Protein AF-0000000078950785 (afdb_homodimer)

Radius of gyration: 35.52 Å; Cα contacts (8 Å, |Δi|>4): 784; chains: 2; bounding box: 164×101×79 Å

Nearest PDB structures (foldseek):
  6pco-assembly2_C  TM=5.856E-01  e=1.256E-05  Bordetella bronchiseptica
  7kfq-assembly1_A  TM=7.106E-01  e=1.473E-04  Variovorax paradoxus
  6pcp-assembly2_C  TM=5.484E-01  e=3.026E-05  Bordetella pertussis
  4zzl-assembly1_B  TM=5.832E-01  e=1.862E-04  Pseudomonas aeruginosa
  4zzl-assembly1_A  TM=6.032E-01  e=2.354E-04  Pseudomonas aeruginosa

pLDDT: mean 71.71, std 27.37, range [21.05, 96.56]

Solvent-accessible surface area (backbone atoms only — not comparable to full-atom values): 38646 Å² total; per-residue (Å²): 137,81,72,78,73,75,80,76,75,74,74,81,74,75,77,74,79,71,78,76,73,75,75,76,78,74,68,72,72,73,70,54,53,33,32,37,37,33,26,74,47,71,67,57,42,51,54,50,48,52,56,44,40,72,72,57,32,39,76,47,80,41,51,52,92,50,40,48,58,49,39,62,68,59,64,87,52,41,24,38,40,40,46,39,53,85,62,78,56,63,67,58,50,50,49,40,54,51,25,49,54,55,35,56,72,76,42,94,55,21,34,30,39,26,28,31,73,89,45,38,35,55,48,50,58,72,40,63,91,50,84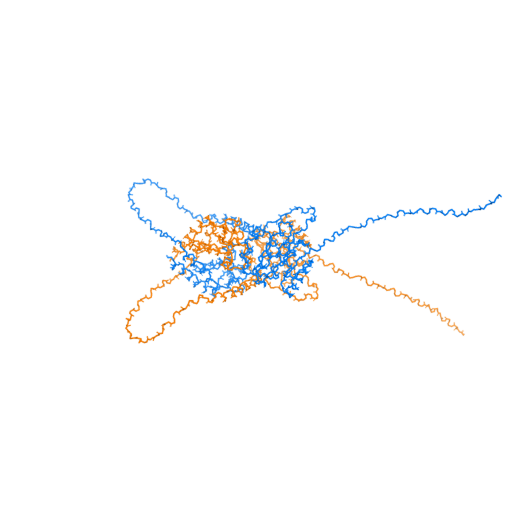,56,37,68,34,45,64,53,51,70,84,48,47,51,60,42,45,58,65,27,41,66,78,75,78,66,74,78,79,73,69,64,83,79,72,69,58,48,69,65,43,50,50,32,46,51,36,48,49,35,48,52,49,47,52,57,54,51,61,61,62,56,60,74,71,59,74,68,68,76,73,69,79,64,76,69,83,66,82,80,68,81,66,75,74,68,73,68,74,75,74,75,78,66,76,83,48,34,58,31,41,48,22,49,54,48,33,60,56,48,46,52,79,69,38,67,65,67,59,62,52,60,41,49,51,39,37,51,47,51,37,50,23,30,54,68,65,73,48,85,37,41,50,47,57,44,22,62,58,25,77,47,49,50,39,60,34,50,52,48,52,51,51,37,34,74,70,54,38,33,38,81,39,69,32,90,88,44,80,57,35,39,27,50,39,60,22,70,68,44,47,66,39,47,54,58,48,53,32,51,31,52,48,44,32,59,71,46,99,134,83,76,77,74,77,74,78,76,72,77,78,76,79,76,78,79,74,79,74,74,76,77,73,81,72,68,72,72,74,71,54,53,33,31,37,37,32,28,75,47,70,69,57,42,51,52,50,48,53,55,44,42,72,72,56,33,40,76,46,81,40,51,53,91,49,39,49,58,50,40,61,69,59,64,89,53,40,23,36,39,40,46,39,51,85,62,76,57,61,67,57,50,51,50,40,52,50,23,50,54,55,36,55,73,79,41,95,55,21,35,30,40,27,27,32,73,87,45,39,33,57,47,48,59,71,41,65,91,50,84,55,38,69,34,45,63,54,51,69,85,48,47,50,60,42,43,57,65,27,40,66,76,74,83,67,75,80,78,74,67,65,84,79,73,70,59,48,69,68,44,48,51,33,47,51,37,49,49,36,48,51,49,49,52,58,54,50,61,62,64,56,60,76,74,60,75,69,69,77,73,68,80,63,75,72,80,65,82,80,68,81,64,75,72,68,73,66,76,74,75,76,78,66,76,83,48,35,59,30,41,48,24,50,53,50,34,60,56,50,44,51,78,69,38,66,64,63,57,60,51,59,41,51,50,39,38,51,46,52,37,51,24,30,53,68,67,72,48,84,36,40,50,50,58,44,23,61,58,26,77,46,50,50,40,60,32,50,54,49,52,51,52,37,35,74,70,53,37,34,38,82,38,70,32,88,88,42,80,56,35,38,28,50,39,60,22,71,68,44,48,65,39,47,55,58,47,51,34,50,30,50,49,43,32,59,72,47,98

Secondary structure (DSSP, 8-state):
---------------------------------EEEEEESSHHHHHHHHHHHHHTT-EEEEEEGGGHHHHHHTT---SEEEEE-TT---HHHHHHHHHHHHHHHHH---EEEEEE-GGGHHHHHHHHTTS--EEEES--HHHHHHHHHHHS------SS---------HHHHHHHHHHHHHHHHHHHHHHHTTT---------------------------------HHHHHHHHHHHHHHHHHS-GGG-SHHHHHHHHHHHHHHHHT--EEHHHHHHHTTS-HHHHHHHHHHHHHTTSEEEEE-SS-TT-EEEEE-HHHHHHHHHHHHHHHHHHHHH-/---------------------------------EEEEEESSHHHHHHHHHHHHHTT-EEEEEEGGGHHHHHHTT---SEEEEE-TT---HHHHHHHHHHHHHHHHH---EEEEEE-GGGHHHHHHHHTTS--EEEES--HHHHHHHHHHHS------SSTTS------HHHHHHHHHHHHHHHHHHHHHHHTTT---------------------------------HHHHHHHHHHHHHHHHHS-GGG-SHHHHHHHHHHHHHHHHT--EEHHHHHHHTTS-HHHHHHHHHHHHHTTSEEEEE-SS-TT-EEEEE-HHHHHHHHHHHHHHHHHHHHH-

Foldseek 3Di:
DDCPPDDDPDDPPPPPPPDPPPDDDVPVPVAAFEEEEEDADPVVQVVVQVLQVVVVHHYDYDYLVCQLVCLQVQPDTQAYEHACAPPDDVVSVLSNLVSNLNSVVVDLHFYEYEYAPVCCVVNCVRPVPHLHHYHHNDDSVPVVVVVVVRRPPDPPDPPVVPDCVPPPVVVVVVVQLVVLVVVLVVVVVVVVPPVCPPPPPPPPPDVPDPPPPPPPPPPPPPPDDDDPQLVVLLVVLVVVVCVLDPPVLDDQLSVQLLVVQLVCVVVVHWAFLVNSLSSSSHHSVVSVVSQVVCVVVVQKDWDADPVDNVTITIHGDPSNNVSVVVSVVSSVVSNVVSD/DPPPVPDDPPDPPPPDPPPPPPDDDPPVPVAAFEEEEEDADPVVQVVVQVLQVVVVHHYDYDYLVCQLVCLQVQPDTQAYEHACAVPDDVVSVLSNLVSNLNSVVVDLHFYEYEYAPVCCVVNCVRPVPHLHHYHHNDDSVPVVVVVVVRRPPDPPDPPVVPDCVPCPVVVVVVVQLVVLVVVLVVVVVVVVPPVPPPPPPPPPPPPPDDDPPPPPPPPPPPPDDDDPQLVVLLVVLVVVVCVLDPPVLDDQLSVQLLVVQLVCVVVVHWAFLVNSLSSSSHHSVVSVVSQVVCVVVVQKDWDADPVDNVTITIHGDPSNSVSVVVSVVSSVVSNVVSD

Structure (mmCIF, N/CA/C/O backbone):
data_AF-0000000078950785-model_v1
#
loop_
_entity.id
_entity.type
_entity.pdbx_description
1 polymer 'DNA-binding MarR family transcriptional regulator'
#
loop_
_atom_site.group_PDB
_atom_site.id
_atom_site.type_symbol
_atom_site.label_atom_id
_atom_site.label_alt_id
_atom_site.label_comp_id
_atom_site.label_asym_id
_atom_site.label_entity_id
_atom_site.label_seq_id
_atom_site.pdbx_PDB_ins_code
_atom_site.Cartn_x
_atom_site.Cartn_y
_atom_site.Cartn_z
_atom_site.occupancy
_atom_site.B_iso_or_equiv
_atom_site.auth_seq_id
_atom_site.auth_comp_id
_atom_site.auth_asym_id
_atom_site.auth_atom_id
_atom_site.pdbx_PDB_model_num
ATOM 1 N N . MET A 1 1 ? 110.625 -20.094 -16.203 1 23.98 1 MET A N 1
ATOM 2 C CA . MET A 1 1 ? 110.188 -19.625 -14.906 1 23.98 1 MET A CA 1
ATOM 3 C C . MET A 1 1 ? 109.25 -18.438 -15.055 1 23.98 1 MET A C 1
ATOM 5 O O . MET A 1 1 ? 109.688 -17.281 -15.148 1 23.98 1 MET A O 1
ATOM 9 N N . VAL A 1 2 ? 108.375 -18.719 -15.93 1 22.17 2 VAL A N 1
ATOM 10 C CA . VAL A 1 2 ? 107.5 -18.047 -16.859 1 22.17 2 VAL A CA 1
ATOM 11 C C . VAL A 1 2 ? 106.438 -17.281 -16.078 1 22.17 2 VAL A C 1
ATOM 13 O O . VAL A 1 2 ? 105.75 -17.844 -15.211 1 22.17 2 VAL A O 1
ATOM 16 N N . GLY A 1 3 ? 106.562 -16.047 -16.016 1 21.84 3 GLY A N 1
ATOM 17 C CA . GLY A 1 3 ? 106.25 -14.852 -15.258 1 21.84 3 GLY A CA 1
ATOM 18 C C . GLY A 1 3 ? 104.75 -14.539 -15.211 1 21.84 3 GLY A C 1
ATOM 19 O O . GLY A 1 3 ? 104.375 -13.531 -14.625 1 21.84 3 GLY A O 1
ATOM 20 N N . LEU A 1 4 ? 104 -15.352 -16.094 1 23.16 4 LEU A N 1
ATOM 21 C CA . LEU A 1 4 ? 102.938 -14.578 -16.734 1 23.16 4 LEU A CA 1
ATOM 22 C C . LEU A 1 4 ? 101.938 -14.086 -15.688 1 23.16 4 LEU A C 1
ATOM 24 O O . LEU A 1 4 ? 101.562 -14.82 -14.773 1 23.16 4 LEU A O 1
ATOM 28 N N . GLU A 1 5 ? 101.75 -12.836 -15.602 1 22.22 5 GLU A N 1
ATOM 29 C CA . GLU A 1 5 ? 101.25 -11.766 -14.758 1 22.22 5 GLU A CA 1
ATOM 30 C C . GLU A 1 5 ? 99.75 -11.859 -14.617 1 22.22 5 GLU A C 1
ATOM 32 O O . GLU A 1 5 ? 99.062 -10.953 -14.078 1 22.22 5 GLU A O 1
ATOM 37 N N . LYS A 1 6 ? 99.188 -13.055 -14.914 1 22.95 6 LYS A N 1
ATOM 38 C CA . LYS A 1 6 ? 97.875 -12.93 -15.461 1 22.95 6 LYS A CA 1
ATOM 39 C C . LYS A 1 6 ? 97 -12.094 -14.547 1 22.95 6 LYS A C 1
ATOM 41 O O . LYS A 1 6 ? 97.125 -12.125 -13.32 1 22.95 6 LYS A O 1
ATOM 46 N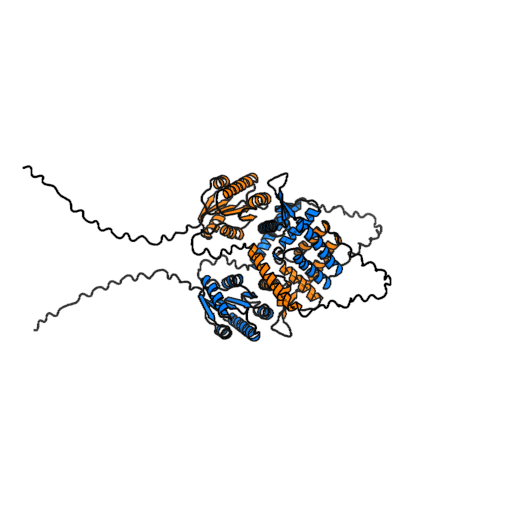 N . SER A 1 7 ? 96.125 -11.297 -15.172 1 21.05 7 SER A N 1
ATOM 47 C CA . SER A 1 7 ? 95.312 -10.086 -15.023 1 21.05 7 SER A CA 1
ATOM 48 C C . SER A 1 7 ? 94.375 -10.211 -13.867 1 21.05 7 SER A C 1
ATOM 50 O O . SER A 1 7 ? 94.312 -11.25 -13.211 1 21.05 7 SER A O 1
ATOM 52 N N . ALA A 1 8 ? 93.062 -10.031 -14.195 1 22.55 8 ALA A N 1
ATOM 53 C CA . ALA A 1 8 ? 92.062 -8.992 -13.961 1 22.55 8 ALA A CA 1
ATOM 54 C C . ALA A 1 8 ? 91.125 -9.398 -12.852 1 22.55 8 ALA A C 1
ATOM 56 O O . ALA A 1 8 ? 90.312 -10.344 -13.016 1 22.55 8 ALA A O 1
ATOM 57 N N . SER A 1 9 ? 91.5 -9.539 -11.773 1 23.86 9 SER A N 1
ATOM 58 C CA . SER A 1 9 ? 90.75 -10.086 -10.664 1 23.86 9 SER A CA 1
ATOM 59 C C . SER A 1 9 ? 89.438 -9.352 -10.508 1 23.86 9 SER A C 1
ATOM 61 O O . SER A 1 9 ? 89.375 -8.188 -10.102 1 23.86 9 SER A O 1
ATOM 63 N N . PRO A 1 10 ? 88.562 -9.438 -11.57 1 24.64 10 PRO A N 1
ATOM 64 C CA . PRO A 1 10 ? 87.438 -8.484 -11.555 1 24.64 10 PRO A CA 1
ATOM 65 C C . PRO A 1 10 ? 86.75 -8.453 -10.211 1 24.64 10 PRO A C 1
ATOM 67 O O . PRO A 1 10 ? 86.75 -9.43 -9.461 1 24.64 10 PRO A O 1
ATOM 70 N N . ASN A 1 11 ? 86.75 -7.32 -9.664 1 22.42 11 ASN A N 1
ATOM 71 C CA . ASN A 1 11 ? 86.125 -6.84 -8.414 1 22.42 11 ASN A CA 1
ATOM 72 C C . ASN A 1 11 ? 84.75 -7.352 -8.227 1 22.42 11 ASN A C 1
ATOM 74 O O . ASN A 1 11 ? 83.938 -7.285 -9.148 1 22.42 11 ASN A O 1
ATOM 78 N N . PRO A 1 12 ? 84.5 -8.312 -7.383 1 23.12 12 PRO A N 1
ATOM 79 C CA . PRO A 1 12 ? 83.188 -8.922 -7.082 1 23.12 12 PRO A CA 1
ATOM 80 C C . PRO A 1 12 ? 82.125 -7.895 -6.738 1 23.12 12 PRO A C 1
ATOM 82 O O . PRO A 1 12 ? 82.25 -7.152 -5.766 1 23.12 12 PRO A O 1
ATOM 85 N N . SER A 1 13 ? 81.75 -7.047 -7.699 1 22.7 13 SER A N 1
ATOM 86 C CA . SER A 1 13 ? 80.688 -6.027 -7.434 1 22.7 13 SER A CA 1
ATOM 87 C C . SER A 1 13 ? 79.562 -6.574 -6.57 1 22.7 13 SER A C 1
ATOM 89 O O . SER A 1 13 ? 79.125 -7.68 -6.812 1 22.7 13 SER A O 1
ATOM 91 N N . PHE A 1 14 ? 79.5 -6.137 -5.363 1 22.91 14 PHE A N 1
ATOM 92 C CA . PHE A 1 14 ? 78.5 -6.277 -4.281 1 22.91 14 PHE A CA 1
ATOM 93 C C . PHE A 1 14 ? 77.062 -6.016 -4.785 1 22.91 14 PHE A C 1
ATOM 95 O O . PHE A 1 14 ? 76.812 -4.922 -5.258 1 22.91 14 PHE A O 1
ATOM 102 N N . TYR A 1 15 ? 76.5 -6.875 -5.555 1 21.88 15 TYR A N 1
ATOM 103 C CA . TYR A 1 15 ? 75.125 -6.695 -5.996 1 21.88 15 TYR A CA 1
ATOM 104 C C . TYR A 1 15 ? 74.25 -6.262 -4.836 1 21.88 15 TYR A C 1
ATOM 106 O O . TYR A 1 15 ? 74.188 -6.922 -3.793 1 21.88 15 TYR A O 1
ATOM 114 N N . ASN A 1 16 ? 74.125 -4.961 -4.578 1 21.94 16 ASN A N 1
ATOM 115 C CA . ASN A 1 16 ? 73.188 -4.281 -3.707 1 21.94 16 ASN A CA 1
ATOM 116 C C . ASN A 1 16 ? 71.75 -4.914 -3.799 1 21.94 16 ASN A C 1
ATOM 118 O O . ASN A 1 16 ? 71.25 -5.09 -4.895 1 21.94 16 ASN A O 1
ATOM 122 N N . LEU A 1 17 ? 71.375 -5.727 -2.838 1 24.09 17 LEU A N 1
ATOM 123 C CA . LEU A 1 17 ? 70.062 -6.305 -2.516 1 24.09 17 LEU A CA 1
ATOM 124 C C . LEU A 1 17 ? 68.938 -5.246 -2.592 1 24.09 17 LEU A C 1
ATOM 126 O O . LEU A 1 17 ? 68.875 -4.352 -1.743 1 24.09 17 LEU A O 1
ATOM 130 N N . GLY A 1 18 ? 68.75 -4.535 -3.717 1 23.08 18 GLY A N 1
ATOM 131 C CA . GLY A 1 18 ? 67.688 -3.588 -3.818 1 23.08 18 GLY A CA 1
ATOM 132 C C . GLY A 1 18 ? 66.438 -4.055 -3.115 1 23.08 18 GLY A C 1
ATOM 133 O O . GLY A 1 18 ? 66.125 -5.258 -3.066 1 23.08 18 GLY A O 1
ATOM 134 N N . ASN A 1 19 ? 65.938 -3.291 -2.055 1 25.75 19 ASN A N 1
ATOM 135 C CA . ASN A 1 19 ? 64.688 -3.316 -1.263 1 25.75 19 ASN A CA 1
ATOM 136 C C . ASN A 1 19 ? 63.469 -3.541 -2.137 1 25.75 19 ASN A C 1
ATOM 138 O O . ASN A 1 19 ? 63.156 -2.711 -2.99 1 25.75 19 ASN A O 1
ATOM 142 N N . VAL A 1 20 ? 63.188 -4.719 -2.598 1 25.95 20 VAL A N 1
ATOM 143 C CA . VAL A 1 20 ? 61.906 -5.027 -3.227 1 25.95 20 VAL A CA 1
ATOM 144 C C . VAL A 1 20 ? 60.781 -4.402 -2.416 1 25.95 20 VAL A C 1
ATOM 146 O O . VAL A 1 20 ? 60.531 -4.812 -1.28 1 25.95 20 VAL A O 1
ATOM 149 N N . GLN A 1 21 ? 60.688 -3.062 -2.27 1 26.33 21 GLN A N 1
ATOM 150 C CA . GLN A 1 21 ? 59.406 -2.529 -1.757 1 26.33 21 GLN A CA 1
ATOM 151 C C . GLN A 1 21 ? 58.219 -3.332 -2.273 1 26.33 21 GLN A C 1
ATOM 153 O O . GLN A 1 21 ? 58.031 -3.459 -3.484 1 26.33 21 GLN A O 1
ATOM 158 N N . LYS A 1 22 ? 57.75 -4.336 -1.526 1 27.22 22 LYS A N 1
ATOM 159 C CA . LYS A 1 22 ? 56.5 -5.043 -1.636 1 27.22 22 LYS A CA 1
ATOM 160 C C . LYS A 1 22 ? 55.406 -4.117 -2.156 1 27.22 22 LYS A C 1
ATOM 162 O O . LYS A 1 22 ? 55.188 -3.029 -1.616 1 27.22 22 LYS A O 1
ATOM 167 N N . SER A 1 23 ? 55.188 -4.133 -3.453 1 27.12 23 SER A N 1
ATOM 168 C CA . SER A 1 23 ? 54.094 -3.496 -4.176 1 27.12 23 SER A CA 1
ATOM 169 C C . SER A 1 23 ? 52.875 -3.311 -3.277 1 27.12 23 SER A C 1
ATOM 171 O O . SER A 1 23 ? 52.656 -4.09 -2.348 1 27.12 23 SER A O 1
ATOM 173 N N . GLN A 1 24 ? 52.312 -2.1 -3.145 1 28.55 24 GLN A N 1
ATOM 174 C CA . GLN A 1 24 ? 51.094 -1.491 -2.619 1 28.55 24 GLN A CA 1
ATOM 175 C C . GLN A 1 24 ? 49.938 -2.494 -2.596 1 28.55 24 GLN A C 1
ATOM 177 O O . GLN A 1 24 ? 50 -3.523 -3.273 1 28.55 24 GLN A O 1
ATOM 182 N N . GLY A 1 25 ? 48.844 -2.141 -1.803 1 29.98 25 GLY A N 1
ATOM 183 C CA . GLY A 1 25 ? 47.531 -2.672 -1.461 1 29.98 25 GLY A CA 1
ATOM 184 C C . GLY A 1 25 ? 46.812 -3.297 -2.643 1 29.98 25 GLY A C 1
ATOM 185 O O . GLY A 1 25 ? 46.719 -2.682 -3.705 1 29.98 25 GLY A O 1
ATOM 186 N N . ALA A 1 26 ? 47.094 -4.555 -2.967 1 29.38 26 ALA A N 1
ATOM 187 C CA . ALA A 1 26 ? 46.156 -5.277 -3.818 1 29.38 26 ALA A CA 1
ATOM 188 C C . ALA A 1 26 ? 44.75 -4.664 -3.742 1 29.38 26 ALA A C 1
ATOM 190 O O . ALA A 1 26 ? 44.062 -4.781 -2.721 1 29.38 26 ALA A O 1
ATOM 191 N N . LEU A 1 27 ? 44.562 -3.412 -4.098 1 32.72 27 LEU A N 1
ATOM 192 C CA . LEU A 1 27 ? 43.188 -3.049 -4.379 1 32.72 27 LEU A CA 1
ATOM 193 C C . LEU A 1 27 ? 42.375 -4.262 -4.852 1 32.72 27 LEU A C 1
ATOM 195 O O . LEU A 1 27 ? 42.688 -4.836 -5.898 1 32.72 27 LEU A O 1
ATOM 199 N N . LEU A 1 28 ? 42.188 -5.305 -4.062 1 34.62 28 LEU A N 1
ATOM 200 C CA . LEU A 1 28 ? 41.219 -6.324 -4.41 1 34.62 28 LEU A CA 1
ATOM 201 C C . LEU A 1 28 ? 40.25 -5.809 -5.469 1 34.62 28 LEU A C 1
ATOM 203 O O . LEU A 1 28 ? 39.469 -4.879 -5.211 1 34.62 28 LEU A O 1
ATOM 207 N N . TYR A 1 29 ? 40.625 -5.484 -6.637 1 39.03 29 TYR A N 1
ATOM 208 C CA . TYR A 1 29 ? 39.719 -5.242 -7.766 1 39.03 29 TYR A CA 1
ATOM 209 C C . TYR A 1 29 ? 38.438 -6.039 -7.625 1 39.03 29 TYR A C 1
ATOM 211 O O . TYR A 1 29 ? 38.438 -7.266 -7.746 1 39.03 29 TYR A O 1
ATOM 219 N N . LYS A 1 30 ? 37.719 -5.875 -6.625 1 50.47 30 LYS A N 1
ATOM 220 C CA . LYS A 1 30 ? 36.406 -6.508 -6.512 1 50.47 30 LYS A CA 1
ATOM 221 C C . LYS A 1 30 ? 35.75 -6.66 -7.883 1 50.47 30 LYS A C 1
ATOM 223 O O . LYS A 1 30 ? 35.469 -5.664 -8.555 1 50.47 30 LYS A O 1
ATOM 228 N N . THR A 1 31 ? 36.094 -7.68 -8.695 1 65.75 31 THR A N 1
ATOM 229 C CA . THR A 1 31 ? 35.531 -7.965 -10.008 1 65.75 31 THR A CA 1
ATOM 230 C C . THR A 1 31 ? 34 -7.781 -9.984 1 65.75 31 THR A C 1
ATOM 232 O O . THR A 1 31 ? 33.344 -8.141 -9.008 1 65.75 31 THR A O 1
ATOM 235 N N . ALA A 1 32 ? 33.562 -6.902 -10.836 1 83.5 32 ALA A N 1
ATOM 236 C CA . ALA A 1 32 ? 32.125 -6.684 -11.023 1 83.5 32 ALA A CA 1
ATOM 237 C C . ALA A 1 32 ? 31.359 -8.008 -11.109 1 83.5 32 ALA A C 1
ATOM 239 O O . ALA A 1 32 ? 31.844 -8.961 -11.734 1 83.5 32 ALA A O 1
ATOM 240 N N . PRO A 1 33 ? 30.438 -8.211 -10.305 1 89.12 33 PRO A N 1
ATOM 241 C CA . PRO A 1 33 ? 29.656 -9.438 -10.391 1 89.12 33 PRO A CA 1
ATOM 242 C C . PRO A 1 33 ? 29.266 -9.789 -11.828 1 89.12 33 PRO A C 1
ATOM 244 O O . PRO A 1 33 ? 28.969 -8.891 -12.625 1 89.12 33 PRO A O 1
ATOM 247 N N . GLN A 1 34 ? 29.375 -10.961 -12.148 1 91.25 34 GLN A N 1
ATOM 248 C CA . GLN A 1 34 ? 29.016 -11.445 -13.477 1 91.25 34 GLN A CA 1
ATOM 249 C C . GLN A 1 34 ? 27.609 -12.039 -13.484 1 91.25 34 GLN A C 1
ATOM 251 O O . GLN A 1 34 ? 27.297 -12.93 -12.688 1 91.25 34 GLN A O 1
ATOM 256 N N . ILE A 1 35 ? 26.828 -11.547 -14.359 1 94 35 ILE A N 1
ATOM 257 C CA . ILE A 1 35 ? 25.438 -11.992 -14.484 1 94 35 ILE A CA 1
ATOM 258 C C . ILE A 1 35 ? 25.297 -12.859 -15.734 1 94 35 ILE A C 1
ATOM 260 O O . ILE A 1 35 ? 25.688 -12.461 -16.828 1 94 35 ILE A O 1
ATOM 264 N N . LEU A 1 36 ? 24.812 -14.055 -15.578 1 93.31 36 LEU A N 1
ATOM 265 C CA . LEU A 1 36 ? 24.422 -14.898 -16.703 1 93.31 36 LEU A CA 1
ATOM 266 C C . LEU A 1 36 ? 23.031 -14.523 -17.219 1 93.31 36 LEU A C 1
ATOM 268 O O . LEU A 1 36 ? 22.047 -14.719 -16.5 1 93.31 36 LEU A O 1
ATOM 272 N N . VAL A 1 37 ? 22.938 -14.016 -18.391 1 93.94 37 VAL A N 1
ATOM 273 C CA . VAL A 1 37 ? 21.672 -13.547 -18.922 1 93.94 37 VAL A CA 1
ATOM 274 C C . VAL A 1 37 ? 21.156 -14.516 -19.984 1 93.94 37 VAL A C 1
ATOM 276 O O . VAL A 1 37 ? 21.859 -14.805 -20.969 1 93.94 37 VAL A O 1
ATOM 279 N N . ILE A 1 38 ? 19.984 -15.008 -19.734 1 94.19 38 ILE A N 1
ATOM 280 C CA . ILE A 1 38 ? 19.344 -15.922 -20.672 1 94.19 38 ILE A CA 1
ATOM 281 C C . ILE A 1 38 ? 18.047 -15.312 -21.172 1 94.19 38 ILE A C 1
ATOM 283 O O . ILE A 1 38 ? 17.141 -15.023 -20.391 1 94.19 38 ILE A O 1
ATOM 287 N N . ALA A 1 39 ? 17.891 -15.141 -22.469 1 92.25 39 ALA A N 1
ATOM 288 C CA . ALA A 1 39 ? 16.703 -14.562 -23.062 1 92.25 39 ALA A CA 1
ATOM 289 C C . ALA A 1 39 ? 16.484 -15.102 -24.484 1 92.25 39 ALA A C 1
ATOM 291 O O . ALA A 1 39 ? 17.391 -15.672 -25.078 1 92.25 39 ALA A O 1
ATOM 292 N N . SER A 1 40 ? 15.219 -15.023 -24.984 1 82.31 40 SER A N 1
ATOM 293 C CA . SER A 1 40 ? 14.844 -15.664 -26.25 1 82.31 40 SER A CA 1
ATOM 294 C C . SER A 1 40 ? 15.289 -14.828 -27.453 1 82.31 40 SER A C 1
ATOM 296 O O . SER A 1 40 ? 15.789 -15.375 -28.438 1 82.31 40 SER A O 1
ATOM 298 N N . ASP A 1 41 ? 14.953 -13.555 -27.438 1 80.56 41 ASP A N 1
ATOM 299 C CA . ASP A 1 41 ? 15.18 -12.789 -28.656 1 80.56 41 ASP A CA 1
ATOM 300 C C . ASP A 1 41 ? 16.375 -11.859 -28.5 1 80.56 41 ASP A C 1
ATOM 302 O O . ASP A 1 41 ? 16.719 -11.445 -27.391 1 80.56 41 ASP A O 1
ATOM 306 N N . ALA A 1 42 ? 17.047 -11.656 -29.688 1 81 42 ALA A N 1
ATOM 307 C CA . ALA A 1 42 ? 18.266 -10.859 -29.734 1 81 42 ALA A CA 1
ATOM 308 C C . ALA A 1 42 ? 18.016 -9.438 -29.25 1 81 42 ALA A C 1
ATOM 310 O O . ALA A 1 42 ? 18.875 -8.844 -28.578 1 81 42 ALA A O 1
ATOM 311 N N . GLU A 1 43 ? 16.891 -9 -29.609 1 83.75 43 GLU A N 1
ATOM 312 C CA . GLU A 1 43 ? 16.562 -7.641 -29.188 1 83.75 43 GLU A CA 1
ATOM 313 C C . GLU A 1 43 ? 16.469 -7.543 -27.672 1 83.75 43 GLU A C 1
ATOM 315 O O . GLU A 1 43 ? 17 -6.621 -27.062 1 83.75 43 GLU A O 1
ATOM 320 N N . ARG A 1 44 ? 15.82 -8.508 -27.141 1 86.62 44 ARG A N 1
ATOM 321 C CA . ARG A 1 44 ? 15.648 -8.547 -25.688 1 86.62 44 ARG A CA 1
ATOM 322 C C . ARG A 1 44 ? 16.984 -8.758 -25 1 86.62 44 ARG A C 1
ATOM 324 O O . ARG A 1 44 ? 17.266 -8.148 -23.953 1 86.62 44 ARG A O 1
ATOM 331 N N . GLN A 1 45 ? 17.859 -9.516 -25.562 1 85.69 45 GLN A N 1
ATOM 332 C CA . GLN A 1 45 ? 19.188 -9.766 -25 1 85.69 45 GLN A CA 1
ATOM 333 C C . GLN A 1 45 ? 20 -8.484 -24.938 1 85.69 45 GLN A C 1
ATOM 335 O O . GLN A 1 45 ? 20.625 -8.195 -23.906 1 85.69 45 GLN A O 1
ATOM 340 N N . THR A 1 46 ? 19.875 -7.789 -25.984 1 86.88 46 THR A N 1
ATOM 341 C CA . THR A 1 46 ? 20.625 -6.531 -26.047 1 86.88 46 THR A CA 1
ATOM 342 C C . THR A 1 46 ? 20.109 -5.555 -24.984 1 86.88 46 THR A C 1
ATOM 344 O O . THR A 1 46 ? 20.906 -4.895 -24.312 1 86.88 46 THR A O 1
ATOM 347 N N . GLU A 1 47 ? 18.875 -5.484 -24.844 1 86.38 47 GLU A N 1
ATOM 348 C CA . GLU A 1 47 ? 18.266 -4.602 -23.859 1 86.38 47 GLU A CA 1
ATOM 349 C C . GLU A 1 47 ? 18.703 -4.965 -22.438 1 86.38 47 GLU A C 1
ATOM 351 O O . GLU A 1 47 ? 19.094 -4.094 -21.656 1 86.38 47 GLU A O 1
ATOM 356 N N . LEU A 1 48 ? 18.688 -6.238 -22.188 1 88.88 48 LEU A N 1
ATOM 357 C CA . LEU A 1 48 ? 19.062 -6.723 -20.859 1 88.88 48 LEU A CA 1
ATOM 358 C C . LEU A 1 48 ? 20.547 -6.508 -20.609 1 88.88 48 LEU A C 1
ATOM 360 O O . LEU A 1 48 ? 20.938 -6.098 -19.516 1 88.88 48 LEU A O 1
ATOM 364 N N . GLU A 1 49 ? 21.312 -6.793 -21.609 1 88.06 49 GLU A N 1
ATOM 365 C CA . GLU A 1 49 ? 22.75 -6.602 -21.484 1 88.06 49 GLU A CA 1
ATOM 366 C C . GLU A 1 49 ? 23.094 -5.148 -21.172 1 88.06 49 GLU A C 1
ATOM 368 O O . GLU A 1 49 ? 23.891 -4.875 -20.266 1 88.06 49 GLU A O 1
ATOM 373 N N . ASN A 1 50 ? 22.469 -4.293 -21.891 1 89.62 50 ASN A N 1
ATOM 374 C CA . ASN A 1 50 ? 22.703 -2.867 -21.688 1 89.62 50 ASN A CA 1
ATOM 375 C C . ASN A 1 50 ? 22.328 -2.441 -20.266 1 89.62 50 ASN A C 1
ATOM 377 O O . ASN A 1 50 ? 23.078 -1.731 -19.609 1 89.62 50 ASN A O 1
ATOM 381 N N . SER A 1 51 ? 21.25 -2.883 -19.844 1 88.31 51 SER A N 1
ATOM 382 C CA . SER A 1 51 ? 20.734 -2.5 -18.531 1 88.31 51 SER A CA 1
ATOM 383 C C . SER A 1 51 ? 21.609 -3.061 -17.406 1 88.31 51 SER A C 1
ATOM 385 O O . SER A 1 51 ? 21.938 -2.357 -16.453 1 88.31 51 SER A O 1
ATOM 387 N N . VAL A 1 52 ? 22.047 -4.266 -17.578 1 89.19 52 VAL A N 1
ATOM 388 C CA . VAL A 1 52 ? 22.875 -4.934 -16.578 1 89.19 52 VAL A CA 1
ATOM 389 C C . VAL A 1 52 ? 24.25 -4.273 -16.5 1 89.19 52 VAL A C 1
ATOM 391 O O . VAL A 1 52 ? 24.766 -4.035 -15.406 1 89.19 52 VAL A O 1
ATOM 394 N N . THR A 1 53 ? 24.734 -3.947 -17.625 1 88.5 53 THR A N 1
ATOM 395 C CA . THR A 1 53 ? 26.047 -3.318 -17.688 1 88.5 53 THR A CA 1
ATOM 396 C C . THR A 1 53 ? 26.016 -1.92 -17.078 1 88.5 53 THR A C 1
ATOM 398 O O . THR A 1 53 ? 26.969 -1.489 -16.438 1 88.5 53 THR A O 1
ATOM 401 N N . HIS A 1 54 ? 24.953 -1.33 -17.266 1 85.56 54 HIS A N 1
ATOM 402 C CA . HIS A 1 54 ? 24.797 0.009 -16.703 1 85.56 54 HIS A CA 1
ATOM 403 C C . HIS A 1 54 ? 24.797 -0.021 -15.18 1 85.56 54 HIS A C 1
ATOM 405 O O . HIS A 1 54 ? 25.109 0.987 -14.539 1 85.56 54 HIS A O 1
ATOM 411 N N . MET A 1 55 ? 24.547 -1.13 -14.633 1 84.25 55 MET A N 1
ATOM 412 C CA . MET A 1 55 ? 24.531 -1.286 -13.18 1 84.25 55 MET A CA 1
ATOM 413 C C . MET A 1 55 ? 25.938 -1.602 -12.664 1 84.25 55 MET A C 1
ATOM 415 O O . MET A 1 55 ? 26.141 -1.737 -11.453 1 84.25 55 MET A O 1
ATOM 419 N N . GLY A 1 56 ? 26.844 -1.744 -13.547 1 85.44 56 GLY A N 1
ATOM 420 C CA . GLY A 1 56 ? 28.203 -2.035 -13.141 1 85.44 56 GLY A CA 1
ATOM 421 C C . GLY A 1 56 ? 28.516 -3.521 -13.102 1 85.44 56 GLY A C 1
ATOM 422 O O . GLY A 1 56 ? 29.531 -3.938 -12.531 1 85.44 56 GLY A O 1
ATOM 423 N N . PHE A 1 57 ? 27.594 -4.301 -13.648 1 89.06 57 PHE A N 1
ATOM 424 C CA . PHE A 1 57 ? 27.828 -5.742 -13.695 1 89.06 57 PHE A CA 1
ATOM 425 C C . PHE A 1 57 ? 28.406 -6.148 -15.047 1 89.06 57 PHE A C 1
ATOM 427 O O . PHE A 1 57 ? 28.312 -5.398 -16.016 1 89.06 57 PHE A O 1
ATOM 434 N N . THR A 1 58 ? 29.047 -7.234 -15.031 1 90.75 58 THR A N 1
ATOM 435 C CA . THR A 1 58 ? 29.422 -7.867 -16.297 1 90.75 58 THR A CA 1
ATOM 436 C C . THR A 1 58 ? 28.391 -8.906 -16.703 1 90.75 58 THR A C 1
ATOM 438 O O . THR A 1 58 ? 27.641 -9.406 -15.867 1 90.75 58 THR A O 1
ATOM 441 N N . THR A 1 59 ? 28.328 -9.086 -18.031 1 92.31 59 THR A N 1
ATOM 442 C CA . THR A 1 59 ? 27.281 -9.984 -18.484 1 92.31 59 THR A CA 1
ATOM 443 C C . THR A 1 59 ? 27.859 -11.078 -19.375 1 92.31 59 THR A C 1
ATOM 445 O O . THR A 1 59 ? 28.859 -10.867 -20.062 1 92.31 59 THR A O 1
ATOM 448 N N . ARG A 1 60 ? 27.344 -12.242 -19.281 1 91.5 60 ARG A N 1
ATOM 449 C CA . ARG A 1 60 ? 27.453 -13.32 -20.25 1 91.5 60 ARG A CA 1
ATOM 450 C C . ARG A 1 60 ? 26.094 -13.719 -20.781 1 91.5 60 ARG A C 1
ATOM 452 O O . ARG A 1 60 ? 25.203 -14.094 -20.016 1 91.5 60 ARG A O 1
ATOM 459 N N . MET A 1 61 ? 25.938 -13.688 -22.094 1 92.25 61 MET A N 1
ATOM 460 C CA . MET A 1 61 ? 24.625 -13.898 -22.703 1 92.25 61 MET A CA 1
ATOM 461 C C . MET A 1 61 ? 24.531 -15.305 -23.297 1 92.25 61 MET A C 1
ATOM 463 O O . MET A 1 61 ? 25.484 -15.789 -23.906 1 92.25 61 MET A O 1
ATOM 467 N N . PHE A 1 62 ? 23.359 -15.859 -23.109 1 91.5 62 PHE A N 1
ATOM 468 C CA . PHE A 1 62 ? 23.094 -17.172 -23.672 1 91.5 62 PHE A CA 1
ATOM 469 C C . PHE A 1 62 ? 21.719 -17.203 -24.344 1 91.5 62 PHE A C 1
ATOM 471 O O . PHE A 1 62 ? 20.766 -16.625 -23.828 1 91.5 62 PHE A O 1
ATOM 478 N N . PRO A 1 63 ? 21.656 -17.859 -25.5 1 89.62 63 PRO A N 1
ATOM 479 C CA . PRO A 1 63 ? 20.328 -18.047 -26.109 1 89.62 63 PRO A CA 1
ATOM 480 C C . PRO A 1 63 ? 19.484 -19.094 -25.375 1 89.62 63 PRO A C 1
ATOM 482 O O . PRO A 1 63 ? 20.016 -19.891 -24.609 1 89.62 63 PRO A O 1
ATOM 485 N N . MET A 1 64 ? 18.203 -19.062 -25.594 1 90.88 64 MET A N 1
ATOM 486 C CA . MET A 1 64 ? 17.234 -19.906 -24.891 1 90.88 64 MET A CA 1
ATOM 487 C C . MET A 1 64 ? 17.469 -21.375 -25.219 1 90.88 64 MET A C 1
ATOM 489 O O . MET A 1 64 ? 17.25 -22.25 -24.375 1 90.88 64 MET A O 1
ATOM 493 N N . ASP A 1 65 ? 17.922 -21.625 -26.406 1 87.88 65 ASP A N 1
ATOM 494 C CA . ASP A 1 65 ? 18.094 -23.016 -26.844 1 87.88 65 ASP A CA 1
ATOM 495 C C . ASP A 1 65 ? 19.25 -23.672 -26.125 1 87.88 65 ASP A C 1
ATOM 497 O O . ASP A 1 65 ? 19.344 -24.906 -26.078 1 87.88 65 ASP A O 1
ATOM 501 N N . GLU A 1 66 ? 20.156 -22.891 -25.531 1 89.88 66 GLU A N 1
ATOM 502 C CA . GLU A 1 66 ? 21.297 -23.438 -24.797 1 89.88 66 GLU A CA 1
ATOM 503 C C . GLU A 1 66 ? 21.094 -23.312 -23.281 1 89.88 66 GLU A C 1
ATOM 505 O O . GLU A 1 66 ? 21.922 -23.75 -22.5 1 89.88 66 GLU A O 1
ATOM 510 N N . ALA A 1 67 ? 20.031 -22.781 -22.922 1 92.44 67 ALA A N 1
ATOM 511 C CA . ALA A 1 67 ? 19.812 -22.359 -21.547 1 92.44 67 ALA A CA 1
ATOM 512 C C . ALA A 1 67 ? 19.828 -23.547 -20.594 1 92.44 67 ALA A C 1
ATOM 514 O O . ALA A 1 67 ? 20.438 -23.484 -19.531 1 92.44 67 ALA A O 1
ATOM 515 N N . VAL A 1 68 ? 19.203 -24.641 -20.938 1 93.69 68 VAL A N 1
ATOM 516 C CA . VAL A 1 68 ? 19.094 -25.797 -20.047 1 93.69 68 VAL A CA 1
ATOM 517 C C . VAL A 1 68 ? 20.484 -26.328 -19.734 1 93.69 68 VAL A C 1
ATOM 519 O O . VAL A 1 68 ? 20.797 -26.609 -18.578 1 93.69 68 VAL A O 1
ATOM 522 N N . GLU A 1 69 ? 21.281 -26.391 -20.703 1 90.94 69 GLU A N 1
ATOM 523 C CA . GLU A 1 69 ? 22.641 -26.906 -20.531 1 90.94 69 GLU A CA 1
ATOM 524 C C . GLU A 1 69 ? 23.484 -25.938 -19.703 1 90.94 69 GLU A C 1
ATOM 526 O O . GLU A 1 69 ? 24.25 -26.359 -18.828 1 90.94 69 GLU A O 1
ATOM 531 N N . VAL A 1 70 ? 23.375 -24.703 -19.984 1 89.75 70 VAL A N 1
ATOM 532 C CA . VAL A 1 70 ? 24.109 -23.656 -19.266 1 89.75 70 VAL A CA 1
ATOM 533 C C . VAL A 1 70 ? 23.766 -23.719 -17.781 1 89.75 70 VAL A C 1
ATOM 535 O O . VAL A 1 70 ? 24.656 -23.625 -16.922 1 89.75 70 VAL A O 1
ATOM 538 N N . LEU A 1 71 ? 22.547 -23.906 -17.469 1 92.44 71 LEU A N 1
ATOM 539 C CA . LEU A 1 71 ? 22.062 -23.953 -16.094 1 92.44 71 LEU A CA 1
ATOM 540 C C . LEU A 1 71 ? 22.531 -25.219 -15.391 1 92.44 71 LEU A C 1
ATOM 542 O O . LEU A 1 71 ? 22.984 -25.172 -14.242 1 92.44 71 LEU A O 1
ATOM 546 N N . ARG A 1 72 ? 22.516 -26.281 -16.047 1 87.69 72 ARG A N 1
ATOM 547 C CA . ARG A 1 72 ? 22.859 -27.578 -15.453 1 87.69 72 ARG A CA 1
ATOM 548 C C . ARG A 1 72 ? 24.359 -27.719 -15.273 1 87.69 72 ARG A C 1
ATOM 550 O O . ARG A 1 72 ? 24.812 -28.359 -14.312 1 87.69 72 ARG A O 1
ATOM 557 N N . ASN A 1 73 ? 25.109 -27.125 -16.156 1 82.38 73 ASN A N 1
ATOM 558 C CA . ASN A 1 73 ? 26.562 -27.312 -16.156 1 82.38 73 ASN A CA 1
ATOM 559 C C . ASN A 1 73 ? 27.234 -26.406 -15.133 1 82.38 73 ASN A C 1
ATOM 561 O O . ASN A 1 73 ? 28.453 -26.516 -14.922 1 82.38 73 ASN A O 1
ATOM 565 N N . GLY A 1 74 ? 26.516 -25.609 -14.469 1 78.75 74 GLY A N 1
ATOM 566 C CA . GLY A 1 74 ? 27.047 -24.797 -13.375 1 78.75 74 GLY A CA 1
ATOM 567 C C . GLY A 1 74 ? 27.984 -23.703 -13.852 1 78.75 74 GLY A C 1
ATOM 568 O O . GLY A 1 74 ? 29.016 -23.453 -13.227 1 78.75 74 GLY A O 1
ATOM 569 N N . MET A 1 75 ? 27.75 -23.141 -14.977 1 79.38 75 MET A N 1
ATOM 570 C CA . MET A 1 75 ? 28.562 -22.031 -15.453 1 79.38 75 MET A CA 1
ATOM 571 C C . MET A 1 75 ? 28.766 -20.984 -14.359 1 79.38 75 MET A C 1
ATOM 573 O O . MET A 1 75 ? 27.828 -20.688 -13.602 1 79.38 75 MET A O 1
ATOM 577 N N . ALA A 1 76 ? 29.969 -20.547 -14.234 1 79.06 76 ALA A N 1
ATOM 578 C CA . ALA A 1 76 ? 30.328 -19.609 -13.164 1 79.06 76 ALA A CA 1
ATOM 579 C C . ALA A 1 76 ? 29.641 -18.266 -13.359 1 79.06 76 ALA A C 1
ATOM 581 O O . ALA A 1 76 ? 29.5 -17.781 -14.484 1 79.06 76 ALA A O 1
ATOM 582 N N . GLY A 1 77 ? 29.094 -17.734 -12.398 1 88.19 77 GLY A N 1
ATOM 583 C CA . GLY A 1 77 ? 28.438 -16.438 -12.32 1 88.19 77 GLY A CA 1
ATOM 584 C C . GLY A 1 77 ? 27.906 -16.109 -10.938 1 88.19 77 GLY A C 1
ATOM 585 O O . GLY A 1 77 ? 27.922 -16.969 -10.047 1 88.19 77 GLY A O 1
ATOM 586 N N . ASP A 1 78 ? 27.656 -14.906 -10.766 1 89.94 78 ASP A N 1
ATOM 587 C CA . ASP A 1 78 ? 27.188 -14.453 -9.453 1 89.94 78 ASP A CA 1
ATOM 588 C C . ASP A 1 78 ? 25.656 -14.492 -9.375 1 89.94 78 ASP A C 1
ATOM 590 O O . ASP A 1 78 ? 25.094 -14.609 -8.281 1 89.94 78 ASP A O 1
ATOM 594 N N . ALA A 1 79 ? 25.031 -14.383 -10.5 1 94.25 79 ALA A N 1
ATOM 595 C CA . ALA A 1 79 ? 23.578 -14.461 -10.547 1 94.25 79 ALA A CA 1
ATOM 596 C C . ALA A 1 79 ? 23.094 -14.852 -11.945 1 94.25 79 ALA A C 1
ATOM 598 O O . ALA A 1 79 ? 23.844 -14.711 -12.922 1 94.25 79 ALA A O 1
ATOM 599 N N . ILE A 1 80 ? 21.938 -15.359 -12.016 1 94.56 80 ILE A N 1
ATOM 600 C CA . ILE A 1 80 ? 21.297 -15.727 -13.273 1 94.56 80 ILE A CA 1
ATOM 601 C C . ILE A 1 80 ? 20.062 -14.852 -13.5 1 94.56 80 ILE A C 1
ATOM 603 O O . ILE A 1 80 ? 19.234 -14.672 -12.602 1 94.56 80 ILE A O 1
ATOM 607 N N . LEU A 1 81 ? 19.953 -14.266 -14.609 1 95.44 81 LEU A N 1
ATOM 608 C CA . LEU A 1 81 ? 18.734 -13.617 -15.086 1 95.44 81 LEU A CA 1
ATOM 609 C C . LEU A 1 81 ? 18.109 -14.406 -16.234 1 95.44 81 LEU A C 1
ATOM 611 O O . LEU A 1 81 ? 18.625 -14.383 -17.359 1 95.44 81 LEU A O 1
ATOM 615 N N . LEU A 1 82 ? 17.109 -15.102 -15.922 1 95.62 82 LEU A N 1
ATOM 616 C CA . LEU A 1 82 ? 16.391 -15.898 -16.922 1 95.62 82 LEU A CA 1
ATOM 617 C C . LEU A 1 82 ? 15.086 -15.234 -17.312 1 95.62 82 LEU A C 1
ATOM 619 O O . LEU A 1 82 ? 14.141 -15.188 -16.516 1 95.62 82 LEU A O 1
ATOM 623 N N . ASP A 1 83 ? 14.984 -14.727 -18.5 1 95.19 83 ASP A N 1
ATOM 624 C CA . ASP A 1 83 ? 13.789 -14.055 -19 1 95.19 83 ASP A CA 1
ATOM 625 C C . ASP A 1 83 ? 12.984 -14.969 -19.906 1 95.19 83 ASP A C 1
ATOM 627 O O . ASP A 1 83 ? 13.336 -15.156 -21.078 1 95.19 83 ASP A O 1
ATOM 631 N N . MET A 1 84 ? 11.891 -15.43 -19.422 1 94.31 84 MET A N 1
ATOM 632 C CA . MET A 1 84 ? 11.031 -16.344 -20.172 1 94.31 84 MET A CA 1
ATOM 633 C C . MET A 1 84 ? 9.742 -15.648 -20.594 1 94.31 84 MET A C 1
ATOM 635 O O . MET A 1 84 ? 8.75 -16.312 -20.922 1 94.31 84 MET A O 1
ATOM 639 N N . THR A 1 85 ? 9.641 -14.367 -20.578 1 92.38 85 THR A N 1
ATOM 640 C CA . THR A 1 85 ? 8.414 -13.609 -20.781 1 92.38 85 THR A CA 1
ATOM 641 C C . THR A 1 85 ? 7.828 -13.891 -22.156 1 92.38 85 THR A C 1
ATOM 643 O O . THR A 1 85 ? 6.609 -13.898 -22.328 1 92.38 85 THR A O 1
ATOM 646 N N . SER A 1 86 ? 8.695 -14.211 -23.141 1 89.38 86 SER A N 1
ATOM 647 C CA . SER A 1 86 ? 8.234 -14.43 -24.5 1 89.38 86 SER A CA 1
ATOM 648 C C . SER A 1 86 ? 8.133 -15.914 -24.828 1 89.38 86 SER A C 1
ATOM 650 O O . SER A 1 86 ? 7.773 -16.297 -25.953 1 89.38 86 SER A O 1
ATOM 652 N N . LEU A 1 87 ? 8.461 -16.719 -23.875 1 91.88 87 LEU A N 1
ATOM 653 C CA . LEU A 1 87 ? 8.461 -18.172 -24.094 1 91.88 87 LEU A CA 1
ATOM 654 C C . LEU A 1 87 ? 7.039 -18.719 -24.109 1 91.88 87 LEU A C 1
ATOM 656 O O . LEU A 1 87 ? 6.25 -18.438 -23.203 1 91.88 87 LEU A O 1
ATOM 660 N N . GLN A 1 88 ? 6.73 -19.453 -25.094 1 89.94 88 GLN A N 1
ATOM 661 C CA . GLN A 1 88 ? 5.402 -20.062 -25.203 1 89.94 88 GLN A CA 1
ATOM 662 C C . GLN A 1 88 ? 5.465 -21.578 -24.984 1 89.94 88 GLN A C 1
ATOM 664 O O . GLN A 1 88 ? 4.453 -22.203 -24.672 1 89.94 88 GLN A O 1
ATOM 669 N N . ASP A 1 89 ? 6.609 -22.109 -25.188 1 92.12 89 ASP A N 1
ATOM 670 C CA . ASP A 1 89 ? 6.801 -23.547 -25.062 1 92.12 89 ASP A CA 1
ATOM 671 C C . ASP A 1 89 ? 6.777 -23.969 -23.594 1 92.12 89 ASP A C 1
ATOM 673 O O . ASP A 1 89 ? 7.766 -23.797 -22.875 1 92.12 89 ASP A O 1
ATOM 677 N N . GLU A 1 90 ? 5.73 -24.641 -23.203 1 91.62 90 GLU A N 1
ATOM 678 C CA . GLU A 1 90 ? 5.543 -25.047 -21.812 1 91.62 90 GLU A CA 1
ATOM 679 C C . GLU A 1 90 ? 6.535 -26.125 -21.406 1 91.62 90 GLU A C 1
ATOM 681 O O . GLU A 1 90 ? 6.996 -26.172 -20.266 1 91.62 90 GLU A O 1
ATOM 686 N N . LYS A 1 91 ? 6.809 -26.984 -22.328 1 93 91 LYS A N 1
ATOM 687 C CA . LYS A 1 91 ? 7.758 -28.047 -22.047 1 93 91 LYS A CA 1
ATOM 688 C C . LYS A 1 91 ? 9.148 -27.5 -21.75 1 93 91 LYS A C 1
ATOM 690 O O . LYS A 1 91 ? 9.805 -27.906 -20.797 1 93 91 LYS A O 1
ATOM 695 N N . LEU A 1 92 ? 9.523 -26.625 -22.625 1 93.94 92 LEU A N 1
ATOM 696 C CA . LEU A 1 92 ? 10.82 -26 -22.406 1 93.94 92 LEU A CA 1
ATOM 697 C C . LEU A 1 92 ? 10.836 -25.234 -21.094 1 93.94 92 LEU A C 1
ATOM 699 O O . LEU A 1 92 ? 11.828 -25.266 -20.359 1 93.94 92 LEU A O 1
ATOM 703 N N . ALA A 1 93 ? 9.75 -24.531 -20.844 1 94.06 93 ALA A N 1
ATOM 704 C CA . ALA A 1 93 ? 9.648 -23.797 -19.578 1 94.06 93 ALA A CA 1
ATOM 705 C C . ALA A 1 93 ? 9.828 -24.734 -18.391 1 94.06 93 ALA A C 1
ATOM 707 O O . ALA A 1 93 ? 10.539 -24.406 -17.438 1 94.06 93 ALA A O 1
ATOM 708 N N . ASP A 1 94 ? 9.219 -25.812 -18.484 1 93 94 ASP A N 1
ATOM 709 C CA . ASP A 1 94 ? 9.305 -26.828 -17.438 1 93 94 ASP A CA 1
ATOM 710 C C . ASP A 1 94 ? 10.75 -27.281 -17.234 1 93 94 ASP A C 1
ATOM 712 O O . ASP A 1 94 ? 11.234 -27.344 -16.109 1 93 94 ASP A O 1
ATOM 716 N N . GLU A 1 95 ? 11.359 -27.562 -18.297 1 94.5 95 GLU A N 1
ATOM 717 C CA . GLU A 1 95 ? 12.742 -28.031 -18.25 1 94.5 95 GLU A CA 1
ATOM 718 C C . GLU A 1 95 ? 13.664 -26.953 -17.672 1 94.5 95 GLU A C 1
ATOM 720 O O . GLU A 1 95 ? 14.562 -27.266 -16.891 1 94.5 95 GLU A O 1
ATOM 725 N N . LEU A 1 96 ? 13.469 -25.812 -18.078 1 95.38 96 LEU A N 1
ATOM 726 C CA . LEU A 1 96 ? 14.281 -24.703 -17.609 1 95.38 96 LEU A CA 1
ATOM 727 C C . LEU A 1 96 ? 14.125 -24.516 -16.109 1 95.38 96 LEU A C 1
ATOM 729 O O . LEU A 1 96 ? 15.117 -24.359 -15.383 1 95.38 96 LEU A O 1
ATOM 733 N N . MET A 1 97 ? 12.938 -24.516 -15.625 1 94.5 97 MET A N 1
ATOM 734 C CA . MET A 1 97 ? 12.688 -24.312 -14.195 1 94.5 97 MET A CA 1
ATOM 735 C C . MET A 1 97 ? 13.266 -25.469 -13.383 1 94.5 97 MET A C 1
ATOM 737 O O . MET A 1 97 ? 13.789 -25.25 -12.281 1 94.5 97 MET A O 1
ATOM 741 N N . ASP A 1 98 ? 13.203 -26.625 -13.953 1 93.5 98 ASP A N 1
ATOM 742 C CA . ASP A 1 98 ? 13.836 -27.766 -13.289 1 93.5 98 ASP A CA 1
ATOM 743 C C . ASP A 1 98 ? 15.352 -27.578 -13.211 1 93.5 98 ASP A C 1
ATOM 745 O O . ASP A 1 98 ? 15.969 -27.906 -12.195 1 93.5 98 ASP A O 1
ATOM 749 N N . ALA A 1 99 ? 15.859 -27.141 -14.273 1 94.88 99 ALA A N 1
ATOM 750 C CA . ALA A 1 99 ? 17.297 -26.906 -14.312 1 94.88 99 ALA A CA 1
ATOM 751 C C . ALA A 1 99 ? 17.703 -25.859 -13.297 1 94.88 99 ALA A C 1
ATOM 753 O O . ALA A 1 99 ? 18.75 -25.984 -12.633 1 94.88 99 ALA A O 1
ATOM 754 N N . VAL A 1 100 ? 16.906 -24.797 -13.195 1 94.69 100 VAL A N 1
ATOM 755 C CA . VAL A 1 100 ? 17.188 -23.75 -12.211 1 94.69 100 VAL A CA 1
ATOM 756 C C . VAL A 1 100 ? 17.125 -24.344 -10.805 1 94.69 100 VAL A C 1
ATOM 758 O O . VAL A 1 100 ? 18.016 -24.078 -9.984 1 94.69 100 VAL A O 1
ATOM 761 N N . LEU A 1 101 ? 16.125 -25.125 -10.539 1 92.88 101 LEU A N 1
ATOM 762 C CA . LEU A 1 101 ? 15.969 -25.734 -9.219 1 92.88 101 LEU A CA 1
ATOM 763 C C . LEU A 1 101 ? 17.156 -26.625 -8.891 1 92.88 101 LEU A C 1
ATOM 765 O O . LEU A 1 101 ? 17.656 -26.625 -7.766 1 92.88 101 LEU A O 1
ATOM 769 N N . ALA A 1 102 ? 17.594 -27.359 -9.867 1 91.88 102 ALA A N 1
ATOM 770 C CA . ALA A 1 102 ? 18.766 -28.219 -9.695 1 91.88 102 ALA A CA 1
ATOM 771 C C . ALA A 1 102 ? 20.016 -27.391 -9.391 1 91.88 102 ALA A C 1
ATOM 773 O O . ALA A 1 102 ? 20.797 -27.75 -8.516 1 91.88 102 ALA A O 1
ATOM 774 N N . ARG A 1 103 ? 20.094 -26.328 -10.094 1 91.88 103 ARG A N 1
ATOM 775 C CA . ARG A 1 103 ? 21.234 -25.438 -9.898 1 91.88 103 ARG A CA 1
ATOM 776 C C . ARG A 1 103 ? 21.266 -24.891 -8.469 1 91.88 103 ARG A C 1
ATOM 778 O O . ARG A 1 103 ? 22.328 -24.812 -7.852 1 91.88 103 ARG A O 1
ATOM 785 N N . LEU A 1 104 ? 20.141 -24.547 -7.934 1 91.06 104 LEU A N 1
ATOM 786 C CA . LEU A 1 104 ? 20.031 -23.953 -6.602 1 91.06 104 LEU A CA 1
ATOM 787 C C . LEU A 1 104 ? 20.359 -24.984 -5.523 1 91.06 104 LEU A C 1
ATOM 789 O O . LEU A 1 104 ? 20.703 -24.625 -4.398 1 91.06 104 LEU A O 1
ATOM 793 N N . SER A 1 105 ? 20.25 -26.219 -5.797 1 88.31 105 SER A N 1
ATOM 794 C CA . SER A 1 105 ? 20.516 -27.281 -4.824 1 88.31 105 SER A CA 1
ATOM 795 C C . SER A 1 105 ? 22.016 -27.484 -4.605 1 88.31 105 SER A C 1
ATOM 797 O O . SER A 1 105 ? 22.438 -27.953 -3.549 1 88.31 105 SER A O 1
ATOM 799 N N . TYR A 1 106 ? 22.828 -27.094 -5.539 1 83.5 106 TYR A N 1
ATOM 800 C CA . TYR A 1 106 ? 24.25 -27.422 -5.414 1 83.5 106 TYR A CA 1
ATOM 801 C C . TYR A 1 106 ? 25.094 -26.156 -5.398 1 83.5 106 TYR A C 1
ATOM 803 O O . TYR A 1 106 ? 26.297 -26.219 -5.164 1 83.5 106 TYR A O 1
ATOM 811 N N . ASP A 1 107 ? 24.5 -25.016 -5.738 1 83.44 107 ASP A N 1
ATOM 812 C CA . ASP A 1 107 ? 25.25 -23.766 -5.836 1 83.44 107 ASP A CA 1
ATOM 813 C C . ASP A 1 107 ? 24.547 -22.641 -5.086 1 83.44 107 ASP A C 1
ATOM 815 O O . ASP A 1 107 ? 23.328 -22.656 -4.926 1 83.44 107 ASP A O 1
ATOM 819 N N . VAL A 1 108 ? 25.422 -21.766 -4.535 1 85.06 108 VAL A N 1
ATOM 820 C CA . VAL A 1 108 ? 24.859 -20.547 -3.967 1 85.06 108 VAL A CA 1
ATOM 821 C C . VAL A 1 108 ? 24.875 -19.438 -5.016 1 85.06 108 VAL A C 1
ATOM 823 O O . VAL A 1 108 ? 25.891 -18.766 -5.203 1 85.06 108 VAL A O 1
ATOM 826 N N . ILE A 1 109 ? 23.828 -19.344 -5.809 1 89.38 109 ILE A N 1
ATOM 827 C CA . ILE A 1 109 ? 23.75 -18.359 -6.883 1 89.38 109 ILE A CA 1
ATOM 828 C C . ILE A 1 109 ? 22.391 -17.656 -6.832 1 89.38 109 ILE A C 1
ATOM 830 O O . ILE A 1 109 ? 21.375 -18.297 -6.555 1 89.38 109 ILE A O 1
ATOM 834 N N . GLY A 1 110 ? 22.406 -16.375 -6.98 1 93.25 110 GLY A N 1
ATOM 835 C CA . GLY A 1 110 ? 21.141 -15.648 -7.082 1 93.25 110 GLY A CA 1
ATOM 836 C C . GLY A 1 110 ? 20.453 -15.852 -8.414 1 93.25 110 GLY A C 1
ATOM 837 O O . GLY A 1 110 ? 21.094 -15.969 -9.453 1 93.25 110 GLY A O 1
ATOM 838 N N . VAL A 1 111 ? 19.141 -15.945 -8.352 1 95.06 111 VAL A N 1
ATOM 839 C CA . VAL A 1 111 ? 18.391 -16.172 -9.586 1 95.06 111 VAL A CA 1
ATOM 840 C C . VAL A 1 111 ? 17.219 -15.195 -9.672 1 95.06 111 VAL A C 1
ATOM 842 O O . VAL A 1 111 ? 16.469 -15.031 -8.703 1 95.06 111 VAL A O 1
ATOM 845 N N . VAL A 1 112 ? 17.078 -14.523 -10.797 1 96.19 112 VAL A N 1
ATOM 846 C CA . VAL A 1 112 ? 15.906 -13.742 -11.156 1 96.19 112 VAL A CA 1
ATOM 847 C C . VAL A 1 112 ? 15.172 -14.414 -12.312 1 96.19 112 VAL A C 1
ATOM 849 O O . VAL A 1 112 ? 15.742 -14.617 -13.391 1 96.19 112 VAL A O 1
ATOM 852 N N . LEU A 1 113 ? 14.016 -14.781 -12.062 1 96.56 113 LEU A N 1
ATOM 853 C CA . LEU A 1 113 ? 13.18 -15.43 -13.062 1 96.56 113 LEU A CA 1
ATOM 854 C C . LEU A 1 113 ? 12.031 -14.508 -13.492 1 96.56 113 LEU A C 1
ATOM 856 O O . LEU A 1 113 ? 11.211 -14.109 -12.664 1 96.56 113 LEU A O 1
ATOM 860 N N . ASN A 1 114 ? 12.016 -14.125 -14.711 1 95.88 114 ASN A N 1
ATOM 861 C CA . ASN A 1 114 ? 10.93 -13.344 -15.289 1 95.88 114 ASN A CA 1
ATOM 862 C C . ASN A 1 114 ? 10.031 -14.195 -16.172 1 95.88 114 ASN A C 1
ATOM 864 O O . ASN A 1 114 ? 10.469 -14.672 -17.234 1 95.88 114 ASN A O 1
ATOM 868 N N . ILE A 1 115 ? 8.773 -14.367 -15.797 1 95.44 115 ILE A N 1
ATOM 869 C CA . ILE A 1 115 ? 7.914 -15.344 -16.469 1 95.44 115 ILE A CA 1
ATOM 870 C C . ILE A 1 115 ? 6.625 -14.672 -16.922 1 95.44 115 ILE A C 1
ATOM 872 O O . ILE A 1 115 ? 6.262 -13.602 -16.422 1 95.44 115 ILE A O 1
ATOM 876 N N . PRO A 1 116 ? 6.012 -15.281 -17.969 1 93.38 116 PRO A N 1
ATOM 877 C CA . PRO A 1 116 ? 4.656 -14.836 -18.297 1 93.38 116 PRO A CA 1
ATOM 878 C C . PRO A 1 116 ? 3.615 -15.32 -17.281 1 93.38 116 PRO A C 1
ATOM 880 O O . PRO A 1 116 ? 3.896 -16.219 -16.484 1 93.38 116 PRO A O 1
ATOM 883 N N . LEU A 1 117 ? 2.508 -14.719 -17.312 1 91 117 LEU A N 1
ATOM 884 C CA . LEU A 1 117 ? 1.411 -15.039 -16.406 1 91 117 LEU A CA 1
ATOM 885 C C . LEU A 1 117 ? 1.065 -16.516 -16.469 1 91 117 LEU A C 1
ATOM 887 O O . LEU A 1 117 ? 0.738 -17.125 -15.453 1 91 117 LEU A O 1
ATOM 891 N N . ALA A 1 118 ? 1.232 -17.125 -17.594 1 90.5 118 ALA A N 1
ATOM 892 C CA . ALA A 1 118 ? 0.826 -18.5 -17.859 1 90.5 118 ALA A CA 1
ATOM 893 C C . ALA A 1 118 ? 1.692 -19.484 -17.078 1 90.5 118 ALA A C 1
ATOM 895 O O . ALA A 1 118 ? 1.306 -20.641 -16.859 1 90.5 118 ALA A O 1
ATOM 896 N N . PHE A 1 119 ? 2.85 -19.016 -16.641 1 93.19 119 PHE A N 1
ATOM 897 C CA . PHE A 1 119 ? 3.777 -19.953 -16.016 1 93.19 119 PHE A CA 1
ATOM 898 C C . PHE A 1 119 ? 3.779 -19.781 -14.5 1 93.19 119 PHE A C 1
ATOM 900 O O . PHE A 1 119 ? 4.559 -20.438 -13.805 1 93.19 119 PHE A O 1
ATOM 907 N N . ILE A 1 120 ? 2.867 -18.984 -13.93 1 93 120 ILE A N 1
ATOM 908 C CA . ILE A 1 120 ? 2.871 -18.641 -12.508 1 93 120 ILE A CA 1
ATOM 909 C C . ILE A 1 120 ? 2.693 -19.922 -11.68 1 93 120 ILE A C 1
ATOM 911 O O . ILE A 1 120 ? 3.445 -20.156 -10.734 1 93 120 ILE A O 1
ATOM 915 N N . ASP A 1 121 ? 1.77 -20.734 -12.023 1 90.5 121 ASP A N 1
ATOM 916 C CA . ASP A 1 121 ? 1.45 -21.906 -11.219 1 90.5 121 ASP A CA 1
ATOM 917 C C . ASP A 1 121 ? 2.619 -22.891 -11.195 1 90.5 121 ASP A C 1
ATOM 919 O O . ASP A 1 121 ? 2.955 -23.438 -10.141 1 90.5 121 ASP A O 1
ATOM 923 N N . MET A 1 122 ? 3.238 -22.984 -12.32 1 89.75 122 MET A N 1
ATOM 924 C CA . MET A 1 122 ? 4.391 -23.875 -12.43 1 89.75 122 MET A CA 1
ATOM 925 C C . MET A 1 122 ? 5.57 -23.344 -11.625 1 89.75 122 MET A C 1
ATOM 927 O O . MET A 1 122 ? 6.234 -24.094 -10.914 1 89.75 122 MET A O 1
ATOM 931 N N . ALA A 1 123 ? 5.773 -22.125 -11.719 1 93.44 123 ALA A N 1
ATOM 932 C CA . ALA A 1 123 ? 6.938 -21.5 -11.102 1 93.44 123 ALA A CA 1
ATOM 933 C C . ALA A 1 123 ? 6.77 -21.406 -9.586 1 93.44 123 ALA A C 1
ATOM 935 O O . ALA A 1 123 ? 7.699 -21.688 -8.836 1 93.44 123 ALA A O 1
ATOM 936 N N . TYR A 1 124 ? 5.582 -20.969 -9.18 1 90.81 124 TYR A N 1
ATOM 937 C CA . TYR A 1 124 ? 5.352 -20.719 -7.762 1 90.81 124 TYR A CA 1
ATOM 938 C C . TYR A 1 124 ? 5.527 -22 -6.949 1 90.81 124 TYR A C 1
ATOM 940 O O . TYR A 1 124 ? 6.098 -21.969 -5.855 1 90.81 124 TYR A O 1
ATOM 948 N N . ASN A 1 125 ? 5.086 -23.094 -7.453 1 87.19 125 ASN A N 1
ATOM 949 C CA . ASN A 1 125 ? 5.223 -24.375 -6.758 1 87.19 125 ASN A CA 1
ATOM 950 C C . ASN A 1 125 ? 6.688 -24.734 -6.547 1 87.19 125 ASN A C 1
ATOM 952 O O . ASN A 1 125 ? 7.062 -25.219 -5.477 1 87.19 125 ASN A O 1
ATOM 956 N N . ARG A 1 126 ? 7.516 -24.453 -7.422 1 90.12 126 ARG A N 1
ATOM 957 C CA . ARG A 1 126 ? 8.914 -24.891 -7.418 1 90.12 126 ARG A CA 1
ATOM 958 C C . ARG A 1 126 ? 9.766 -23.953 -6.562 1 90.12 126 ARG A C 1
ATOM 960 O O . ARG A 1 126 ? 10.664 -24.422 -5.848 1 90.12 126 ARG A O 1
ATOM 967 N N . PHE A 1 127 ? 9.43 -22.766 -6.621 1 92.62 127 PHE A N 1
ATOM 968 C CA . PHE A 1 127 ? 10.414 -21.828 -6.109 1 92.62 127 PHE A CA 1
ATOM 969 C C . PHE A 1 127 ? 9.914 -21.156 -4.836 1 92.62 127 PHE A C 1
ATOM 971 O O . PHE A 1 127 ? 10.578 -20.281 -4.285 1 92.62 127 PHE A O 1
ATOM 978 N N . PHE A 1 128 ? 8.789 -21.609 -4.359 1 88.75 128 PHE A N 1
ATOM 979 C CA . PHE A 1 128 ? 8.164 -21 -3.189 1 88.75 128 PHE A CA 1
ATOM 980 C C . PHE A 1 128 ? 9.117 -20.984 -2.006 1 88.75 128 PHE A C 1
ATOM 982 O O . PHE A 1 128 ? 9.188 -20 -1.264 1 88.75 128 PHE A O 1
ATOM 989 N N . GLU A 1 129 ? 9.898 -21.922 -1.813 1 87.81 129 GLU A N 1
ATOM 990 C CA . GLU A 1 129 ? 10.758 -22.047 -0.642 1 87.81 129 GLU A CA 1
ATOM 991 C C . GLU A 1 129 ? 12.18 -21.594 -0.952 1 87.81 129 GLU A C 1
ATOM 993 O O . GLU A 1 129 ? 13.109 -21.859 -0.184 1 87.81 129 GLU A O 1
ATOM 998 N N . THR A 1 130 ? 12.336 -20.984 -2.055 1 91.81 130 THR A N 1
ATOM 999 C CA . THR A 1 130 ? 13.664 -20.547 -2.465 1 91.81 130 THR A CA 1
ATOM 1000 C C . THR A 1 130 ? 13.766 -19.016 -2.396 1 91.81 130 THR A C 1
ATOM 1002 O O . THR A 1 130 ? 12.781 -18.328 -2.117 1 91.81 130 THR A O 1
ATOM 1005 N N . ASP A 1 131 ? 14.961 -18.5 -2.639 1 89.94 131 ASP A N 1
ATOM 1006 C CA . ASP A 1 131 ? 15.195 -17.062 -2.645 1 89.94 131 ASP A CA 1
ATOM 1007 C C . ASP A 1 131 ? 15.156 -16.5 -4.066 1 89.94 131 ASP A C 1
ATOM 1009 O O . ASP A 1 131 ? 15.625 -15.383 -4.312 1 89.94 131 ASP A O 1
ATOM 1013 N N . VAL A 1 132 ? 14.664 -17.375 -4.906 1 94.44 132 VAL A N 1
ATOM 1014 C CA . VAL A 1 132 ? 14.547 -16.922 -6.289 1 94.44 132 VAL A CA 1
ATOM 1015 C C . VAL A 1 132 ? 13.664 -15.68 -6.359 1 94.44 132 VAL A C 1
ATOM 1017 O O . VAL A 1 132 ? 12.602 -15.633 -5.734 1 94.44 132 VAL A O 1
ATOM 1020 N N . GLN A 1 133 ? 14.117 -14.727 -7.082 1 94.75 133 GLN A N 1
ATOM 1021 C CA . GLN A 1 133 ? 13.297 -13.547 -7.363 1 94.75 133 GLN A CA 1
ATOM 1022 C C . GLN A 1 133 ? 12.367 -13.797 -8.539 1 94.75 133 GLN A C 1
ATOM 1024 O O . GLN A 1 133 ? 12.781 -13.734 -9.703 1 94.75 133 GLN A O 1
ATOM 1029 N N . LEU A 1 134 ? 11.172 -13.984 -8.242 1 95.31 134 LEU A N 1
ATOM 1030 C CA . LEU A 1 134 ? 10.188 -14.32 -9.266 1 95.31 134 LEU A CA 1
ATOM 1031 C C . LEU A 1 134 ? 9.43 -13.078 -9.719 1 95.31 134 LEU A C 1
ATOM 1033 O O . LEU A 1 134 ? 8.789 -12.406 -8.906 1 95.31 134 LEU A O 1
ATOM 1037 N N . LEU A 1 135 ? 9.547 -12.75 -10.969 1 95.06 135 LEU A N 1
ATOM 1038 C CA . LEU A 1 135 ? 8.836 -11.641 -11.594 1 95.06 135 LEU A CA 1
ATOM 1039 C C . LEU A 1 135 ? 7.852 -12.141 -12.648 1 95.06 135 LEU A C 1
ATOM 1041 O O . LEU A 1 135 ? 8.086 -13.172 -13.281 1 95.06 135 LEU A O 1
ATOM 1045 N N . VAL A 1 136 ? 6.801 -11.469 -12.766 1 94.44 136 VAL A N 1
ATOM 1046 C CA . VAL A 1 136 ? 5.828 -11.805 -13.797 1 94.44 136 VAL A CA 1
ATOM 1047 C C . VAL A 1 136 ? 5.723 -10.656 -14.797 1 94.44 136 VAL A C 1
ATOM 1049 O O . VAL A 1 136 ? 5.191 -9.586 -14.469 1 94.44 136 VAL A O 1
ATOM 1052 N N . SER A 1 137 ? 6.227 -10.875 -15.938 1 91.38 137 SER A N 1
ATOM 1053 C CA . SER A 1 137 ? 6.262 -9.891 -17.016 1 91.38 137 SER A CA 1
ATOM 1054 C C . SER A 1 137 ? 6.84 -8.562 -16.531 1 91.38 137 SER A C 1
ATOM 1056 O O . SER A 1 137 ? 6.293 -7.5 -16.828 1 91.38 137 SER A O 1
ATOM 1058 N N . GLY A 1 138 ? 7.84 -8.734 -15.773 1 88.88 138 GLY A N 1
ATOM 1059 C CA . GLY A 1 138 ? 8.484 -7.555 -15.211 1 88.88 138 GLY A CA 1
ATOM 1060 C C . GLY A 1 138 ? 9.312 -6.789 -16.234 1 88.88 138 GLY A C 1
ATOM 1061 O O . GLY A 1 138 ? 9.953 -7.395 -17.094 1 88.88 138 GLY A O 1
ATOM 1062 N N . ASP A 1 139 ? 9.297 -5.496 -16.062 1 86.56 139 ASP A N 1
ATOM 1063 C CA . ASP A 1 139 ? 10.117 -4.641 -16.922 1 86.56 139 ASP A CA 1
ATOM 1064 C C . ASP A 1 139 ? 11.438 -4.289 -16.234 1 86.56 139 ASP A C 1
ATOM 1066 O O . ASP A 1 139 ? 11.805 -4.902 -15.227 1 86.56 139 ASP A O 1
ATOM 1070 N N . GLU A 1 140 ? 12.156 -3.402 -16.844 1 83.5 140 GLU A N 1
ATOM 1071 C CA . GLU A 1 140 ? 13.477 -3.035 -16.344 1 83.5 140 GLU A CA 1
ATOM 1072 C C . GLU A 1 140 ? 13.391 -2.494 -14.922 1 83.5 140 GLU A C 1
ATOM 1074 O O . GLU A 1 140 ? 14.258 -2.785 -14.094 1 83.5 140 GLU A O 1
ATOM 1079 N N . LYS A 1 141 ? 12.438 -1.762 -14.711 1 83.31 141 LYS A N 1
ATOM 1080 C CA . LYS A 1 141 ? 12.258 -1.186 -13.383 1 83.31 141 LYS A CA 1
ATOM 1081 C C . LYS A 1 141 ? 12.023 -2.273 -12.336 1 83.31 141 LYS A C 1
ATOM 1083 O O . LYS A 1 141 ? 12.242 -2.053 -11.141 1 83.31 141 LYS A O 1
ATOM 1088 N N . SER A 1 142 ? 11.594 -3.41 -12.828 1 86.94 142 SER A N 1
ATOM 1089 C CA . SER A 1 142 ? 11.297 -4.516 -11.922 1 86.94 142 SER A CA 1
ATOM 1090 C C . SER A 1 142 ? 12.5 -5.438 -11.766 1 86.94 142 SER A C 1
ATOM 1092 O O . SER A 1 142 ? 12.836 -5.852 -10.656 1 86.94 142 SER A O 1
ATOM 1094 N N . TRP A 1 143 ? 13.086 -5.746 -12.812 1 85.5 143 TRP A N 1
ATOM 1095 C CA . TRP A 1 143 ? 14.078 -6.809 -12.672 1 85.5 143 TRP A CA 1
ATOM 1096 C C . TRP A 1 143 ? 15.414 -6.25 -12.195 1 85.5 143 TRP A C 1
ATOM 1098 O O . TRP A 1 143 ? 16.234 -6.98 -11.625 1 85.5 143 TRP A O 1
ATOM 1108 N N . LEU A 1 144 ? 15.695 -4.941 -12.367 1 87 144 LEU A N 1
ATOM 1109 C CA . LEU A 1 144 ? 16.969 -4.383 -11.906 1 87 144 LEU A CA 1
ATOM 1110 C C . LEU A 1 144 ? 17.094 -4.484 -10.391 1 87 144 LEU A C 1
ATOM 1112 O O . LEU A 1 144 ? 18.078 -5.012 -9.875 1 87 144 LEU A O 1
ATOM 1116 N N . PRO A 1 145 ? 16.109 -3.947 -9.727 1 85.44 145 PRO A N 1
ATOM 1117 C CA . PRO A 1 145 ? 16.203 -4.133 -8.273 1 85.44 145 PRO A CA 1
ATOM 1118 C C . PRO A 1 145 ? 16.234 -5.605 -7.871 1 85.44 145 PRO A C 1
ATOM 1120 O O . PRO A 1 145 ? 16.906 -5.965 -6.902 1 85.44 145 PRO A O 1
ATOM 1123 N N . ALA A 1 146 ? 15.5 -6.434 -8.555 1 91.56 146 ALA A N 1
ATOM 1124 C CA . ALA A 1 146 ? 15.5 -7.863 -8.266 1 91.56 146 ALA A CA 1
ATOM 1125 C C . ALA A 1 146 ? 16.891 -8.461 -8.438 1 91.56 146 ALA A C 1
ATOM 1127 O O . ALA A 1 146 ? 17.328 -9.297 -7.645 1 91.56 146 ALA A O 1
ATOM 1128 N N . LEU A 1 147 ? 17.547 -8.031 -9.438 1 91.5 147 LEU A N 1
ATOM 1129 C CA . LEU A 1 147 ? 18.906 -8.516 -9.703 1 91.5 147 LEU A CA 1
ATOM 1130 C C . LEU A 1 147 ? 19.859 -8.062 -8.609 1 91.5 147 LEU A C 1
ATOM 1132 O O . LEU A 1 147 ? 20.719 -8.836 -8.172 1 91.5 147 LEU A O 1
ATOM 1136 N N . LYS A 1 148 ? 19.781 -6.852 -8.172 1 87.38 148 LYS A N 1
ATOM 1137 C CA . LYS A 1 148 ? 20.609 -6.34 -7.082 1 87.38 148 LYS A CA 1
ATOM 1138 C C . LYS A 1 148 ? 20.438 -7.176 -5.82 1 87.38 148 LYS A C 1
ATOM 1140 O O . LYS A 1 148 ? 21.422 -7.473 -5.129 1 87.38 148 LYS A O 1
ATOM 1145 N N . LYS A 1 149 ? 19.234 -7.535 -5.605 1 88.25 149 LYS A N 1
ATOM 1146 C CA . LYS A 1 149 ? 18.938 -8.352 -4.434 1 88.25 149 LYS A CA 1
ATOM 1147 C C . LYS A 1 149 ? 19.531 -9.758 -4.578 1 88.25 149 LYS A C 1
ATOM 1149 O O . LYS A 1 149 ? 19.953 -10.359 -3.592 1 88.25 149 LYS A O 1
ATOM 1154 N N . ALA A 1 150 ? 19.484 -10.203 -5.781 1 90.62 150 ALA A N 1
ATOM 1155 C CA . ALA A 1 150 ? 19.953 -11.555 -6.047 1 90.62 150 ALA A CA 1
ATOM 1156 C C . ALA A 1 150 ? 21.469 -11.648 -5.945 1 90.62 150 ALA A C 1
ATOM 1158 O O . ALA A 1 150 ? 22.016 -12.695 -5.57 1 90.62 150 ALA A O 1
ATOM 1159 N N . VAL A 1 151 ? 22.188 -10.57 -6.27 1 87.5 151 VAL A N 1
ATOM 1160 C CA . VAL A 1 151 ? 23.641 -10.562 -6.258 1 87.5 151 VAL A CA 1
ATOM 1161 C C . VAL A 1 151 ? 24.156 -10.422 -4.824 1 87.5 151 VAL A C 1
ATOM 1163 O O . VAL A 1 151 ? 23.766 -9.492 -4.113 1 87.5 151 VAL A O 1
ATOM 1166 N N . ARG A 1 152 ? 24.188 -11.469 -3.941 1 65.5 152 ARG A N 1
ATOM 1167 C CA . ARG A 1 152 ? 24.656 -11.477 -2.561 1 65.5 152 ARG A CA 1
ATOM 1168 C C . ARG A 1 152 ? 25.891 -10.602 -2.4 1 65.5 152 ARG A C 1
ATOM 1170 O O . ARG A 1 152 ? 26.781 -10.609 -3.252 1 65.5 152 ARG A O 1
ATOM 1177 N N . PRO A 1 153 ? 25.859 -9.594 -1.463 1 52.25 153 PRO A N 1
ATOM 1178 C CA . PRO A 1 153 ? 27.109 -8.859 -1.239 1 52.25 153 PRO A CA 1
ATOM 1179 C C . PRO A 1 153 ? 28.281 -9.781 -0.928 1 52.25 153 PRO A C 1
ATOM 1181 O O . PRO A 1 153 ? 28.109 -10.836 -0.327 1 52.25 153 PRO A O 1
ATOM 1184 N N . LEU A 1 154 ? 29.266 -9.93 -1.668 1 43.56 154 LEU A N 1
ATOM 1185 C CA . LEU A 1 154 ? 30.516 -10.531 -1.244 1 43.56 154 LEU A CA 1
ATOM 1186 C C . LEU A 1 154 ? 30.844 -10.172 0.204 1 43.56 154 LEU A C 1
ATOM 1188 O O . LEU A 1 154 ? 30.703 -9.016 0.603 1 43.56 154 LEU A O 1
ATOM 1192 N N . SER A 1 155 ? 30.781 -11.125 1.17 1 40.06 155 SER A N 1
ATOM 1193 C CA . SER A 1 155 ? 31.297 -11 2.531 1 40.06 155 SER A CA 1
ATOM 1194 C C . SER A 1 155 ? 32.594 -10.219 2.562 1 40.06 155 SER A C 1
ATOM 1196 O O . SER A 1 155 ? 33.594 -10.68 3.129 1 40.06 155 SER A O 1
ATOM 1198 N N . LEU A 1 156 ? 33.188 -9.562 1.671 1 35.06 156 LEU A N 1
ATOM 1199 C CA . LEU A 1 156 ? 34.562 -9.242 2.059 1 35.06 156 LEU A CA 1
ATOM 1200 C C . LEU A 1 156 ? 34.625 -8.68 3.477 1 35.06 156 LEU A C 1
ATOM 1202 O O . LEU A 1 156 ? 35.594 -8.891 4.199 1 35.06 156 LEU A O 1
ATOM 1206 N N . THR A 1 157 ? 34.25 -7.391 3.766 1 33.16 157 THR A N 1
ATOM 1207 C CA . THR A 1 157 ? 34.812 -6.672 4.895 1 33.16 157 THR A CA 1
ATOM 1208 C C . THR A 1 157 ? 34.406 -7.32 6.215 1 33.16 157 THR A C 1
ATOM 1210 O O . THR A 1 157 ? 33.25 -7.668 6.406 1 33.16 157 THR A O 1
ATOM 1213 N N . LEU A 1 158 ? 35.406 -8.062 7.023 1 31.88 158 LEU A N 1
ATOM 1214 C CA . LEU A 1 158 ? 35.469 -8.469 8.422 1 31.88 158 LEU A CA 1
ATOM 1215 C C . LEU A 1 158 ? 34.562 -7.594 9.281 1 31.88 158 LEU A C 1
ATOM 1217 O O . LEU A 1 158 ? 33.906 -8.094 10.195 1 31.88 158 LEU A O 1
ATOM 1221 N N . HIS A 1 159 ? 34.906 -6.258 9.391 1 29.23 159 HIS A N 1
ATOM 1222 C CA . HIS A 1 159 ? 34.375 -5.449 10.477 1 29.23 159 HIS A CA 1
ATOM 1223 C C . HIS A 1 159 ? 32.844 -5.344 10.367 1 29.23 159 HIS A C 1
ATOM 1225 O O . HIS A 1 159 ? 32.188 -4.793 11.266 1 29.23 159 HIS A O 1
ATOM 1231 N N . ASP A 1 160 ? 32.375 -5.184 9.133 1 29.25 160 ASP A N 1
ATOM 1232 C CA . ASP A 1 160 ? 31 -4.684 9.234 1 29.25 160 ASP A CA 1
ATOM 1233 C C . ASP A 1 160 ? 30.031 -5.812 9.578 1 29.25 160 ASP A C 1
ATOM 1235 O O . ASP A 1 160 ? 29.469 -6.457 8.688 1 29.25 160 ASP A O 1
ATOM 1239 N N . VAL A 1 161 ? 30.406 -6.805 10.352 1 30.05 161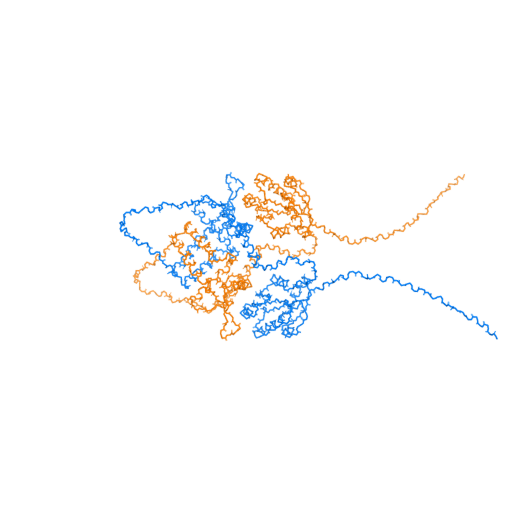 VAL A N 1
ATOM 1240 C CA . VAL A 1 161 ? 29.516 -7.742 11.016 1 30.05 161 VAL A CA 1
ATOM 1241 C C . VAL A 1 161 ? 28.25 -7.016 11.469 1 30.05 161 VAL A C 1
ATOM 1243 O O . VAL A 1 161 ? 27.406 -7.59 12.172 1 30.05 161 VAL A O 1
ATOM 1246 N N . VAL A 1 162 ? 28.297 -5.602 11.555 1 25.95 162 VAL A N 1
ATOM 1247 C CA . VAL A 1 162 ? 27.203 -5.129 12.398 1 25.95 162 VAL A CA 1
ATOM 1248 C C . VAL A 1 162 ? 25.875 -5.641 11.852 1 25.95 162 VAL A C 1
ATOM 1250 O O . VAL A 1 162 ? 25.109 -6.281 12.57 1 25.95 162 VAL A O 1
ATOM 1253 N N . SER A 1 163 ? 24.953 -4.602 11.375 1 26.77 163 SER A N 1
ATOM 1254 C CA . SER A 1 163 ? 23.516 -4.531 11.547 1 26.77 163 SER A CA 1
ATOM 1255 C C . SER A 1 163 ? 22.781 -5.34 10.484 1 26.77 163 SER A C 1
ATOM 1257 O O . SER A 1 163 ? 22.875 -5.031 9.289 1 26.77 163 SER A O 1
ATOM 1259 N N . ASP A 1 164 ? 22.938 -6.621 10.391 1 28.48 164 ASP A N 1
ATOM 1260 C CA . ASP A 1 164 ? 22.141 -7.586 9.641 1 28.48 164 ASP A CA 1
ATOM 1261 C C . ASP A 1 164 ? 20.672 -7.156 9.586 1 28.48 164 ASP A C 1
ATOM 1263 O O . ASP A 1 164 ? 19.906 -7.457 10.492 1 28.48 164 ASP A O 1
ATOM 1267 N N . THR A 1 165 ? 20.406 -5.914 9.188 1 27.31 165 THR A N 1
ATOM 1268 C CA . THR A 1 165 ? 19.016 -5.488 9.039 1 27.31 165 THR A CA 1
ATOM 1269 C C . THR A 1 165 ? 18.312 -6.301 7.965 1 27.31 165 THR A C 1
ATOM 1271 O O . THR A 1 165 ? 18.125 -5.832 6.84 1 27.31 165 THR A O 1
ATOM 1274 N N . ARG A 1 166 ? 18.703 -7.547 7.762 1 28.41 166 ARG A N 1
ATOM 1275 C CA . ARG A 1 166 ? 17.969 -8.414 6.859 1 28.41 166 ARG A CA 1
ATOM 1276 C C . ARG A 1 166 ? 16.469 -8.359 7.152 1 28.41 166 ARG A C 1
ATOM 1278 O O . ARG A 1 166 ? 15.781 -9.375 7.105 1 28.41 166 ARG A O 1
ATOM 1285 N N . ARG A 1 167 ? 16.078 -7.484 8.016 1 28.81 167 ARG A N 1
ATOM 1286 C CA . ARG A 1 167 ? 14.648 -7.715 8.203 1 28.81 167 ARG A CA 1
ATOM 1287 C C . ARG A 1 167 ? 13.891 -7.582 6.891 1 28.81 167 ARG A C 1
ATOM 1289 O O . ARG A 1 167 ? 14.07 -6.609 6.156 1 28.81 167 ARG A O 1
ATOM 1296 N N . PRO A 1 168 ? 13.547 -8.57 6.328 1 27.42 168 PRO A N 1
ATOM 1297 C CA . PRO A 1 168 ? 12.773 -8.664 5.09 1 27.42 168 PRO A CA 1
ATOM 1298 C C . PRO A 1 168 ? 11.852 -7.465 4.883 1 27.42 168 PRO A C 1
ATOM 1300 O O . PRO A 1 168 ? 11.414 -6.844 5.855 1 27.42 168 PRO A O 1
ATOM 1303 N N . PRO A 1 169 ? 11.875 -6.875 3.682 1 33.41 169 PRO A N 1
ATOM 1304 C CA . PRO A 1 169 ? 11 -5.734 3.408 1 33.41 169 PRO A CA 1
ATOM 1305 C C . PRO A 1 169 ? 9.594 -5.922 3.973 1 33.41 169 PRO A C 1
ATOM 1307 O O . PRO A 1 169 ? 8.891 -4.941 4.234 1 33.41 169 PRO A O 1
ATOM 1310 N N . LEU A 1 170 ? 9.172 -7.152 4.008 1 32.44 170 LEU A N 1
ATOM 1311 C CA . LEU A 1 170 ? 7.898 -7.367 4.688 1 32.44 170 LEU A CA 1
ATOM 1312 C C . LEU A 1 170 ? 8.008 -7.004 6.164 1 32.44 170 LEU A C 1
ATOM 1314 O O . LEU A 1 170 ? 7.02 -6.578 6.773 1 32.44 170 LEU A O 1
ATOM 1318 N N . LYS A 1 171 ? 9.172 -7.254 6.797 1 35.53 171 LYS A N 1
ATOM 1319 C CA . LYS A 1 171 ? 9.461 -6.816 8.156 1 35.53 171 LYS A CA 1
ATOM 1320 C C . LYS A 1 171 ? 9.633 -5.301 8.227 1 35.53 171 LYS A C 1
ATOM 1322 O O . LYS A 1 171 ? 9.328 -4.684 9.25 1 35.53 171 LYS A O 1
ATOM 1327 N N . THR A 1 172 ? 10.109 -4.695 7.223 1 37.97 172 THR A N 1
ATOM 1328 C CA . THR A 1 172 ? 10.102 -3.24 7.137 1 37.97 172 THR A CA 1
ATOM 1329 C C . THR A 1 172 ? 8.68 -2.717 6.945 1 37.97 172 THR A C 1
ATOM 1331 O O . THR A 1 172 ? 8.312 -1.685 7.508 1 37.97 172 THR A O 1
ATOM 1334 N N . ILE A 1 173 ? 7.91 -3.461 6.168 1 35.38 173 ILE A N 1
ATOM 1335 C CA . ILE A 1 173 ? 6.492 -3.125 6.098 1 35.38 173 ILE A CA 1
ATOM 1336 C C . ILE A 1 173 ? 5.809 -3.49 7.41 1 35.38 173 ILE A C 1
ATOM 1338 O O . ILE A 1 173 ? 5.02 -2.707 7.945 1 35.38 173 ILE A O 1
ATOM 1342 N N . SER A 1 174 ? 6.18 -4.594 8.055 1 38.31 174 SER A N 1
ATOM 1343 C CA . SER A 1 174 ? 5.699 -4.984 9.375 1 38.31 174 SER A CA 1
ATOM 1344 C C . SER A 1 174 ? 6.273 -4.086 10.461 1 38.31 174 SER A C 1
ATOM 1346 O O . SER A 1 174 ? 5.566 -3.689 11.391 1 38.31 174 SER A O 1
ATOM 1348 N N . GLU A 1 175 ? 7.555 -3.76 10.422 1 41.09 175 GLU A N 1
ATOM 1349 C CA . GLU A 1 175 ? 8.141 -2.852 11.406 1 41.09 175 GLU A CA 1
ATOM 1350 C C . GLU A 1 175 ? 7.59 -1.438 11.25 1 41.09 175 GLU A C 1
ATOM 1352 O O . GLU A 1 175 ? 7.363 -0.741 12.242 1 41.09 175 GLU A O 1
ATOM 1357 N N . GLU A 1 176 ? 7.355 -1.076 10.055 1 39.09 176 GLU A N 1
ATOM 1358 C CA . GLU A 1 176 ? 6.672 0.199 9.859 1 39.09 176 GLU A CA 1
ATOM 1359 C C . GLU A 1 176 ? 5.215 0.115 10.297 1 39.09 176 GLU A C 1
ATOM 1361 O O . GLU A 1 176 ? 4.699 1.034 10.938 1 39.09 176 GLU A O 1
ATOM 1366 N N . VAL A 1 177 ? 4.625 -1.018 10.141 1 40.03 177 VAL A N 1
ATOM 1367 C CA . VAL A 1 177 ? 3.279 -1.257 10.656 1 40.03 177 VAL A CA 1
ATOM 1368 C C . VAL A 1 177 ? 3.33 -1.428 12.172 1 40.03 177 VAL A C 1
ATOM 1370 O O . VAL A 1 177 ? 2.502 -0.868 12.891 1 40.03 177 VAL A O 1
ATOM 1373 N N . SER A 1 178 ? 4.273 -2.096 12.758 1 41 178 SER A N 1
ATOM 1374 C CA . SER A 1 178 ? 4.438 -2.17 14.203 1 41 178 SER A CA 1
ATOM 1375 C C . SER A 1 178 ? 4.785 -0.805 14.789 1 41 178 SER A C 1
ATOM 1377 O O . SER A 1 178 ? 4.297 -0.442 15.859 1 41 178 SER A O 1
ATOM 1379 N N . ARG A 1 179 ? 5.555 -0.08 14.188 1 41.06 179 ARG A N 1
ATOM 1380 C CA . ARG A 1 179 ? 5.84 1.29 14.602 1 41.06 179 ARG A CA 1
ATOM 1381 C C . ARG A 1 179 ? 4.598 2.168 14.484 1 41.06 179 ARG A C 1
ATOM 1383 O O . ARG A 1 179 ? 4.301 2.951 15.391 1 41.06 179 ARG A O 1
ATOM 1390 N N . ILE A 1 180 ? 3.852 2.002 13.453 1 39.97 180 ILE A N 1
ATOM 1391 C CA . ILE A 1 180 ? 2.58 2.707 13.336 1 39.97 180 ILE A CA 1
ATOM 1392 C C . ILE A 1 180 ? 1.609 2.203 14.406 1 39.97 180 ILE A C 1
ATOM 1394 O O . ILE A 1 180 ? 0.943 2.998 15.07 1 39.97 180 ILE A O 1
ATOM 1398 N N . ALA A 1 181 ? 1.636 0.928 14.688 1 42.16 181 ALA A N 1
ATOM 1399 C CA . ALA A 1 181 ? 0.792 0.39 15.75 1 42.16 181 ALA A CA 1
ATOM 1400 C C . ALA A 1 181 ? 1.236 0.903 17.109 1 42.16 181 ALA A C 1
ATOM 1402 O O . ALA A 1 181 ? 0.407 1.307 17.938 1 42.16 181 ALA A O 1
ATOM 1403 N N . ARG A 1 182 ? 2.432 0.937 17.391 1 44.25 182 ARG A N 1
ATOM 1404 C CA . ARG A 1 182 ? 2.922 1.492 18.641 1 44.25 182 ARG A CA 1
ATOM 1405 C C . ARG A 1 182 ? 2.65 2.99 18.719 1 44.25 182 ARG A C 1
ATOM 1407 O O . ARG A 1 182 ? 2.285 3.506 19.781 1 44.25 182 ARG A O 1
ATOM 1414 N N . MET A 1 183 ? 2.707 3.639 17.625 1 38.72 183 MET A N 1
ATOM 1415 C CA . MET A 1 183 ? 2.395 5.062 17.594 1 38.72 183 MET A CA 1
ATOM 1416 C C . MET A 1 183 ? 0.899 5.297 17.781 1 38.72 183 MET A C 1
ATOM 1418 O O . MET A 1 183 ? 0.494 6.191 18.531 1 38.72 183 MET A O 1
ATOM 1422 N N . LEU A 1 184 ? 0.104 4.496 17.203 1 40.03 184 LEU A N 1
ATOM 1423 C CA . LEU A 1 184 ? -1.334 4.602 17.422 1 40.03 184 LEU A CA 1
ATOM 1424 C C . LEU A 1 184 ? -1.697 4.203 18.859 1 40.03 184 LEU A C 1
ATOM 1426 O O . LEU A 1 184 ? -2.557 4.828 19.484 1 40.03 184 LEU A O 1
ATOM 1430 N N . GLU A 1 185 ? -1.103 3.189 19.406 1 41.5 185 GLU A N 1
ATOM 1431 C CA . GLU A 1 185 ? -1.296 2.836 20.812 1 41.5 185 GLU A CA 1
ATOM 1432 C C . GLU A 1 185 ? -0.891 3.984 21.734 1 41.5 185 GLU A C 1
ATOM 1434 O O . GLU A 1 185 ? -1.57 4.266 22.719 1 41.5 185 GLU A O 1
ATOM 1439 N N . SER A 1 186 ? 0.117 4.637 21.406 1 40.97 186 SER A N 1
ATOM 1440 C CA . SER A 1 186 ? 0.535 5.758 22.25 1 40.97 186 SER A CA 1
ATOM 1441 C C . SER A 1 186 ? -0.429 6.934 22.109 1 40.97 186 SER A C 1
ATOM 1443 O O . SER A 1 186 ? -0.683 7.645 23.094 1 40.97 186 SER A O 1
ATOM 1445 N N . LEU A 1 187 ? -0.963 7.145 20.984 1 36.47 187 LEU A N 1
ATOM 1446 C CA . LEU A 1 187 ? -1.917 8.234 20.797 1 36.47 187 LEU A CA 1
ATOM 1447 C C . LEU A 1 187 ? -3.275 7.867 21.391 1 36.47 187 LEU A C 1
ATOM 1449 O O . LEU A 1 187 ? -3.986 8.734 21.906 1 36.47 187 LEU A O 1
ATOM 1453 N N . SER A 1 188 ? -3.68 6.633 21.359 1 36.03 188 SER A N 1
ATOM 1454 C CA . SER A 1 188 ? -4.938 6.211 21.969 1 36.03 188 SER A CA 1
ATOM 1455 C C . SER A 1 188 ? -4.898 6.348 23.484 1 36.03 188 SER A C 1
ATOM 1457 O O . SER A 1 188 ? -5.93 6.566 24.125 1 36.03 188 SER A O 1
ATOM 1459 N N . SER A 1 189 ? -3.773 6.203 24.078 1 35.88 189 SER A N 1
ATOM 1460 C CA . SER A 1 189 ? -3.775 6.344 25.531 1 35.88 189 SER A CA 1
ATOM 1461 C C . SER A 1 189 ? -4.121 7.77 25.938 1 35.88 189 SER A C 1
ATOM 1463 O O . SER A 1 189 ? -4.727 7.984 27 1 35.88 189 SER A O 1
ATOM 1465 N N . GLU A 1 190 ? -3.721 8.742 25.156 1 32.81 190 GLU A N 1
ATOM 1466 C CA . GLU A 1 190 ? -4.035 10.055 25.688 1 32.81 190 GLU A CA 1
ATOM 1467 C C . GLU A 1 190 ? -5.523 10.375 25.547 1 32.81 190 GLU A C 1
ATOM 1469 O O . GLU A 1 190 ? -6.113 11.008 26.422 1 32.81 190 GLU A O 1
ATOM 1474 N N . GLU A 1 191 ? -6.074 10.148 24.422 1 32.34 191 GLU A N 1
ATOM 1475 C CA . GLU A 1 191 ? -7.445 10.641 24.328 1 32.34 191 GLU A CA 1
ATO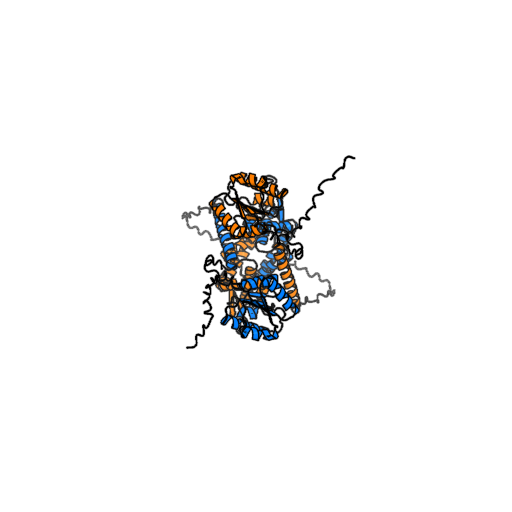M 1476 C C . GLU A 1 191 ? -8.414 9.719 25.062 1 32.34 191 GLU A C 1
ATOM 1478 O O . GLU A 1 191 ? -9.617 10 25.125 1 32.34 191 GLU A O 1
ATOM 1483 N N . ASN A 1 192 ? -7.992 8.57 25.422 1 31.62 192 ASN A N 1
ATOM 1484 C CA . ASN A 1 192 ? -8.992 7.793 26.141 1 31.62 192 ASN A CA 1
ATOM 1485 C C . ASN A 1 192 ? -9.367 8.445 27.469 1 31.62 192 ASN A C 1
ATOM 1487 O O . ASN A 1 192 ? -10.094 7.859 28.266 1 31.62 192 ASN A O 1
ATOM 1491 N N . ALA A 1 193 ? -8.586 9.5 27.922 1 29.06 193 ALA A N 1
ATOM 1492 C CA . ALA A 1 193 ? -9.086 9.906 29.25 1 29.06 193 ALA A CA 1
ATOM 1493 C C . ALA A 1 193 ? -10.5 10.461 29.141 1 29.06 193 ALA A C 1
ATOM 1495 O O . ALA A 1 193 ? -11.312 10.273 30.062 1 29.06 193 ALA A O 1
ATOM 1496 N N . LYS A 1 194 ? -10.734 11.453 28.328 1 30.12 194 LYS A N 1
ATOM 1497 C CA . LYS A 1 194 ? -11.945 12.188 28.672 1 30.12 194 LYS A CA 1
ATOM 1498 C C . LYS A 1 194 ? -13.195 11.422 28.234 1 30.12 194 LYS A C 1
ATOM 1500 O O . LYS A 1 194 ? -14.312 11.766 28.625 1 30.12 194 LYS A O 1
ATOM 1505 N N . MET A 1 195 ? -13.242 10.82 27.047 1 26.42 195 MET A N 1
ATOM 1506 C CA . MET A 1 195 ? -14.57 10.273 26.797 1 26.42 195 MET A CA 1
ATOM 1507 C C . MET A 1 195 ? -14.82 9.039 27.656 1 26.42 195 MET A C 1
ATOM 1509 O O . MET A 1 195 ? -14.352 7.945 27.344 1 26.42 195 MET A O 1
ATOM 1513 N N . ASN A 1 196 ? -14.664 9.203 28.969 1 24.77 196 ASN A N 1
ATOM 1514 C CA . ASN A 1 196 ? -15.211 8.273 29.953 1 24.77 196 ASN A CA 1
ATOM 1515 C C . ASN A 1 196 ? -16.641 7.879 29.609 1 24.77 196 ASN A C 1
ATOM 1517 O O . ASN A 1 196 ? -17.562 8.68 29.766 1 24.77 196 ASN A O 1
ATOM 1521 N N . TYR A 1 197 ? -16.984 7.406 28.531 1 22.92 197 TYR A N 1
ATOM 1522 C CA . TYR A 1 197 ? -18.328 6.852 28.547 1 22.92 197 TYR A CA 1
ATOM 1523 C C . TYR A 1 197 ? -18.578 6.059 29.828 1 22.92 197 TYR A C 1
ATOM 1525 O O . TYR A 1 197 ? -17.875 5.082 30.109 1 22.92 197 TYR A O 1
ATOM 1533 N N . ALA A 1 198 ? -18.844 6.766 30.875 1 23.02 198 ALA A N 1
ATOM 1534 C CA . ALA A 1 198 ? -19.344 6.227 32.125 1 23.02 198 ALA A CA 1
ATOM 1535 C C . ALA A 1 198 ? -20.344 5.09 31.875 1 23.02 198 ALA A C 1
ATOM 1537 O O . ALA A 1 198 ? -21.406 5.301 31.281 1 23.02 198 ALA A O 1
ATOM 1538 N N . LEU A 1 199 ? -19.891 4.004 31.625 1 22.28 199 LEU A N 1
ATOM 1539 C CA . LEU A 1 199 ? -20.859 2.93 31.781 1 22.28 199 LEU A CA 1
ATOM 1540 C C . LEU A 1 199 ? -21.641 3.08 33.094 1 22.28 199 LEU A C 1
ATOM 1542 O O . LEU A 1 199 ? -21.062 3.363 34.125 1 22.28 199 LEU A O 1
ATOM 1546 N N . PRO A 1 200 ? -22.844 3.682 33.062 1 22 200 PRO A N 1
ATOM 1547 C CA . PRO A 1 200 ? -23.609 3.809 34.281 1 22 200 PRO A CA 1
ATOM 1548 C C . PRO A 1 200 ? -23.453 2.6 35.219 1 22 200 PRO A C 1
ATOM 1550 O O . PRO A 1 200 ? -23.359 1.465 34.75 1 22 200 PRO A O 1
ATOM 1553 N N . SER A 1 201 ? -22.766 2.742 36.25 1 24.7 201 SER A N 1
ATOM 1554 C CA . SER A 1 201 ? -22.5 1.813 37.344 1 24.7 201 SER A CA 1
ATOM 1555 C C . SER A 1 201 ? -23.797 1.233 37.906 1 24.7 201 SER A C 1
ATOM 1557 O O . SER A 1 201 ? -23.781 0.482 38.875 1 24.7 201 SER A O 1
ATOM 1559 N N . SER A 1 202 ? -24.984 2.014 37.625 1 25.8 202 SER A N 1
ATOM 1560 C CA . SER A 1 202 ? -26.078 1.756 38.562 1 25.8 202 SER A CA 1
ATOM 1561 C C . SER A 1 202 ? -26.469 0.285 38.562 1 25.8 202 SER A C 1
ATOM 1563 O O . SER A 1 202 ? -27.516 -0.083 39.094 1 25.8 202 SER A O 1
ATOM 1565 N N . PHE A 1 203 ? -26.062 -0.568 37.719 1 21.72 203 PHE A N 1
ATOM 1566 C CA . PHE A 1 203 ? -26.906 -1.752 37.844 1 21.72 203 PHE A CA 1
ATOM 1567 C C . PHE A 1 203 ? -26.703 -2.447 39.188 1 21.72 203 PHE A C 1
ATOM 1569 O O . PHE A 1 203 ? -26 -3.459 39.25 1 21.72 203 PHE A O 1
ATOM 1576 N N . ASN A 1 204 ? -26.422 -1.624 40.156 1 21.55 204 ASN A N 1
ATOM 1577 C CA . ASN A 1 204 ? -26.469 -2.385 41.406 1 21.55 204 ASN A CA 1
ATOM 1578 C C . ASN A 1 204 ? -27.844 -3.041 41.594 1 21.55 204 ASN A C 1
ATOM 1580 O O . ASN A 1 204 ? -28.859 -2.357 41.625 1 21.55 204 ASN A O 1
ATOM 1584 N N . GLY A 1 205 ? -28.031 -4.27 41.094 1 22.48 205 GLY A N 1
ATOM 1585 C CA . GLY A 1 205 ? -29.172 -5.148 41.375 1 22.48 205 GLY A CA 1
ATOM 1586 C C . GLY A 1 205 ? -29.578 -5.195 42.812 1 22.48 205 GLY A C 1
ATOM 1587 O O . GLY A 1 205 ? -28.891 -5.809 43.656 1 22.48 205 GLY A O 1
ATOM 1588 N N . GLU A 1 206 ? -29.891 -4.137 43.406 1 24.89 206 GLU A N 1
ATOM 1589 C CA . GLU A 1 206 ? -30.625 -4.453 44.625 1 24.89 206 GLU A CA 1
ATOM 1590 C C . GLU A 1 206 ? -31.719 -5.492 44.344 1 24.89 206 GLU A C 1
ATOM 1592 O O . GLU A 1 206 ? -32.281 -5.547 43.25 1 24.89 206 GLU A O 1
ATOM 1597 N N . SER A 1 207 ? -31.828 -6.578 45.25 1 24.28 207 SER A N 1
ATOM 1598 C CA . SER A 1 207 ? -32.625 -7.789 45.312 1 24.28 207 SER A CA 1
ATOM 1599 C C . SER A 1 207 ? -34.125 -7.465 45.188 1 24.28 207 SER A C 1
ATOM 1601 O O . SER A 1 207 ? -34.844 -7.453 46.188 1 24.28 207 SER A O 1
ATOM 1603 N N . ARG A 1 208 ? -34.531 -6.277 44.75 1 25.48 208 ARG A N 1
ATOM 1604 C CA . ARG A 1 208 ? -35.969 -6.188 44.969 1 25.48 208 ARG A CA 1
ATOM 1605 C C . ARG A 1 208 ? -36.688 -7.43 44.438 1 25.48 208 ARG A C 1
ATOM 1607 O O . ARG A 1 208 ? -36.156 -8.148 43.594 1 25.48 208 ARG A O 1
ATOM 1614 N N . SER A 1 209 ? -37.969 -7.695 44.844 1 26.91 209 SER A N 1
ATOM 1615 C CA . SER A 1 209 ? -38.906 -8.789 44.688 1 26.91 209 SER A CA 1
ATOM 1616 C C . SER A 1 209 ? -39.031 -9.203 43.25 1 26.91 209 SER A C 1
ATOM 1618 O O . SER A 1 209 ? -38.875 -8.375 42.344 1 26.91 209 SER A O 1
ATOM 1620 N N . ASN A 1 210 ? -38.875 -10.477 42.906 1 26.86 210 ASN A N 1
ATOM 1621 C CA . ASN A 1 210 ? -38.719 -11.344 41.75 1 26.86 210 ASN A CA 1
ATOM 1622 C C . ASN A 1 210 ? -39.844 -11.109 40.719 1 26.86 210 ASN A C 1
ATOM 1624 O O . ASN A 1 210 ? -40.75 -11.93 40.594 1 26.86 210 ASN A O 1
ATOM 1628 N N . GLY A 1 211 ? -40.562 -10 40.75 1 29.16 211 GLY A N 1
ATOM 1629 C CA . GLY A 1 211 ? -41.688 -10.148 39.781 1 29.16 211 GLY A CA 1
ATOM 1630 C C . GLY A 1 211 ? -41.219 -10.555 38.406 1 29.16 211 GLY A C 1
ATOM 1631 O O . GLY A 1 211 ? -40.094 -10.227 38 1 29.16 211 GLY A O 1
ATOM 1632 N N . VAL A 1 212 ? -41.75 -11.688 37.812 1 28.67 212 VAL A N 1
ATOM 1633 C CA . VAL A 1 212 ? -41.562 -12.328 36.531 1 28.67 212 VAL A CA 1
ATOM 1634 C C . VAL A 1 212 ? -41.5 -11.266 35.438 1 28.67 212 VAL A C 1
ATOM 1636 O O . VAL A 1 212 ? -42.531 -10.641 35.125 1 28.67 212 VAL A O 1
ATOM 1639 N N . VAL A 1 213 ? -40.719 -10.289 35.531 1 31.59 213 VAL A N 1
ATOM 1640 C CA . VAL A 1 213 ? -40.719 -9.445 34.344 1 31.59 213 VAL A CA 1
ATOM 1641 C C . VAL A 1 213 ? -40.594 -10.312 33.094 1 31.59 213 VAL A C 1
ATOM 1643 O O . VAL A 1 213 ? -39.719 -11.188 33.031 1 31.59 213 VAL A O 1
ATOM 1646 N N . THR A 1 214 ? -41.656 -10.562 32.406 1 31.75 214 THR A N 1
ATOM 1647 C CA . THR A 1 214 ? -41.719 -11.195 31.094 1 31.75 214 THR A CA 1
ATOM 1648 C C . THR A 1 214 ? -40.531 -10.734 30.234 1 31.75 214 THR A C 1
ATOM 1650 O O . THR A 1 214 ? -40.281 -9.531 30.109 1 31.75 214 THR A O 1
ATOM 1653 N N . THR A 1 215 ? -39.438 -11.422 30.344 1 32.12 215 THR A N 1
ATOM 1654 C CA . THR A 1 215 ? -38.281 -11.281 29.469 1 32.12 215 THR A CA 1
ATOM 1655 C C . THR A 1 215 ? -38.719 -10.898 28.062 1 32.12 215 THR A C 1
ATOM 1657 O O . THR A 1 215 ? -39.344 -11.703 27.359 1 32.12 215 THR A O 1
ATOM 1660 N N . GLU A 1 216 ? -39.281 -9.758 27.875 1 33.56 216 GLU A N 1
ATOM 1661 C CA . GLU A 1 216 ? -39.469 -9.391 26.469 1 33.56 216 GLU A CA 1
ATOM 1662 C C . GLU A 1 216 ? -38.344 -9.906 25.609 1 33.56 216 GLU A C 1
ATOM 1664 O O . GLU A 1 216 ? -37.188 -9.836 25.984 1 33.56 216 GLU A O 1
ATOM 1669 N N . ALA A 1 217 ? -38.656 -10.844 24.656 1 33.47 217 ALA A N 1
ATOM 1670 C CA . ALA A 1 217 ? -37.812 -11.492 23.656 1 33.47 217 ALA A CA 1
ATOM 1671 C C . ALA A 1 217 ? -36.781 -10.523 23.094 1 33.47 217 ALA A C 1
ATOM 1673 O O . ALA A 1 217 ? -37.094 -9.422 22.672 1 33.47 217 ALA A O 1
ATOM 1674 N N . GLN A 1 218 ? -35.625 -10.375 23.75 1 38.69 218 GLN A N 1
ATOM 1675 C CA . GLN A 1 218 ? -34.562 -9.656 23.078 1 38.69 218 GLN A CA 1
ATOM 1676 C C . GLN A 1 218 ? -34.719 -9.695 21.562 1 38.69 218 GLN A C 1
ATOM 1678 O O . GLN A 1 218 ? -34.938 -10.766 20.984 1 38.69 218 GLN A O 1
ATOM 1683 N N . PRO A 1 219 ? -35.188 -8.703 20.906 1 41.66 219 PRO A N 1
ATOM 1684 C CA . PRO A 1 219 ? -35.375 -8.891 19.469 1 41.66 219 PRO A CA 1
ATOM 1685 C C . PRO A 1 219 ? -34.344 -9.844 18.859 1 41.66 219 PRO A C 1
ATOM 1687 O O . PRO A 1 219 ? -33.219 -9.906 19.312 1 41.66 219 PRO A O 1
ATOM 1690 N N . GLU A 1 220 ? -34.625 -10.977 18.391 1 42.38 220 GLU A N 1
ATOM 1691 C CA . GLU A 1 220 ? -33.875 -11.984 17.672 1 42.38 220 GLU A CA 1
ATOM 1692 C C . GLU A 1 220 ? -32.812 -11.344 16.766 1 42.38 220 GLU A C 1
ATOM 1694 O O . GLU A 1 220 ? -33.156 -10.648 15.805 1 42.38 220 GLU A O 1
ATOM 1699 N N . GLN A 1 221 ? -31.781 -10.625 17.281 1 50.25 221 GLN A N 1
ATOM 1700 C CA . GLN A 1 221 ? -30.688 -10.188 16.406 1 50.25 221 GLN A CA 1
ATOM 1701 C C . GLN A 1 221 ? -30.484 -11.164 15.258 1 50.25 221 GLN A C 1
ATOM 1703 O O . GLN A 1 221 ? -30.188 -12.336 15.477 1 50.25 221 GLN A O 1
ATOM 1708 N N . LYS A 1 222 ? -31.234 -11.078 14.242 1 56.66 222 LYS A N 1
ATOM 1709 C CA . LYS A 1 222 ? -31.203 -11.914 13.055 1 56.66 222 LYS A CA 1
ATOM 1710 C C . LYS A 1 222 ? -29.781 -12.312 12.688 1 56.66 222 LYS A C 1
ATOM 1712 O O . LYS A 1 222 ? -28.922 -11.445 12.492 1 56.66 222 LYS A O 1
ATOM 1717 N N . LYS A 1 223 ? -29.328 -13.438 13.016 1 74.38 223 LYS A N 1
ATOM 1718 C CA . LYS A 1 223 ? -28.062 -14.062 12.688 1 74.38 223 LYS A CA 1
ATOM 1719 C C . LYS A 1 223 ? -27.75 -13.93 11.195 1 74.38 223 LYS A C 1
ATOM 1721 O O . LYS A 1 223 ? -28.547 -14.328 10.352 1 74.38 223 LYS A O 1
ATOM 1726 N N . ILE A 1 224 ? -26.812 -13.039 10.82 1 86.25 224 ILE A N 1
ATOM 1727 C CA . ILE A 1 224 ? -26.422 -12.875 9.422 1 86.25 224 ILE A CA 1
ATOM 1728 C C . ILE A 1 224 ? -25.688 -14.125 8.945 1 86.25 224 ILE A C 1
ATOM 1730 O O . ILE A 1 224 ? -24.672 -14.516 9.531 1 86.25 224 ILE A O 1
ATOM 1734 N N . ASN A 1 225 ? -26.266 -14.867 8.047 1 89.12 225 ASN A N 1
ATOM 1735 C CA . ASN A 1 225 ? -25.656 -16.047 7.453 1 89.12 225 ASN A CA 1
ATOM 1736 C C . ASN A 1 225 ? -24.719 -15.68 6.305 1 89.12 225 ASN A C 1
ATOM 1738 O O . ASN A 1 225 ? -25.172 -15.164 5.273 1 89.12 225 ASN A O 1
ATOM 1742 N N . ILE A 1 226 ? -23.531 -15.961 6.477 1 93.44 226 ILE A N 1
ATOM 1743 C CA . ILE A 1 226 ? -22.547 -15.641 5.449 1 93.44 226 ILE A CA 1
ATOM 1744 C C . ILE A 1 226 ? -22.406 -16.812 4.484 1 93.44 226 ILE A C 1
ATOM 1746 O O . ILE A 1 226 ? -21.953 -17.891 4.871 1 93.44 226 ILE A O 1
ATOM 1750 N N . ASN A 1 227 ? -22.812 -16.656 3.264 1 94.19 227 ASN A N 1
ATOM 1751 C CA . ASN A 1 227 ? -22.625 -17.641 2.201 1 94.19 227 ASN A CA 1
ATOM 1752 C C . ASN A 1 227 ? -21.766 -17.062 1.068 1 94.19 227 ASN A C 1
ATOM 1754 O O . ASN A 1 227 ? -21.328 -15.922 1.138 1 94.19 227 ASN A O 1
ATOM 1758 N N . ALA A 1 228 ? -21.5 -17.859 0.068 1 95.19 228 ALA A N 1
ATOM 1759 C CA . ALA A 1 228 ? -20.594 -17.469 -1.015 1 95.19 228 ALA A CA 1
ATOM 1760 C C . ALA A 1 228 ? -21.141 -16.266 -1.769 1 95.19 228 ALA A C 1
ATOM 1762 O O . ALA A 1 228 ? -20.375 -15.375 -2.162 1 95.19 228 ALA A O 1
ATOM 1763 N N . ALA A 1 229 ? -22.406 -16.266 -1.935 1 94.31 229 ALA A N 1
ATOM 1764 C CA . ALA A 1 229 ? -23.031 -15.172 -2.672 1 94.31 229 ALA A CA 1
ATOM 1765 C C . ALA A 1 229 ? -22.797 -13.836 -1.974 1 94.31 229 ALA A C 1
ATOM 1767 O O . ALA A 1 229 ? -22.547 -12.82 -2.629 1 94.31 229 ALA A O 1
ATOM 1768 N N . VAL A 1 230 ? -22.891 -13.852 -0.667 1 94.81 230 VAL A N 1
ATOM 1769 C CA . VAL A 1 230 ? -22.672 -12.641 0.122 1 94.81 230 VAL A CA 1
ATOM 1770 C C . VAL A 1 230 ? -21.219 -12.188 -0.017 1 94.81 230 VAL A C 1
ATOM 1772 O O . VAL A 1 230 ? -20.953 -11.008 -0.243 1 94.81 230 VAL A O 1
ATOM 1775 N N . VAL A 1 231 ? -20.328 -13.102 0.034 1 95.88 231 VAL A N 1
ATOM 1776 C CA . VAL A 1 231 ? -18.906 -12.781 -0.076 1 95.88 231 VAL A CA 1
ATOM 1777 C C . VAL A 1 231 ? -18.609 -12.234 -1.47 1 95.88 231 VAL A C 1
ATOM 1779 O O . VAL A 1 231 ? -17.891 -11.234 -1.611 1 95.88 231 VAL A O 1
ATOM 1782 N N . ARG A 1 232 ? -19.172 -12.875 -2.436 1 95 232 ARG A N 1
ATOM 1783 C CA . ARG A 1 232 ? -18.984 -12.406 -3.805 1 95 232 ARG A CA 1
ATOM 1784 C C . ARG A 1 232 ? -19.562 -11.008 -3.994 1 95 232 ARG A C 1
ATOM 1786 O O . ARG A 1 232 ? -19.016 -10.203 -4.75 1 95 232 ARG A O 1
ATOM 1793 N N . ALA A 1 233 ? -20.688 -10.727 -3.348 1 94.5 233 ALA A N 1
ATOM 1794 C CA . ALA A 1 233 ? -21.25 -9.383 -3.398 1 94.5 233 ALA A CA 1
ATOM 1795 C C . ALA A 1 233 ? -20.312 -8.359 -2.779 1 94.5 233 ALA A C 1
ATOM 1797 O O . ALA A 1 233 ? -20.172 -7.242 -3.279 1 94.5 233 ALA A O 1
ATOM 1798 N N . ILE A 1 234 ? -19.672 -8.727 -1.731 1 93.88 234 ILE A N 1
ATOM 1799 C CA . ILE A 1 234 ? -18.688 -7.863 -1.083 1 93.88 234 ILE A CA 1
ATOM 1800 C C . ILE A 1 234 ? -17.516 -7.602 -2.035 1 93.88 234 ILE A C 1
ATOM 1802 O O . ILE A 1 234 ? -17.078 -6.461 -2.178 1 93.88 234 ILE A O 1
ATOM 1806 N N . ILE A 1 235 ? -17.047 -8.633 -2.689 1 92.31 235 ILE A N 1
ATOM 1807 C CA . ILE A 1 235 ? -15.961 -8.508 -3.662 1 92.31 235 ILE A CA 1
ATOM 1808 C C . ILE A 1 235 ? -16.375 -7.555 -4.777 1 92.31 235 ILE A C 1
ATOM 1810 O O . ILE A 1 235 ? -15.625 -6.648 -5.145 1 92.31 235 ILE A O 1
ATOM 1814 N N . ARG A 1 236 ? -17.578 -7.773 -5.254 1 92.06 236 ARG A N 1
ATOM 1815 C CA . ARG A 1 236 ? -18.094 -6.934 -6.332 1 92.06 236 ARG A CA 1
ATOM 1816 C C . ARG A 1 236 ? -18.203 -5.48 -5.887 1 92.06 236 ARG A C 1
ATOM 1818 O O . ARG A 1 236 ? -17.938 -4.562 -6.664 1 92.06 236 ARG A O 1
ATOM 1825 N N . SER A 1 237 ? -18.688 -5.277 -4.668 1 90.94 237 SER A N 1
ATOM 1826 C CA . SER A 1 237 ? -18.797 -3.922 -4.141 1 90.94 237 SER A CA 1
ATOM 1827 C C . SER A 1 237 ? -17.438 -3.219 -4.117 1 90.94 237 SER A C 1
ATOM 1829 O O . SER A 1 237 ? -17.359 -2.023 -4.402 1 90.94 237 SER A O 1
ATOM 1831 N N . ARG A 1 238 ? -16.453 -3.895 -3.783 1 86.44 238 ARG A N 1
ATOM 1832 C CA . ARG A 1 238 ? -15.109 -3.332 -3.752 1 86.44 238 ARG A CA 1
ATOM 1833 C C . ARG A 1 238 ? -14.625 -3.006 -5.16 1 86.44 238 ARG A C 1
ATOM 1835 O O . ARG A 1 238 ? -13.977 -1.977 -5.375 1 86.44 238 ARG A O 1
ATOM 1842 N N . ARG A 1 239 ? -15 -3.855 -6.094 1 85.44 239 ARG A N 1
ATOM 1843 C CA . ARG A 1 239 ? -14.602 -3.631 -7.48 1 85.44 239 ARG A CA 1
ATOM 1844 C C . ARG A 1 239 ? -15.336 -2.432 -8.07 1 85.44 239 ARG A C 1
ATOM 1846 O O . ARG A 1 239 ? -14.805 -1.737 -8.938 1 85.44 239 ARG A 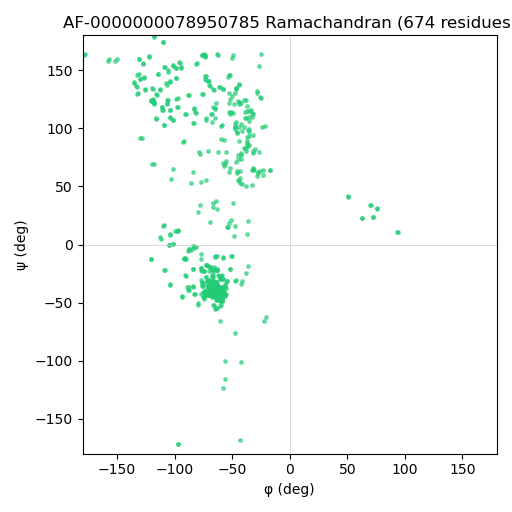O 1
ATOM 1853 N N . LEU A 1 240 ? -16.531 -2.23 -7.574 1 87.19 240 LEU A N 1
ATOM 1854 C CA . LEU A 1 240 ? -17.344 -1.111 -8.031 1 87.19 240 LEU A CA 1
ATOM 1855 C C . LEU A 1 240 ? -16.641 0.217 -7.785 1 87.19 240 LEU A C 1
ATOM 1857 O O . LEU A 1 240 ? -16.891 1.202 -8.477 1 87.19 240 LEU A O 1
ATOM 1861 N N . ARG A 1 241 ? -15.766 0.272 -6.785 1 82.62 241 ARG A N 1
ATOM 1862 C CA . ARG A 1 241 ? -15.047 1.489 -6.43 1 82.62 241 ARG A CA 1
ATOM 1863 C C . ARG A 1 241 ? -14.273 2.037 -7.629 1 82.62 241 ARG A C 1
ATOM 1865 O O . ARG A 1 241 ? -14.188 3.254 -7.812 1 82.62 241 ARG A O 1
ATOM 1872 N N . ASP A 1 242 ? -13.805 1.116 -8.422 1 78.56 242 ASP A N 1
ATOM 1873 C CA . ASP A 1 242 ? -12.984 1.492 -9.578 1 78.56 242 ASP A CA 1
ATOM 1874 C C . ASP A 1 242 ? -13.82 2.242 -10.617 1 78.56 242 ASP A C 1
ATOM 1876 O O . ASP A 1 242 ? -13.273 2.961 -11.453 1 78.56 242 ASP A O 1
ATOM 1880 N N . GLN A 1 243 ? -15.039 1.998 -10.625 1 80.25 243 GLN A N 1
ATOM 1881 C CA . GLN A 1 243 ? -15.93 2.686 -11.562 1 80.25 243 GLN A CA 1
ATOM 1882 C C . GLN A 1 243 ? -16.172 4.133 -11.133 1 80.25 243 GLN A C 1
ATOM 1884 O O . GLN A 1 243 ? -16.5 4.98 -11.953 1 80.25 243 GLN A O 1
ATOM 1889 N N . TYR A 1 244 ? -15.984 4.355 -9.875 1 77.75 244 TYR A N 1
ATOM 1890 C CA . TYR A 1 244 ? -16.281 5.684 -9.344 1 77.75 244 TYR A CA 1
ATOM 1891 C C . TYR A 1 244 ? -14.992 6.469 -9.102 1 77.75 244 TYR A C 1
ATOM 1893 O O . TYR A 1 244 ? -14.992 7.699 -9.164 1 77.75 244 TYR A O 1
ATOM 1901 N N . PHE A 1 245 ? -13.953 5.754 -8.719 1 75.38 245 PHE A N 1
ATOM 1902 C CA . PHE A 1 245 ? -12.672 6.383 -8.414 1 75.38 245 PHE A CA 1
ATOM 1903 C C . PHE A 1 245 ? -11.539 5.672 -9.148 1 75.38 245 PHE A C 1
ATOM 1905 O O . PHE A 1 245 ? -11.578 4.457 -9.336 1 75.38 245 PHE A O 1
ATOM 1912 N N . SER A 1 246 ? -10.609 6.461 -9.586 1 68.44 246 SER A N 1
ATOM 1913 C CA . SER A 1 246 ? -9.477 5.871 -10.289 1 68.44 246 SER A CA 1
ATOM 1914 C C . SER A 1 246 ? -8.703 4.906 -9.398 1 68.44 246 SER A C 1
ATOM 1916 O O . SER A 1 246 ? -8.555 5.148 -8.195 1 68.44 246 SER A O 1
ATOM 1918 N N . ALA A 1 247 ? -8.375 3.818 -9.914 1 60.56 247 ALA A N 1
ATOM 1919 C CA . ALA A 1 247 ? -7.703 2.727 -9.219 1 60.56 247 ALA A CA 1
ATOM 1920 C C . ALA A 1 247 ? -6.375 3.189 -8.617 1 60.56 247 ALA A C 1
ATOM 1922 O O . ALA A 1 247 ? -5.91 2.633 -7.621 1 60.56 247 ALA A O 1
ATOM 1923 N N . SER A 1 248 ? -5.766 4.125 -9.219 1 55.53 248 SER A N 1
ATOM 1924 C CA . SER A 1 248 ? -4.465 4.605 -8.773 1 55.53 248 SER A CA 1
ATOM 1925 C C . SER A 1 248 ? -4.555 5.223 -7.379 1 55.53 248 SER A C 1
ATOM 1927 O O . SER A 1 248 ? -3.553 5.309 -6.664 1 55.53 248 SER A O 1
ATOM 1929 N N . LEU A 1 249 ? -5.68 5.609 -7.039 1 52.88 249 LEU A N 1
ATOM 1930 C CA . LEU A 1 249 ? -5.859 6.375 -5.809 1 52.88 249 LEU A CA 1
ATOM 1931 C C . LEU A 1 249 ? -6.082 5.445 -4.621 1 52.88 249 LEU A C 1
ATOM 1933 O O . LEU A 1 249 ? -6.047 5.883 -3.467 1 52.88 249 LEU A O 1
ATOM 1937 N N . PHE A 1 250 ? -6.18 4.156 -5.043 1 53.75 250 PHE A N 1
ATOM 1938 C CA . PHE A 1 250 ? -6.902 3.555 -3.932 1 53.75 250 PHE A CA 1
ATOM 1939 C C . PHE A 1 250 ? -6.066 2.473 -3.26 1 53.75 250 PHE A C 1
ATOM 1941 O O . PHE A 1 250 ? -6.086 1.314 -3.68 1 53.75 250 PHE A O 1
ATOM 1948 N N . ALA A 1 251 ? -5.043 3.061 -2.635 1 59.34 251 ALA A N 1
ATOM 1949 C CA . ALA A 1 251 ? -4.594 2.238 -1.515 1 59.34 251 ALA A CA 1
ATOM 1950 C C . ALA A 1 251 ? -5.488 2.439 -0.294 1 59.34 251 ALA A C 1
ATOM 1952 O O . ALA A 1 251 ? -6.277 3.385 -0.245 1 59.34 251 ALA A O 1
ATOM 1953 N N . ASP A 1 252 ? -5.602 1.592 0.615 1 68.44 252 ASP A N 1
ATOM 1954 C CA . ASP A 1 252 ? -6.496 1.501 1.768 1 68.44 252 ASP A CA 1
ATOM 1955 C C . ASP A 1 252 ? -6.551 2.826 2.525 1 68.44 252 ASP A C 1
ATOM 1957 O O . ASP A 1 252 ? -7.633 3.303 2.873 1 68.44 252 ASP A O 1
ATOM 1961 N N . PRO A 1 253 ? -5.52 3.623 2.561 1 73.06 253 PRO A N 1
ATOM 1962 C CA . PRO A 1 253 ? -5.613 4.84 3.371 1 73.06 253 PRO A CA 1
ATOM 1963 C C . PRO A 1 253 ? -6.465 5.922 2.713 1 73.06 253 PRO A C 1
ATOM 1965 O O . PRO A 1 253 ? -7.184 6.652 3.4 1 73.06 253 PRO A O 1
ATOM 1968 N N . ALA A 1 254 ? -6.391 6.008 1.428 1 83.94 254 ALA A N 1
ATOM 1969 C CA . ALA A 1 254 ? -7.211 6.977 0.702 1 83.94 254 ALA A CA 1
ATOM 1970 C C . ALA A 1 254 ? -8.695 6.707 0.914 1 83.94 254 ALA A C 1
ATOM 1972 O O . ALA A 1 254 ? -9.477 7.637 1.124 1 83.94 254 ALA A O 1
ATOM 1973 N N . TRP A 1 255 ? -9 5.5 0.927 1 86.25 255 TRP A N 1
ATOM 1974 C CA . TRP A 1 255 ? -10.398 5.129 1.113 1 86.25 255 TRP A CA 1
ATOM 1975 C C . TRP A 1 255 ? -10.875 5.488 2.518 1 86.25 255 TRP A C 1
ATOM 1977 O O . TRP A 1 255 ? -11.977 6.004 2.691 1 86.25 255 TRP A O 1
ATOM 1987 N N . ASP A 1 256 ? -10.102 5.199 3.449 1 88.81 256 ASP A N 1
ATOM 1988 C CA . ASP A 1 256 ? -10.445 5.547 4.82 1 88.81 256 ASP A CA 1
ATOM 1989 C C . ASP A 1 256 ? -10.664 7.055 4.965 1 88.81 256 ASP A C 1
ATOM 1991 O O . ASP A 1 256 ? -11.594 7.492 5.645 1 88.81 256 ASP A O 1
ATOM 1995 N N . MET A 1 257 ? -9.82 7.781 4.352 1 92.12 257 MET A N 1
ATOM 1996 C CA . MET A 1 257 ? -9.945 9.234 4.41 1 92.12 257 MET A CA 1
ATOM 1997 C C . MET A 1 257 ? -11.219 9.695 3.709 1 92.12 257 MET A C 1
ATOM 1999 O O . MET A 1 257 ? -11.914 10.594 4.195 1 92.12 257 MET A O 1
ATOM 2003 N N . LEU A 1 258 ? -11.531 9.078 2.562 1 92.5 258 LEU A N 1
ATOM 2004 C CA . LEU A 1 258 ? -12.75 9.414 1.833 1 92.5 258 LEU A CA 1
ATOM 2005 C C . LEU A 1 258 ? -13.984 9.141 2.688 1 92.5 258 LEU A C 1
ATOM 2007 O O . LEU A 1 258 ? -14.898 9.961 2.736 1 92.5 258 LEU A O 1
ATOM 2011 N N . LEU A 1 259 ? -13.945 8.047 3.328 1 93.19 259 LEU A N 1
ATOM 2012 C CA . LEU A 1 259 ? -15.07 7.684 4.188 1 93.19 259 LEU A CA 1
ATOM 2013 C C . LEU A 1 259 ? -15.203 8.672 5.344 1 93.19 259 LEU A C 1
ATOM 2015 O O . LEU A 1 259 ? -16.312 9.141 5.637 1 93.19 259 LEU A O 1
ATOM 2019 N N . ASP A 1 260 ? -14.117 9.008 5.969 1 94.94 260 ASP A N 1
ATOM 2020 C CA . ASP A 1 260 ? -14.133 9.93 7.102 1 94.94 260 ASP A CA 1
ATOM 2021 C C . ASP A 1 260 ? -14.664 11.305 6.68 1 94.94 260 ASP A C 1
ATOM 2023 O O . ASP A 1 260 ? -15.508 11.883 7.363 1 94.94 260 ASP A O 1
ATOM 2027 N N . LEU A 1 261 ? -14.211 11.742 5.629 1 96.25 261 LEU A N 1
ATOM 2028 C CA . LEU A 1 261 ? -14.633 13.055 5.145 1 96.25 261 LEU A CA 1
ATOM 2029 C C . LEU A 1 261 ? -16.094 13.023 4.711 1 96.25 261 LEU A C 1
ATOM 2031 O O . LEU A 1 261 ? -16.812 14.023 4.859 1 96.25 261 LEU A O 1
ATOM 2035 N N . THR A 1 262 ? -16.531 11.961 4.113 1 96.06 262 THR A N 1
ATOM 2036 C CA . THR A 1 262 ? -17.938 11.82 3.77 1 96.06 262 THR A CA 1
ATOM 2037 C C . THR A 1 262 ? -18.812 11.906 5.02 1 96.06 262 THR A C 1
ATOM 2039 O O . THR A 1 262 ? -19.781 12.656 5.051 1 96.06 262 THR A O 1
ATOM 2042 N N . ALA A 1 263 ? -18.438 11.164 6.027 1 96.19 263 ALA A N 1
ATOM 2043 C CA . ALA A 1 263 ? -19.172 11.195 7.285 1 96.19 263 ALA A CA 1
ATOM 2044 C C . ALA A 1 263 ? -19.188 12.602 7.875 1 96.19 263 ALA A C 1
ATOM 2046 O O . ALA A 1 263 ? -20.234 13.094 8.305 1 96.19 263 ALA A O 1
ATOM 2047 N N . ALA A 1 264 ? -18.062 13.203 7.918 1 95.81 264 ALA A N 1
ATOM 2048 C CA . ALA A 1 264 ? -17.922 14.539 8.484 1 95.81 264 ALA A CA 1
ATOM 2049 C C . ALA A 1 264 ? -18.828 15.531 7.746 1 95.81 264 ALA A C 1
ATOM 2051 O O . ALA A 1 264 ? -19.484 16.359 8.375 1 95.81 264 ALA A O 1
ATOM 2052 N N . ARG A 1 265 ? -18.812 15.445 6.441 1 96 265 ARG A N 1
ATOM 2053 C CA . ARG A 1 265 ? -19.641 16.359 5.645 1 96 265 ARG A CA 1
ATOM 2054 C C . ARG A 1 265 ? -21.109 16.156 5.945 1 96 265 ARG A C 1
ATOM 2056 O O . ARG A 1 265 ? -21.859 17.125 6.094 1 96 265 ARG A O 1
ATOM 2063 N N . LEU A 1 266 ? -21.531 14.992 5.996 1 95.25 266 LEU A N 1
ATOM 2064 C CA . LEU A 1 266 ? -22.922 14.672 6.309 1 95.25 266 LEU A CA 1
ATOM 2065 C C . LEU A 1 266 ? -23.297 15.164 7.703 1 95.25 266 LEU A C 1
ATOM 2067 O O . LEU A 1 266 ? -24.453 15.523 7.953 1 95.25 266 LEU A O 1
ATOM 2071 N N . GLU A 1 267 ? -22.281 15.242 8.547 1 95.69 267 GLU A N 1
ATOM 2072 C CA . GLU A 1 267 ? -22.484 15.695 9.922 1 95.69 267 GLU A CA 1
ATOM 2073 C C . GLU A 1 267 ? -22.312 17.203 10.039 1 95.69 267 GLU A C 1
ATOM 2075 O O . GLU A 1 267 ? -22.578 17.781 11.094 1 95.69 267 GLU A O 1
ATOM 2080 N N . GLY A 1 268 ? -21.812 17.859 9.047 1 93.75 268 GLY A N 1
ATOM 2081 C CA . GLY A 1 268 ? -21.547 19.281 9.078 1 93.75 268 GLY A CA 1
ATOM 2082 C C . GLY A 1 268 ? -20.312 19.641 9.891 1 93.75 268 GLY A C 1
ATOM 2083 O O . GLY A 1 268 ? -20.281 20.703 10.523 1 93.75 268 GLY A O 1
ATOM 2084 N N . ARG A 1 269 ? -19.391 18.766 9.891 1 93.19 269 ARG A N 1
ATOM 2085 C CA . ARG A 1 269 ? -18.172 18.969 10.68 1 93.19 269 ARG A CA 1
ATOM 2086 C C . ARG A 1 269 ? -16.984 19.25 9.781 1 93.19 269 ARG A C 1
ATOM 2088 O O . ARG A 1 269 ? -16.906 18.734 8.664 1 93.19 269 ARG A O 1
ATOM 2095 N N . GLN A 1 270 ? -16.078 19.953 10.344 1 91.5 270 GLN A N 1
ATOM 2096 C CA . GLN A 1 270 ? -14.812 20.203 9.672 1 91.5 270 GLN A CA 1
ATOM 2097 C C . GLN A 1 270 ? -13.727 19.25 10.164 1 91.5 270 GLN A C 1
ATOM 2099 O O . GLN A 1 270 ? -13.688 18.906 11.344 1 91.5 270 GLN A O 1
ATOM 2104 N N . VAL A 1 271 ? -12.875 18.844 9.227 1 94.38 271 VAL A N 1
ATOM 2105 C CA . VAL A 1 271 ? -11.836 17.891 9.578 1 94.38 271 VAL A CA 1
ATOM 2106 C C . VAL A 1 271 ? -10.461 18.516 9.359 1 94.38 271 VAL A C 1
ATOM 2108 O O . VAL A 1 271 ? -10.148 18.984 8.258 1 94.38 271 VAL A O 1
ATOM 2111 N N . SER A 1 272 ? -9.688 18.547 10.445 1 92.56 272 SER A N 1
ATOM 2112 C CA . SER A 1 272 ? -8.328 19.062 10.336 1 92.56 272 SER A CA 1
ATOM 2113 C C . SER A 1 272 ? -7.398 18.047 9.672 1 92.56 272 SER A C 1
ATOM 2115 O O . SER A 1 272 ? -7.742 16.875 9.547 1 92.56 272 SER A O 1
ATOM 2117 N N . VAL A 1 273 ? -6.266 18.531 9.211 1 93.56 273 VAL A N 1
ATOM 2118 C CA . VAL A 1 273 ? -5.285 17.656 8.578 1 93.56 273 VAL A CA 1
ATOM 2119 C C . VAL A 1 273 ? -4.809 16.609 9.578 1 93.56 273 VAL A C 1
ATOM 2121 O O . VAL A 1 273 ? -4.734 15.414 9.25 1 93.56 273 VAL A O 1
ATOM 2124 N N . SER A 1 274 ? -4.531 17.016 10.781 1 90.94 274 SER A N 1
ATOM 2125 C CA . SER A 1 274 ? -4.07 16.094 11.805 1 90.94 274 SER A CA 1
ATOM 2126 C C . SER A 1 274 ? -5.117 15.023 12.102 1 90.94 274 SER A C 1
ATOM 2128 O O . SER A 1 274 ? -4.789 13.844 12.211 1 90.94 274 SER A O 1
ATOM 2130 N N . SER A 1 275 ? -6.363 15.469 12.195 1 91.31 275 SER A N 1
ATOM 2131 C CA . SER A 1 275 ? -7.453 14.531 12.43 1 91.31 275 SER A CA 1
ATOM 2132 C C . SER A 1 275 ? -7.578 13.523 11.289 1 91.31 275 SER A C 1
ATOM 2134 O O . SER A 1 275 ? -7.809 12.336 11.523 1 91.31 275 SER A O 1
ATOM 2136 N N . LEU A 1 276 ? -7.402 14 10.102 1 93.5 276 LEU A N 1
ATOM 2137 C CA . LEU A 1 276 ? -7.496 13.125 8.93 1 93.5 276 LEU A CA 1
ATOM 2138 C C . LEU A 1 276 ? -6.344 12.133 8.898 1 93.5 276 LEU A C 1
ATOM 2140 O O . LEU A 1 276 ? -6.512 11 8.445 1 93.5 276 LEU A O 1
ATOM 2144 N N . CYS A 1 277 ? -5.203 12.594 9.328 1 91.69 277 CYS A N 1
ATOM 2145 C CA . CYS A 1 277 ? -4.055 11.695 9.43 1 91.69 277 CYS A CA 1
ATOM 2146 C C . CYS A 1 277 ? -4.34 10.547 10.383 1 91.69 277 CYS A C 1
ATOM 2148 O O . CYS A 1 277 ? -4.039 9.391 10.078 1 91.69 277 CYS A O 1
ATOM 2150 N N . ILE A 1 278 ? -4.977 10.828 11.391 1 86.19 278 ILE A N 1
ATOM 2151 C CA . ILE A 1 278 ? -5.312 9.82 12.398 1 86.19 278 ILE A CA 1
ATOM 2152 C C . ILE A 1 278 ? -6.34 8.852 11.828 1 86.19 278 ILE A C 1
ATOM 2154 O O . ILE A 1 278 ? -6.227 7.637 12.016 1 86.19 278 ILE A O 1
ATOM 2158 N N . ALA A 1 279 ? -7.262 9.352 11.102 1 86.44 279 ALA A N 1
ATOM 2159 C CA . ALA A 1 279 ? -8.344 8.555 10.531 1 86.44 279 ALA A CA 1
ATOM 2160 C C . ALA A 1 279 ? -7.816 7.582 9.484 1 86.44 279 ALA A C 1
ATOM 2162 O O . ALA A 1 279 ? -8.438 6.551 9.219 1 86.44 279 ALA A O 1
ATOM 2163 N N . SER A 1 280 ? -6.754 7.855 8.828 1 85.69 280 SER A N 1
ATOM 2164 C CA . SER A 1 280 ? -6.238 7.082 7.703 1 85.69 280 SER A CA 1
ATOM 2165 C C . SER A 1 280 ? -5.648 5.754 8.164 1 85.69 280 SER A C 1
ATOM 2167 O O . SER A 1 280 ? -5.426 4.852 7.355 1 85.69 280 SER A O 1
ATOM 2169 N N . ALA A 1 281 ? -5.336 5.582 9.383 1 77.81 281 ALA A N 1
ATOM 2170 C CA . ALA A 1 281 ? -4.793 4.371 10 1 77.81 281 ALA A CA 1
ATOM 2171 C C . ALA A 1 281 ? -3.428 4.023 9.414 1 77.81 281 ALA A C 1
ATOM 2173 O O . ALA A 1 281 ? -3.084 2.848 9.273 1 77.81 281 ALA A O 1
ATOM 2174 N N . VAL A 1 282 ? -2.715 4.934 8.852 1 80.25 282 VAL A N 1
ATOM 2175 C CA . VAL A 1 282 ? -1.333 4.801 8.406 1 80.25 282 VAL A CA 1
ATOM 2176 C C . VAL A 1 282 ? -0.465 5.852 9.094 1 80.25 282 VAL A C 1
ATOM 2178 O O . VAL A 1 282 ? -0.981 6.801 9.688 1 80.25 282 VAL A O 1
ATOM 2181 N N . PRO A 1 283 ? 0.862 5.574 9.047 1 82.19 283 PRO A N 1
ATOM 2182 C CA . PRO A 1 283 ? 1.724 6.59 9.656 1 82.19 283 PRO A CA 1
ATOM 2183 C C . PRO A 1 283 ? 1.453 7.992 9.117 1 82.19 283 PRO A C 1
ATOM 2185 O O . PRO A 1 283 ? 1.195 8.156 7.922 1 82.19 283 PRO A O 1
ATOM 2188 N N . PRO A 1 284 ? 1.584 8.961 9.898 1 89.38 284 PRO A N 1
ATOM 2189 C CA . PRO A 1 284 ? 1.173 10.312 9.523 1 89.38 284 PRO A CA 1
ATOM 2190 C C . PRO A 1 284 ? 1.949 10.859 8.328 1 89.38 284 PRO A C 1
ATOM 2192 O O . PRO A 1 284 ? 1.386 11.578 7.496 1 89.38 284 PRO A O 1
ATOM 2195 N N . THR A 1 285 ? 3.217 10.602 8.258 1 90.38 285 THR A N 1
ATOM 2196 C CA . THR A 1 285 ? 3.99 11.047 7.105 1 90.38 285 THR A CA 1
ATOM 2197 C C . THR A 1 285 ? 3.383 10.523 5.809 1 90.38 285 THR A C 1
ATOM 2199 O O . THR A 1 285 ? 3.273 11.258 4.824 1 90.38 285 THR A O 1
ATOM 2202 N N . THR A 1 286 ? 3.002 9.297 5.859 1 86 286 THR A N 1
ATOM 2203 C CA . THR A 1 286 ? 2.348 8.672 4.711 1 86 286 THR A CA 1
ATOM 2204 C C . THR A 1 286 ? 0.987 9.32 4.453 1 86 286 THR A C 1
ATOM 2206 O O . THR A 1 286 ? 0.633 9.586 3.303 1 86 286 THR A O 1
ATOM 2209 N N . ALA A 1 287 ? 0.31 9.547 5.516 1 89.81 287 ALA A N 1
ATOM 2210 C CA . ALA A 1 287 ? -1.004 10.172 5.41 1 89.81 287 ALA A CA 1
ATOM 2211 C C . ALA A 1 287 ? -0.902 11.547 4.746 1 89.81 287 ALA A C 1
ATOM 2213 O O . ALA A 1 287 ? -1.725 11.898 3.896 1 89.81 287 ALA A O 1
ATOM 2214 N N . LEU A 1 288 ? 0.07 12.297 5.078 1 91.56 288 LEU A N 1
ATOM 2215 C CA . LEU A 1 288 ? 0.256 13.633 4.531 1 91.56 288 LEU A CA 1
ATOM 2216 C C . LEU A 1 288 ? 0.496 13.578 3.027 1 91.56 288 LEU A C 1
ATOM 2218 O O . LEU A 1 288 ? 0.004 14.438 2.285 1 91.56 288 LEU A O 1
ATOM 2222 N N . ARG A 1 289 ? 1.222 12.633 2.666 1 88.06 289 ARG A N 1
ATOM 2223 C CA . ARG A 1 289 ? 1.475 12.469 1.237 1 88.06 289 ARG A CA 1
ATOM 2224 C C . ARG A 1 289 ? 0.186 12.148 0.487 1 88.06 289 ARG A C 1
ATOM 2226 O O . ARG A 1 289 ? -0.03 12.633 -0.624 1 88.06 289 ARG A O 1
ATOM 2233 N N . TRP A 1 290 ? -0.63 11.367 1.106 1 88.19 290 TRP A N 1
ATOM 2234 C CA . TRP A 1 290 ? -1.924 11.039 0.514 1 88.19 290 TRP A CA 1
ATOM 2235 C C . TRP A 1 290 ? -2.812 12.281 0.439 1 88.19 290 TRP A C 1
ATOM 2237 O O . TRP A 1 290 ? -3.455 12.531 -0.583 1 88.19 290 TRP A O 1
ATOM 2247 N N . ILE A 1 291 ? -2.807 12.992 1.461 1 92.25 291 ILE A N 1
ATOM 2248 C CA . ILE A 1 291 ? -3.625 14.195 1.487 1 92.25 291 ILE A CA 1
ATOM 2249 C C . ILE A 1 291 ? -3.178 15.148 0.381 1 92.25 291 ILE A C 1
ATOM 2251 O O . ILE A 1 291 ? -4.008 15.703 -0.341 1 92.25 291 ILE A O 1
ATOM 2255 N N . LYS A 1 292 ? -1.911 15.312 0.247 1 90.38 292 LYS A N 1
ATOM 2256 C CA . LYS A 1 292 ? -1.379 16.172 -0.804 1 90.38 292 LYS A CA 1
ATOM 2257 C C . LYS A 1 292 ? -1.784 15.672 -2.186 1 90.38 292 LYS A C 1
ATOM 2259 O O . LYS A 1 292 ? -2.303 16.438 -3.004 1 90.38 292 LYS A O 1
ATOM 2264 N N . SER A 1 293 ? -1.61 14.422 -2.449 1 87.69 293 SER A N 1
ATOM 2265 C CA . SER A 1 293 ? -1.91 13.82 -3.748 1 87.69 293 SER A CA 1
ATOM 2266 C C . SER A 1 293 ? -3.393 13.945 -4.086 1 87.69 293 SER A C 1
ATOM 2268 O O . SER A 1 293 ? -3.75 14.328 -5.199 1 87.69 293 SER A O 1
ATOM 2270 N N . LEU A 1 294 ? -4.242 13.672 -3.123 1 89.75 294 LEU A N 1
ATOM 2271 C CA . LEU A 1 294 ? -5.684 13.695 -3.352 1 89.75 294 LEU A CA 1
ATOM 2272 C C . LEU A 1 294 ? -6.188 15.133 -3.502 1 89.75 294 LEU A C 1
ATOM 2274 O O . LEU A 1 294 ? -7.188 15.375 -4.18 1 89.75 294 LEU A O 1
ATOM 2278 N N . THR A 1 295 ? -5.492 16.031 -2.873 1 92.06 295 THR A N 1
ATOM 2279 C CA . THR A 1 295 ? -5.801 17.438 -3.068 1 92.06 295 THR A CA 1
ATOM 2280 C C . THR A 1 295 ? -5.406 17.891 -4.473 1 92.06 295 THR A C 1
ATOM 2282 O O . THR A 1 295 ? -6.172 18.594 -5.145 1 92.06 295 THR A O 1
ATOM 2285 N N . GLU A 1 296 ? -4.242 17.453 -4.875 1 86.88 296 GLU A N 1
ATOM 2286 C CA . GLU A 1 296 ? -3.76 17.781 -6.211 1 86.88 296 GLU A CA 1
ATOM 2287 C C . GLU A 1 296 ? -4.664 17.203 -7.293 1 86.88 296 GLU A C 1
ATOM 2289 O O . GLU A 1 296 ? -4.828 17.797 -8.359 1 86.88 296 GLU A O 1
ATOM 2294 N N . GLU A 1 297 ? -5.254 16.047 -6.992 1 85 297 GLU A N 1
ATOM 2295 C CA . GLU A 1 297 ? -6.168 15.398 -7.93 1 85 297 GLU A CA 1
ATOM 2296 C C . GLU A 1 297 ? -7.574 15.977 -7.816 1 85 297 GLU A C 1
ATOM 2298 O O . GLU A 1 297 ? -8.508 15.477 -8.453 1 85 297 GLU A O 1
ATOM 2303 N N . LYS A 1 298 ? -7.766 16.906 -6.918 1 90.25 298 LYS A N 1
ATOM 2304 C CA . LYS A 1 298 ? -8.992 17.688 -6.746 1 90.25 298 LYS A CA 1
ATOM 2305 C C . LYS A 1 298 ? -10.102 16.828 -6.137 1 90.25 298 LYS A C 1
ATOM 2307 O O . LYS A 1 298 ? -11.281 17.078 -6.367 1 90.25 298 LYS A O 1
ATOM 2312 N N . ILE A 1 299 ? -9.719 15.844 -5.496 1 91.56 299 ILE A N 1
ATOM 2313 C CA . ILE A 1 299 ? -10.648 15.031 -4.727 1 91.56 299 ILE A CA 1
ATOM 2314 C C . ILE A 1 299 ? -10.898 15.68 -3.365 1 91.56 299 ILE A C 1
ATOM 2316 O O . ILE A 1 299 ? -12.031 15.711 -2.883 1 91.56 299 ILE A O 1
ATOM 2320 N N . PHE A 1 300 ? -9.82 16.156 -2.787 1 94.06 300 PHE A N 1
ATOM 2321 C CA . PHE A 1 300 ? -9.883 16.938 -1.557 1 94.06 300 PHE A CA 1
ATOM 2322 C C . PHE A 1 300 ? -9.797 18.422 -1.854 1 94.06 300 PHE A C 1
ATOM 2324 O O . PHE A 1 300 ? -9.211 18.828 -2.861 1 94.06 300 PHE A O 1
ATOM 2331 N N . VAL A 1 301 ? -10.383 19.203 -1.015 1 95.44 301 VAL A N 1
ATOM 2332 C CA . VAL A 1 301 ? -10.297 20.656 -1.064 1 95.44 301 VAL A CA 1
ATOM 2333 C C . VAL A 1 301 ? -9.82 21.188 0.284 1 95.44 301 VAL A C 1
ATOM 2335 O O . VAL A 1 301 ? -10.258 20.719 1.336 1 95.44 301 VAL A O 1
ATOM 2338 N N . ARG A 1 302 ? -8.859 22.094 0.196 1 93.44 302 ARG A N 1
ATOM 2339 C CA . ARG A 1 302 ? -8.375 22.75 1.398 1 93.44 302 ARG A CA 1
ATOM 2340 C C . ARG A 1 302 ? -9.203 24 1.708 1 93.44 302 ARG A C 1
ATOM 2342 O O . ARG A 1 302 ? -9.445 24.828 0.826 1 93.44 302 ARG A O 1
ATOM 2349 N N . ILE A 1 303 ? -9.641 24.031 2.938 1 90.5 303 ILE A N 1
ATOM 2350 C CA . ILE A 1 303 ? -10.422 25.188 3.375 1 90.5 303 ILE A CA 1
ATOM 2351 C C . ILE A 1 303 ? -9.719 25.875 4.547 1 90.5 303 ILE A C 1
ATOM 2353 O O . ILE A 1 303 ? -9.414 25.234 5.555 1 90.5 303 ILE A O 1
ATOM 2357 N N . ALA A 1 304 ? -9.445 27.141 4.387 1 85 304 ALA A N 1
ATOM 2358 C CA . ALA A 1 304 ? -8.797 27.906 5.453 1 85 304 ALA A CA 1
ATOM 2359 C C . ALA A 1 304 ? -9.734 28.094 6.641 1 85 304 ALA A C 1
ATOM 2361 O O . ALA A 1 304 ? -10.938 28.312 6.457 1 85 304 ALA A O 1
ATOM 2362 N N . ASP A 1 305 ? -9.18 27.906 7.762 1 81.19 305 ASP A N 1
ATOM 2363 C CA . ASP A 1 305 ? -9.945 28.234 8.961 1 81.19 305 ASP A CA 1
ATOM 2364 C C . ASP A 1 305 ? -10.234 29.719 9.047 1 81.19 305 ASP A C 1
ATOM 2366 O O . ASP A 1 305 ? -9.312 30.547 9.07 1 81.19 305 ASP A O 1
ATOM 2370 N N . PRO A 1 306 ? -11.469 30.094 9.008 1 74.75 306 PRO A N 1
ATOM 2371 C CA . PRO A 1 306 ? -11.805 31.516 9.078 1 74.75 306 PRO A CA 1
ATOM 2372 C C . PRO A 1 306 ? -11.312 32.156 10.367 1 74.75 306 PRO A C 1
ATOM 2374 O O . PRO A 1 306 ? -11.078 33.375 10.398 1 74.75 306 PRO A O 1
ATOM 2377 N N . ARG A 1 307 ? -11.195 31.422 11.398 1 75.69 307 ARG A N 1
ATOM 2378 C CA . ARG A 1 307 ? -10.836 31.953 12.703 1 75.69 307 ARG A CA 1
ATOM 2379 C C . ARG A 1 307 ? -9.32 32 12.883 1 75.69 307 ARG A C 1
ATOM 2381 O O . ARG A 1 307 ? -8.805 32.875 13.594 1 75.69 307 ARG A O 1
ATOM 2388 N N . ASP A 1 308 ? -8.664 31 12.406 1 71.56 308 ASP A N 1
ATOM 2389 C CA . ASP A 1 308 ? -7.211 30.891 12.508 1 71.56 308 ASP A CA 1
ATOM 2390 C C . ASP A 1 308 ? -6.586 30.609 11.148 1 71.56 308 ASP A C 1
ATOM 2392 O O . ASP A 1 308 ? -6.555 29.453 10.695 1 71.56 308 ASP A O 1
ATOM 2396 N N . GLY A 1 309 ? -6.215 31.641 10.438 1 65.69 309 GLY A N 1
ATOM 2397 C CA . GLY A 1 309 ? -5.676 31.531 9.094 1 65.69 309 GLY A CA 1
ATOM 2398 C C . GLY A 1 309 ? -4.555 30.516 8.977 1 65.69 309 GLY A C 1
ATOM 2399 O O . GLY A 1 309 ? -4.207 30.094 7.871 1 65.69 309 GLY A O 1
ATOM 2400 N N . ARG A 1 310 ? -4.176 30.109 10.094 1 69 310 ARG A N 1
ATOM 2401 C CA . ARG A 1 310 ? -3.029 29.219 10.055 1 69 310 ARG A CA 1
ATOM 2402 C C . ARG A 1 310 ? -3.479 27.75 9.984 1 69 310 ARG A C 1
ATOM 2404 O O . ARG A 1 310 ? -2.697 26.875 9.617 1 69 310 ARG A O 1
ATOM 2411 N N . ARG A 1 311 ? -4.672 27.5 10.211 1 78.62 311 ARG A N 1
ATOM 2412 C CA . ARG A 1 311 ? -5.176 26.125 10.188 1 78.62 311 ARG A CA 1
ATOM 2413 C C . ARG A 1 311 ? -6.012 25.875 8.938 1 78.62 311 ARG A C 1
ATOM 2415 O O . ARG A 1 311 ? -6.684 26.781 8.438 1 78.62 311 ARG A O 1
ATOM 2422 N N . VAL A 1 312 ? -5.793 24.766 8.367 1 87.75 312 VAL A N 1
ATOM 2423 C CA . VAL A 1 312 ? -6.516 24.375 7.16 1 87.75 312 VAL A CA 1
ATOM 2424 C C . VAL A 1 312 ? -7.32 23.094 7.43 1 87.75 312 VAL A C 1
ATOM 2426 O O . VAL A 1 312 ? -6.867 22.219 8.156 1 87.75 312 VAL A O 1
ATOM 2429 N N . PHE A 1 313 ? -8.523 23.172 6.988 1 93.31 313 PHE A N 1
ATOM 2430 C CA . PHE A 1 313 ? -9.383 21.984 7.031 1 93.31 313 PHE A CA 1
ATOM 2431 C C . PHE A 1 313 ? -9.461 21.328 5.656 1 93.31 313 PHE A C 1
ATOM 2433 O O . PHE A 1 313 ? -9.227 21.984 4.637 1 93.31 313 PHE A O 1
ATOM 2440 N N . ILE A 1 314 ? -9.734 20.016 5.711 1 95.75 314 ILE A N 1
ATOM 2441 C CA . ILE A 1 314 ? -9.867 19.266 4.473 1 95.75 314 ILE A CA 1
ATOM 2442 C C . ILE A 1 314 ? -11.312 18.812 4.293 1 95.75 314 ILE A C 1
ATOM 2444 O O . ILE A 1 314 ? -11.953 18.359 5.246 1 95.75 314 ILE A O 1
ATOM 2448 N N . GLN A 1 315 ? -11.828 19 3.109 1 96.19 315 GLN A N 1
ATOM 2449 C CA . GLN A 1 315 ? -13.148 18.5 2.738 1 96.19 315 GLN A CA 1
ATOM 2450 C C . GLN A 1 315 ? -13.102 17.766 1.402 1 96.19 315 GLN A C 1
ATOM 2452 O O . GLN A 1 315 ? -12.141 17.922 0.637 1 96.19 315 GLN A O 1
ATOM 2457 N N . LEU A 1 316 ? -14.133 16.906 1.181 1 95 316 LEU A N 1
ATOM 2458 C CA . LEU A 1 316 ? -14.297 16.344 -0.156 1 95 316 LEU A CA 1
ATOM 2459 C C . LEU A 1 316 ? -14.766 17.406 -1.142 1 95 316 LEU A C 1
ATOM 2461 O O . LEU A 1 316 ? -15.594 18.25 -0.799 1 95 316 LEU A O 1
ATOM 2465 N N . SER A 1 317 ? -14.219 17.328 -2.318 1 95.06 317 SER A N 1
ATOM 2466 C CA . SER A 1 317 ? -14.82 18.141 -3.375 1 95.06 317 SER A CA 1
ATOM 2467 C C . SER A 1 317 ? -16.266 17.703 -3.645 1 95.06 317 SER A C 1
ATOM 2469 O O . SER A 1 317 ? -16.672 16.609 -3.252 1 95.06 317 SER A O 1
ATOM 2471 N N . ASP A 1 318 ? -17.016 18.594 -4.344 1 94.44 318 ASP A N 1
ATOM 2472 C CA . ASP A 1 318 ? -18.406 18.25 -4.695 1 94.44 318 ASP A CA 1
ATOM 2473 C C . ASP A 1 318 ? -18.453 17.031 -5.621 1 94.44 318 ASP A C 1
ATOM 2475 O O . ASP A 1 318 ? -19.312 16.172 -5.469 1 94.44 318 ASP A O 1
ATOM 2479 N N . MET A 1 319 ? -17.516 17.031 -6.488 1 91.44 319 MET A N 1
ATOM 2480 C CA . MET A 1 319 ? -17.438 15.898 -7.414 1 91.44 319 MET A CA 1
ATOM 2481 C C . MET A 1 319 ? -17.203 14.594 -6.664 1 91.44 319 MET A C 1
ATOM 2483 O O . MET A 1 319 ? -17.844 13.578 -6.953 1 91.44 319 MET A O 1
ATOM 2487 N N . ALA A 1 320 ? -16.266 14.594 -5.746 1 92.06 320 ALA A N 1
ATOM 2488 C CA . ALA A 1 320 ? -15.961 13.398 -4.973 1 92.06 320 ALA A CA 1
ATOM 2489 C C . ALA A 1 320 ? -17.156 12.969 -4.133 1 92.06 320 ALA A C 1
ATOM 2491 O O . ALA A 1 320 ? -17.453 11.773 -4.023 1 92.06 320 ALA A O 1
ATOM 2492 N N . MET A 1 321 ? -17.812 13.961 -3.572 1 92.81 321 MET A N 1
ATOM 2493 C CA . MET A 1 321 ? -19 13.672 -2.766 1 92.81 321 MET A CA 1
ATOM 2494 C C . MET A 1 321 ? -20.109 13.07 -3.623 1 92.81 321 MET A C 1
ATOM 2496 O O . MET A 1 321 ? -20.781 12.133 -3.205 1 92.81 321 MET A O 1
ATOM 2500 N N . ASP A 1 322 ? -20.266 13.594 -4.766 1 91.31 322 ASP A N 1
ATOM 2501 C CA . ASP A 1 322 ? -21.297 13.125 -5.691 1 91.31 322 ASP A CA 1
ATOM 2502 C C . ASP A 1 322 ? -21.016 11.695 -6.145 1 91.31 322 ASP A C 1
ATOM 2504 O O . ASP A 1 322 ? -21.938 11 -6.594 1 91.31 322 ASP A O 1
ATOM 2508 N N . ALA A 1 323 ? -19.828 11.305 -6.059 1 91.38 323 ALA A N 1
ATOM 2509 C CA . ALA A 1 323 ? -19.453 9.93 -6.41 1 91.38 323 ALA A CA 1
ATOM 2510 C C . ALA A 1 323 ? -19.594 9 -5.211 1 91.38 323 ALA A C 1
ATOM 2512 O O . ALA A 1 323 ? -20.031 7.855 -5.359 1 91.38 323 ALA A O 1
ATOM 2513 N N . MET A 1 324 ? -19.266 9.531 -4.031 1 93.62 324 MET A N 1
ATOM 2514 C CA . MET A 1 324 ? -19.219 8.703 -2.828 1 93.62 324 MET A CA 1
ATOM 2515 C C . MET A 1 324 ? -20.609 8.18 -2.473 1 93.62 324 MET A C 1
ATOM 2517 O O . MET A 1 324 ? -20.766 6.992 -2.164 1 93.62 324 MET A O 1
ATOM 2521 N N . ILE A 1 325 ? -21.594 9.016 -2.521 1 92.62 325 ILE A N 1
ATOM 2522 C CA . ILE A 1 325 ? -22.922 8.672 -2.027 1 92.62 325 ILE A CA 1
ATOM 2523 C C . ILE A 1 325 ? -23.531 7.57 -2.896 1 92.62 325 ILE A C 1
ATOM 2525 O O . ILE A 1 325 ? -23.922 6.52 -2.389 1 92.62 325 ILE A O 1
ATOM 2529 N N . PRO A 1 326 ? -23.578 7.73 -4.234 1 90.38 326 PRO A N 1
ATOM 2530 C CA . PRO A 1 326 ? -24.094 6.641 -5.062 1 90.38 326 PRO A CA 1
ATOM 2531 C C . PRO A 1 326 ? -23.25 5.367 -4.949 1 90.38 326 PRO A C 1
ATOM 2533 O O . PRO A 1 326 ? -23.797 4.262 -5 1 90.38 326 PRO A O 1
ATOM 2536 N N . TYR A 1 327 ? -21.984 5.477 -4.832 1 91.81 327 TYR A N 1
ATOM 2537 C CA . TYR A 1 327 ? -21.141 4.301 -4.676 1 91.81 327 TYR A CA 1
ATOM 2538 C C . TYR A 1 327 ? -21.516 3.512 -3.43 1 91.81 327 TYR A C 1
ATOM 2540 O O . TYR A 1 327 ? -21.703 2.293 -3.49 1 91.81 327 TYR A O 1
ATOM 2548 N N . LEU A 1 328 ? -21.562 4.273 -2.334 1 93.75 328 LEU A N 1
ATOM 2549 C CA . LEU A 1 328 ? -21.891 3.611 -1.074 1 93.75 328 LEU A CA 1
ATOM 2550 C C . LEU A 1 328 ? -23.266 2.961 -1.135 1 93.75 328 LEU A C 1
ATOM 2552 O O . LEU A 1 328 ? -23.453 1.836 -0.664 1 93.75 328 LEU A O 1
ATOM 2556 N N . ALA A 1 329 ? -24.203 3.662 -1.696 1 93.12 329 ALA A N 1
ATOM 2557 C CA . ALA A 1 329 ? -25.547 3.117 -1.843 1 93.12 329 ALA A CA 1
ATOM 2558 C C . ALA A 1 329 ? -25.547 1.848 -2.689 1 93.12 329 ALA A C 1
ATOM 2560 O O . ALA A 1 329 ? -26.156 0.844 -2.322 1 93.12 329 ALA A O 1
ATOM 2561 N N . ALA A 1 330 ? -24.844 1.893 -3.791 1 92.56 330 ALA A N 1
ATOM 2562 C CA . ALA A 1 330 ? -24.75 0.739 -4.684 1 92.56 330 ALA A CA 1
ATOM 2563 C C . ALA A 1 330 ? -24.062 -0.432 -3.992 1 92.56 330 ALA A C 1
ATOM 2565 O O . ALA A 1 330 ? -24.469 -1.584 -4.145 1 92.56 330 ALA A O 1
ATOM 2566 N N . SER A 1 331 ? -23.016 -0.108 -3.307 1 92.81 331 SER A N 1
ATOM 2567 C CA . SER A 1 331 ? -22.234 -1.121 -2.594 1 92.81 331 SER A CA 1
ATOM 2568 C C . SER A 1 331 ? -23.109 -1.858 -1.575 1 92.81 331 SER A C 1
ATOM 2570 O O . SER A 1 331 ? -23.109 -3.09 -1.539 1 92.81 331 SER A O 1
ATOM 2572 N N . ILE A 1 332 ? -23.844 -1.118 -0.786 1 93.19 332 ILE A N 1
ATOM 2573 C CA . ILE A 1 332 ? -24.703 -1.694 0.243 1 93.19 332 ILE A CA 1
ATOM 2574 C C . ILE A 1 332 ? -25.828 -2.492 -0.411 1 93.19 332 ILE A C 1
ATOM 2576 O O . ILE A 1 332 ? -26.156 -3.588 0.043 1 93.19 332 ILE A O 1
ATOM 2580 N N . SER A 1 333 ? -26.359 -1.963 -1.459 1 93.31 333 SER A N 1
ATOM 2581 C CA . SER A 1 333 ? -27.438 -2.635 -2.176 1 93.31 333 SER A CA 1
ATOM 2582 C C . SER A 1 333 ? -27 -4.004 -2.682 1 93.31 333 SER A C 1
ATOM 2584 O O . SER A 1 333 ? -27.75 -4.977 -2.596 1 93.31 333 SER A O 1
ATOM 2586 N N . LEU A 1 334 ? -25.828 -4.094 -3.207 1 92.62 334 LEU A N 1
ATOM 2587 C CA . LEU A 1 334 ? -25.297 -5.352 -3.709 1 92.62 334 LEU A CA 1
ATOM 2588 C C . LEU A 1 334 ? -25.234 -6.402 -2.602 1 92.62 334 LEU A C 1
ATOM 2590 O O . LEU A 1 334 ? -25.656 -7.543 -2.805 1 92.62 334 LEU A O 1
ATOM 2594 N N . VAL A 1 335 ? -24.797 -5.992 -1.469 1 93.44 335 VAL A N 1
ATOM 2595 C CA . VAL A 1 335 ? -24.625 -6.918 -0.354 1 93.44 335 VAL A CA 1
ATOM 2596 C C . VAL A 1 335 ? -25.984 -7.305 0.212 1 93.44 335 VAL A C 1
ATOM 2598 O O . VAL A 1 335 ? -26.234 -8.477 0.492 1 93.44 335 VAL A O 1
ATOM 2601 N N . MET A 1 336 ? -26.859 -6.391 0.316 1 91.56 336 MET A N 1
ATOM 2602 C CA . MET A 1 336 ? -28.203 -6.641 0.862 1 91.56 336 MET A CA 1
ATOM 2603 C C . MET A 1 336 ? -28.984 -7.598 -0.03 1 91.56 336 MET A C 1
ATOM 2605 O O . MET A 1 336 ? -29.703 -8.453 0.465 1 91.56 336 MET A O 1
ATOM 2609 N N . ARG A 1 337 ? -28.797 -7.473 -1.298 1 91.38 337 ARG A N 1
ATOM 2610 C CA . ARG A 1 337 ? -29.484 -8.352 -2.24 1 91.38 337 ARG A CA 1
ATOM 2611 C C . ARG A 1 337 ? -29.016 -9.789 -2.096 1 91.38 337 ARG A C 1
ATOM 2613 O O . ARG A 1 337 ? -29.797 -10.727 -2.303 1 91.38 337 ARG A O 1
ATOM 2620 N N . ALA A 1 338 ? -27.75 -9.914 -1.795 1 92.44 338 ALA A N 1
ATOM 2621 C CA . ALA A 1 338 ? -27.172 -11.242 -1.669 1 92.44 338 ALA A CA 1
ATOM 2622 C C . ALA A 1 338 ? -27.547 -11.891 -0.342 1 92.44 338 ALA A C 1
ATOM 2624 O O . ALA A 1 338 ? -27.422 -13.102 -0.176 1 92.44 338 ALA A O 1
ATOM 2625 N N . LEU A 1 339 ? -27.938 -11.047 0.624 1 90.12 339 LEU A N 1
ATOM 2626 C CA . LEU A 1 339 ? -28.344 -11.562 1.929 1 90.12 339 LEU A CA 1
ATOM 2627 C C . LEU A 1 339 ? -29.734 -12.18 1.863 1 90.12 339 LEU A C 1
ATOM 2629 O O . LEU A 1 339 ? -30.016 -13.172 2.547 1 90.12 339 LEU A O 1
ATOM 2633 N N . MET B 1 1 ? 84.312 67.562 -33 1 23.11 1 MET B N 1
ATOM 2634 C CA . MET B 1 1 ? 83.938 66.438 -33.812 1 23.11 1 MET B CA 1
ATOM 2635 C C . MET B 1 1 ? 83.5 65.25 -32.969 1 23.11 1 MET B C 1
ATOM 2637 O O . MET B 1 1 ? 84.312 64.5 -32.469 1 23.11 1 MET B O 1
ATOM 2641 N N . VAL B 1 2 ? 82.625 65.562 -32.031 1 24.81 2 VAL B N 1
ATOM 2642 C CA . VAL B 1 2 ? 82.188 65.062 -30.703 1 24.81 2 VAL B CA 1
ATOM 2643 C C . VAL B 1 2 ? 81.438 63.781 -30.828 1 24.81 2 VAL B C 1
ATOM 2645 O O . VAL B 1 2 ? 80.375 63.719 -31.438 1 24.81 2 VAL B O 1
ATOM 2648 N N . GLY B 1 3 ? 82.188 62.719 -30.969 1 24.11 3 GLY B N 1
ATOM 2649 C CA . GLY B 1 3 ? 82 61.344 -31.391 1 24.11 3 GLY B CA 1
ATOM 2650 C C . GLY B 1 3 ? 81.062 60.562 -30.5 1 24.11 3 GLY B C 1
ATOM 2651 O O . GLY B 1 3 ? 81.312 60.438 -29.297 1 24.11 3 GLY B O 1
ATOM 2652 N N . LEU B 1 4 ? 79.75 60.75 -30.672 1 24.34 4 LEU B N 1
ATOM 2653 C CA . LEU B 1 4 ? 78.562 60.375 -29.969 1 24.34 4 LEU B CA 1
ATOM 2654 C C . LEU B 1 4 ? 78.438 58.875 -29.781 1 24.34 4 LEU B C 1
ATOM 2656 O O . LEU B 1 4 ? 78.25 58.156 -30.766 1 24.34 4 LEU B O 1
ATOM 2660 N N . GLU B 1 5 ? 79.312 58.375 -29 1 23.08 5 GLU B N 1
ATOM 2661 C CA . GLU B 1 5 ? 79.625 56.969 -28.781 1 23.08 5 GLU B CA 1
ATOM 2662 C C . GLU B 1 5 ? 78.375 56.156 -28.375 1 23.08 5 GLU B C 1
ATOM 2664 O O . GLU B 1 5 ? 77.875 56.344 -27.281 1 23.08 5 GLU B O 1
ATOM 2669 N N . LYS B 1 6 ? 77.5 55.938 -29.328 1 25.3 6 LYS B N 1
ATOM 2670 C CA . LYS B 1 6 ? 76.125 55.438 -29.156 1 25.3 6 LYS B CA 1
ATOM 2671 C C . LYS B 1 6 ? 76.125 54.062 -28.5 1 25.3 6 LYS B C 1
ATOM 2673 O O . LYS B 1 6 ? 76.75 53.125 -29.016 1 25.3 6 LYS B O 1
ATOM 2678 N N . SER B 1 7 ? 76.062 54.094 -27.312 1 22.58 7 SER B N 1
ATOM 2679 C CA . SER B 1 7 ? 76.188 53.031 -26.297 1 22.58 7 SER B CA 1
ATOM 2680 C C . SER B 1 7 ? 75.438 51.781 -26.719 1 22.58 7 SER B C 1
ATOM 2682 O O . SER B 1 7 ? 74.625 51.781 -27.672 1 22.58 7 SER B O 1
ATOM 2684 N N . ALA B 1 8 ? 75.25 50.812 -25.812 1 23.62 8 ALA B N 1
ATOM 2685 C CA . ALA B 1 8 ? 75.5 49.438 -25.406 1 23.62 8 ALA B CA 1
ATOM 2686 C C . ALA B 1 8 ? 74.25 48.594 -25.672 1 23.62 8 ALA B C 1
ATOM 2688 O O . ALA B 1 8 ? 73.25 48.75 -25 1 23.62 8 ALA B O 1
ATOM 2689 N N . SER B 1 9 ? 73.75 48.531 -26.844 1 23.16 9 SER B N 1
ATOM 2690 C CA . SER B 1 9 ? 72.438 47.969 -27.047 1 23.16 9 SER B CA 1
ATOM 2691 C C . SER B 1 9 ? 72.312 46.562 -26.5 1 23.16 9 SER B C 1
ATOM 2693 O O . SER B 1 9 ? 73.062 45.656 -26.938 1 23.16 9 SER B O 1
ATOM 2695 N N . PRO B 1 10 ? 72.125 46.438 -25.25 1 25.06 10 PRO B N 1
ATOM 2696 C CA . PRO B 1 10 ? 72.188 45.125 -24.562 1 25.06 10 PRO B CA 1
ATOM 2697 C C . PRO B 1 10 ? 71.375 44.062 -25.234 1 25.06 10 PRO B C 1
ATOM 2699 O O . PRO B 1 10 ? 70.375 44.406 -25.906 1 25.06 10 PRO B O 1
ATOM 2702 N N . ASN B 1 11 ? 71.938 43.125 -25.75 1 22.56 11 ASN B N 1
ATOM 2703 C CA . ASN B 1 11 ? 71.375 41.969 -26.453 1 22.56 11 ASN B CA 1
ATOM 2704 C C . ASN B 1 11 ? 70.25 41.344 -25.672 1 22.56 11 ASN B C 1
ATOM 2706 O O . ASN B 1 11 ? 70.438 41 -24.5 1 22.56 11 ASN B O 1
ATOM 2710 N N . PRO B 1 12 ? 69 41.594 -25.969 1 22.94 12 PRO B N 1
ATOM 2711 C CA . PRO B 1 12 ? 67.75 41.156 -25.312 1 22.94 12 PRO B CA 1
ATOM 2712 C C . PRO B 1 12 ? 67.625 39.625 -25.234 1 22.94 12 PRO B C 1
ATOM 2714 O O . PRO B 1 12 ? 67.688 38.938 -26.266 1 22.94 12 PRO B O 1
ATOM 2717 N N . SER B 1 13 ? 68.438 39 -24.406 1 22.5 13 SER B N 1
ATOM 2718 C CA . SER B 1 13 ? 68.375 37.562 -24.25 1 22.5 13 SER B CA 1
ATOM 2719 C C . SER B 1 13 ? 66.938 37.062 -24.266 1 22.5 13 SER B C 1
ATOM 2721 O O . SER B 1 13 ? 66.062 37.656 -23.656 1 22.5 13 SER B O 1
ATOM 2723 N N . PHE B 1 14 ? 66.562 36.312 -25.25 1 22.73 14 PHE B N 1
ATOM 2724 C CA . PHE B 1 14 ? 65.312 35.594 -25.625 1 22.73 14 PHE B CA 1
ATOM 2725 C C . PHE B 1 14 ? 64.875 34.625 -24.516 1 22.73 14 PHE B C 1
ATOM 2727 O O . PHE B 1 14 ? 65.625 33.688 -24.188 1 22.73 14 PHE B O 1
ATOM 2734 N N . TYR B 1 15 ? 64.438 35.094 -23.391 1 21.92 15 TYR B N 1
ATOM 2735 C CA . TYR B 1 15 ? 63.938 34.219 -22.359 1 21.92 15 TYR B CA 1
ATOM 2736 C C . TYR B 1 15 ? 63.031 33.156 -22.953 1 21.92 15 TYR B C 1
ATOM 2738 O O . TYR B 1 15 ? 62.156 33.469 -23.781 1 21.92 15 TYR B O 1
ATOM 2746 N N . ASN B 1 16 ? 63.5 31.953 -23.141 1 22.64 16 ASN B N 1
ATOM 2747 C CA . ASN B 1 16 ? 62.844 30.688 -23.484 1 22.64 16 ASN B CA 1
ATOM 2748 C C . ASN B 1 16 ? 61.531 30.516 -22.719 1 22.64 16 ASN B C 1
ATOM 2750 O O . ASN B 1 16 ? 61.531 30.578 -21.484 1 22.64 16 ASN B O 1
ATOM 2754 N N . LEU B 1 17 ? 60.406 30.812 -23.266 1 23.58 17 LEU B N 1
ATOM 2755 C CA . LEU B 1 17 ? 59 30.594 -22.891 1 23.58 17 LEU B CA 1
ATOM 2756 C C . LEU B 1 17 ? 58.781 29.172 -22.422 1 23.58 17 LEU B C 1
ATOM 2758 O O . LEU B 1 17 ? 58.844 28.219 -23.219 1 23.58 17 LEU B O 1
ATOM 2762 N N . GLY B 1 18 ? 59.375 28.688 -21.344 1 22.95 18 GLY B N 1
ATOM 2763 C CA . GLY B 1 18 ? 59.094 27.391 -20.766 1 22.95 18 GLY B CA 1
ATOM 2764 C C . GLY B 1 18 ? 57.625 27.031 -20.844 1 22.95 18 GLY B C 1
ATOM 2765 O O . GLY B 1 18 ? 56.75 27.906 -20.75 1 22.95 18 GLY B O 1
ATOM 2766 N N . ASN B 1 19 ? 57.219 25.969 -21.609 1 25.67 19 ASN B N 1
ATOM 2767 C CA . ASN B 1 19 ? 55.938 25.297 -21.812 1 25.67 19 ASN B CA 1
ATOM 2768 C C . ASN B 1 19 ? 55.219 25.047 -20.5 1 25.67 19 ASN B C 1
ATOM 2770 O O . ASN B 1 19 ? 55.719 24.281 -19.656 1 25.67 19 ASN B O 1
ATOM 2774 N N . VAL B 1 20 ? 54.656 25.969 -19.828 1 25.66 20 VAL B N 1
ATOM 2775 C CA . VAL B 1 20 ? 53.75 25.719 -18.703 1 25.66 20 VAL B CA 1
ATOM 2776 C C . VAL B 1 20 ? 52.812 24.578 -19.047 1 25.66 20 VAL B C 1
ATOM 2778 O O . VAL B 1 20 ? 51.969 24.703 -19.953 1 25.66 20 VAL B O 1
ATOM 2781 N N . GLN B 1 21 ? 53.188 23.328 -19.094 1 25.84 21 GLN B N 1
ATOM 2782 C CA . GLN B 1 21 ? 52.25 22.234 -19.078 1 25.84 21 GLN B CA 1
ATOM 2783 C C . GLN B 1 21 ? 51.062 22.531 -18.141 1 25.84 21 GLN B C 1
ATOM 2785 O O . GLN B 1 21 ? 51.281 22.766 -16.953 1 25.84 21 GLN B O 1
ATOM 2790 N N . LYS B 1 22 ? 49.969 23.094 -18.656 1 26.75 22 LYS B N 1
ATOM 2791 C CA . LYS B 1 22 ? 48.656 23.234 -18.031 1 26.75 22 LYS B CA 1
ATOM 2792 C C . LYS B 1 22 ? 48.344 22.031 -17.156 1 26.75 22 LYS B C 1
ATOM 2794 O O . LYS B 1 22 ? 48.469 20.891 -17.594 1 26.75 22 LYS B O 1
ATOM 2799 N N . SER B 1 23 ? 48.594 22.156 -15.859 1 27.09 23 SER B N 1
ATOM 2800 C CA . SER B 1 23 ? 48.156 21.281 -14.781 1 27.09 23 SER B CA 1
ATOM 2801 C C . SER B 1 23 ? 46.875 20.531 -15.156 1 27.09 23 SER B C 1
ATOM 2803 O O . SER B 1 23 ? 46.062 21.047 -15.93 1 27.09 23 SER B O 1
ATOM 2805 N N . GLN B 1 24 ? 46.812 19.203 -15.055 1 28.33 24 GLN B N 1
ATOM 2806 C CA . GLN B 1 24 ? 45.844 18.125 -15.078 1 28.33 24 GLN B CA 1
ATOM 2807 C C . GLN B 1 24 ? 44.469 18.609 -14.633 1 28.33 24 GLN B C 1
ATOM 2809 O O . GLN B 1 24 ? 44.344 19.656 -13.977 1 28.33 24 GLN B O 1
ATOM 2814 N N . GLY B 1 25 ? 43.375 17.906 -15.125 1 29.66 25 GLY B N 1
ATOM 2815 C CA . GLY B 1 25 ? 41.906 17.938 -14.938 1 29.66 25 GLY B CA 1
ATOM 2816 C C . GLY B 1 25 ? 41.5 18.25 -13.508 1 29.66 25 GLY B C 1
ATOM 2817 O O . GLY B 1 25 ? 42 17.609 -12.57 1 29.66 25 GLY B O 1
ATOM 2818 N N . ALA B 1 26 ? 41.438 19.5 -13.102 1 29.02 26 ALA B N 1
ATOM 2819 C CA . ALA B 1 26 ? 40.688 19.844 -11.891 1 29.02 26 ALA B CA 1
ATOM 2820 C C . ALA B 1 26 ? 39.625 18.781 -11.586 1 29.02 26 ALA B C 1
ATOM 2822 O O . ALA B 1 26 ? 38.656 18.672 -12.305 1 29.02 26 ALA B O 1
ATOM 2823 N N . LEU B 1 27 ? 40 17.562 -11.297 1 32.5 27 LEU B N 1
ATOM 2824 C CA . LEU B 1 27 ? 39 16.766 -10.602 1 32.5 27 LEU B CA 1
ATOM 2825 C C . LEU B 1 27 ? 38.031 17.641 -9.812 1 32.5 27 LEU B C 1
ATOM 2827 O O . LEU B 1 27 ? 38.438 18.344 -8.883 1 32.5 27 LEU B O 1
ATOM 2831 N N . LEU B 1 28 ? 37.25 18.5 -10.414 1 34.41 28 LEU B N 1
ATOM 2832 C CA . LEU B 1 28 ? 36.156 19.125 -9.672 1 34.41 28 LEU B CA 1
ATOM 2833 C C . LEU B 1 28 ? 35.844 18.344 -8.398 1 34.41 28 LEU B C 1
ATOM 2835 O O . LEU B 1 28 ? 35.438 17.188 -8.461 1 34.41 28 LEU B O 1
ATOM 2839 N N . TYR B 1 29 ? 36.688 18.219 -7.438 1 38.75 29 TYR B N 1
ATOM 2840 C CA . TYR B 1 29 ? 36.344 17.734 -6.098 1 38.75 29 TYR B CA 1
ATOM 2841 C C . TYR B 1 29 ? 34.875 18.031 -5.762 1 38.75 29 TYR B C 1
ATOM 2843 O O . TYR B 1 29 ? 34.5 19.188 -5.582 1 38.75 29 TYR B O 1
ATOM 2851 N N . LYS B 1 30 ? 33.969 17.531 -6.469 1 50.25 30 LYS B N 1
ATOM 2852 C CA . LYS B 1 30 ? 32.562 17.641 -6.113 1 50.25 30 LYS B CA 1
ATOM 2853 C C . LYS B 1 30 ? 32.375 17.672 -4.602 1 50.25 30 LYS B C 1
ATOM 2855 O O . LYS B 1 30 ? 32.656 16.688 -3.916 1 50.25 30 LYS B O 1
ATOM 2860 N N . THR B 1 31 ? 32.594 18.797 -3.896 1 66.06 31 THR B N 1
ATOM 2861 C CA . THR B 1 31 ? 32.438 18.969 -2.457 1 66.06 31 THR B CA 1
ATOM 2862 C C . THR B 1 31 ? 31.141 18.312 -1.981 1 66.06 31 THR B C 1
ATOM 2864 O O . THR B 1 31 ? 30.109 18.391 -2.66 1 66.06 31 THR B O 1
ATOM 2867 N N . ALA B 1 32 ? 31.281 17.375 -1.078 1 83.38 32 ALA B N 1
ATOM 2868 C CA . ALA B 1 32 ? 30.141 16.719 -0.438 1 83.38 32 ALA B CA 1
ATOM 2869 C C . ALA B 1 32 ? 29.094 17.75 -0.031 1 83.38 32 ALA B C 1
ATOM 2871 O O . ALA B 1 32 ? 29.422 18.828 0.452 1 83.38 32 ALA B O 1
ATOM 2872 N N . PRO B 1 33 ? 27.938 17.594 -0.473 1 89 33 PRO B N 1
ATOM 2873 C CA . PRO B 1 33 ? 26.875 18.516 -0.05 1 89 33 PRO B CA 1
ATOM 2874 C C . PRO B 1 33 ? 26.906 18.797 1.45 1 89 33 PRO B C 1
ATOM 2876 O O . PRO B 1 33 ? 27.203 17.906 2.244 1 89 33 PRO B O 1
ATOM 2879 N N . GLN B 1 34 ? 26.719 19.953 1.798 1 91.19 34 GLN B N 1
ATOM 2880 C CA . GLN B 1 34 ? 26.688 20.375 3.195 1 91.19 34 GLN B CA 1
ATOM 2881 C C . GLN B 1 34 ? 25.266 20.5 3.707 1 91.19 34 GLN B C 1
ATOM 2883 O O . GLN B 1 34 ? 24.438 21.188 3.113 1 91.19 34 GLN B O 1
ATOM 2888 N N . ILE B 1 35 ? 25.016 19.828 4.766 1 93.94 35 ILE B N 1
ATOM 2889 C CA . ILE B 1 35 ? 23.688 19.828 5.371 1 93.94 35 ILE B CA 1
ATOM 2890 C C . ILE B 1 35 ? 23.703 20.672 6.645 1 93.94 35 ILE B C 1
ATOM 2892 O O . ILE B 1 35 ? 24.547 20.469 7.516 1 93.94 35 ILE B O 1
ATOM 2896 N N . LEU B 1 36 ? 22.844 21.641 6.734 1 93.25 36 LEU B N 1
ATOM 2897 C CA . LEU B 1 36 ? 22.625 22.375 7.973 1 93.25 36 LEU B CA 1
ATOM 2898 C C . LEU B 1 36 ? 21.672 21.609 8.891 1 93.25 36 LEU B C 1
ATOM 2900 O O . LEU B 1 36 ? 20.484 21.438 8.562 1 93.25 36 LEU B O 1
ATOM 2904 N N . VAL B 1 37 ? 22.141 21.156 10 1 93.94 37 VAL B N 1
ATOM 2905 C CA . VAL B 1 37 ? 21.344 20.344 10.906 1 93.94 37 VAL B CA 1
ATOM 2906 C C . VAL B 1 37 ? 20.938 21.156 12.133 1 93.94 37 VAL B C 1
ATOM 2908 O O . VAL B 1 37 ? 21.812 21.688 12.828 1 93.94 37 VAL B O 1
ATOM 2911 N N . ILE B 1 38 ? 19.672 21.25 12.312 1 94.12 38 ILE B N 1
ATOM 2912 C CA . ILE B 1 38 ? 19.125 21.953 13.469 1 94.12 38 ILE B CA 1
ATOM 2913 C C . ILE B 1 38 ? 18.328 21 14.344 1 94.12 38 ILE B C 1
ATOM 2915 O O . ILE B 1 38 ? 17.344 20.391 13.891 1 94.12 38 ILE B O 1
ATOM 2919 N N . ALA B 1 39 ? 18.688 20.844 15.586 1 92.12 39 ALA B N 1
ATOM 2920 C CA . ALA B 1 39 ? 18 19.953 16.516 1 92.12 39 ALA B CA 1
ATOM 2921 C C . ALA B 1 39 ? 18.109 20.469 17.953 1 92.12 39 ALA B C 1
ATOM 2923 O O . ALA B 1 39 ? 18.953 21.328 18.25 1 92.12 39 ALA B O 1
ATOM 2924 N N . SER B 1 40 ? 17.188 20.016 18.859 1 82.12 40 SER B N 1
ATOM 2925 C CA . SER B 1 40 ? 17.062 20.562 20.203 1 82.12 40 SER B CA 1
ATOM 2926 C C . SER B 1 40 ? 18.125 19.984 21.125 1 82.12 40 SER B C 1
ATOM 2928 O O . SER B 1 40 ? 18.734 20.703 21.922 1 82.12 40 SER B O 1
ATOM 2930 N N . ASP B 1 41 ? 18.234 18.672 21.172 1 80.31 41 ASP B N 1
ATOM 2931 C CA . ASP B 1 41 ? 19.094 18.094 22.188 1 80.31 41 ASP B CA 1
ATOM 2932 C C . ASP B 1 41 ? 20.391 17.578 21.578 1 80.31 41 ASP B C 1
ATOM 2934 O O . ASP B 1 41 ? 20.438 17.234 20.406 1 80.31 41 ASP B O 1
ATOM 2938 N N . ALA B 1 42 ? 21.453 17.641 22.453 1 80.88 42 ALA B N 1
ATOM 2939 C CA . ALA B 1 42 ? 22.797 17.266 22.047 1 80.88 42 ALA B CA 1
ATOM 2940 C C . ALA B 1 42 ? 22.859 15.82 21.594 1 80.88 42 ALA B C 1
ATOM 2942 O O . ALA B 1 42 ? 23.562 15.484 20.641 1 80.88 42 ALA B O 1
ATOM 2943 N N . GLU B 1 43 ? 22.109 15.062 22.281 1 83.5 43 GLU B N 1
ATOM 2944 C CA . GLU B 1 43 ? 22.109 13.656 21.906 1 83.5 43 GLU B CA 1
ATOM 2945 C C . GLU B 1 43 ? 21.531 13.453 20.5 1 83.5 43 GLU B C 1
ATOM 2947 O O . GLU B 1 43 ? 22.094 12.719 19.703 1 83.5 43 GLU B O 1
ATOM 2952 N N . ARG B 1 44 ? 20.484 14.133 20.281 1 86.31 44 ARG B N 1
ATOM 2953 C CA . ARG B 1 44 ? 19.828 14.047 18.969 1 86.31 44 ARG B CA 1
ATOM 2954 C C . ARG B 1 44 ? 20.719 14.633 17.891 1 86.31 44 ARG B C 1
ATOM 2956 O O . ARG B 1 44 ? 20.797 14.086 16.781 1 86.31 44 ARG B O 1
ATOM 2963 N N . GLN B 1 45 ? 21.453 15.664 18.172 1 85.44 45 GLN B N 1
ATOM 2964 C CA . GLN B 1 45 ? 22.359 16.297 17.219 1 85.44 45 GLN B CA 1
ATOM 2965 C C . GLN B 1 45 ? 23.469 15.328 16.812 1 85.44 45 GLN B C 1
ATOM 2967 O O . GLN B 1 45 ? 23.781 15.203 15.617 1 85.44 45 GLN B O 1
ATOM 2972 N N . THR B 1 46 ? 23.938 14.68 17.797 1 86.56 46 THR B N 1
ATOM 2973 C CA . THR B 1 46 ? 25 13.727 17.531 1 86.56 46 THR B CA 1
ATOM 2974 C C . THR B 1 46 ? 24.516 12.586 16.641 1 86.56 46 THR B C 1
ATOM 2976 O O . THR B 1 46 ? 25.203 12.172 15.711 1 86.56 46 THR B O 1
ATOM 2979 N N . GLU B 1 47 ? 23.391 12.125 16.922 1 86.19 47 GLU B N 1
ATOM 2980 C CA . GLU B 1 47 ? 22.781 11.047 16.141 1 86.19 47 GLU B CA 1
ATOM 2981 C C . GLU B 1 47 ? 22.594 11.453 14.688 1 86.19 47 GLU B C 1
ATOM 2983 O O . GLU B 1 47 ? 22.953 10.711 13.773 1 86.19 47 GLU B O 1
ATOM 2988 N N . LEU B 1 48 ? 22.094 12.648 14.531 1 88.31 48 LEU B N 1
ATOM 2989 C CA . LEU B 1 48 ? 21.828 13.148 13.188 1 88.31 48 LEU B CA 1
ATOM 2990 C C . LEU B 1 48 ? 23.125 13.406 12.438 1 88.31 48 LEU B C 1
ATOM 2992 O O . LEU B 1 48 ? 23.234 13.086 11.25 1 88.31 48 LEU B O 1
ATOM 2996 N N . GLU B 1 49 ? 24.062 13.961 13.141 1 87.81 49 GLU B N 1
ATOM 2997 C CA . GLU B 1 49 ? 25.359 14.227 12.539 1 87.81 49 GLU B CA 1
ATOM 2998 C C . GLU B 1 49 ? 26.016 12.938 12.031 1 87.81 49 GLU B C 1
ATOM 3000 O O . GLU B 1 49 ? 26.5 12.891 10.906 1 87.81 49 GLU B O 1
ATOM 3005 N N . ASN B 1 50 ? 25.953 11.969 12.875 1 89.12 50 ASN B N 1
ATOM 3006 C CA . ASN B 1 50 ? 26.531 10.68 12.508 1 89.12 50 ASN B CA 1
ATOM 3007 C C . ASN B 1 50 ? 25.859 10.086 11.281 1 89.12 50 ASN B C 1
ATOM 3009 O O . ASN B 1 50 ? 26.531 9.617 10.359 1 89.12 50 ASN B O 1
ATOM 3013 N N . SER B 1 51 ? 24.625 10.141 11.273 1 87.81 51 SER B N 1
ATOM 3014 C CA . SER B 1 51 ? 23.844 9.555 10.18 1 87.81 51 SER B CA 1
ATOM 3015 C C . SER B 1 51 ? 24.078 10.305 8.875 1 87.81 51 SER B C 1
ATOM 3017 O O . SER B 1 51 ? 24.266 9.688 7.824 1 87.81 51 SER B O 1
ATOM 3019 N N . VAL B 1 52 ? 24.141 11.594 8.953 1 88.75 52 VAL B N 1
ATOM 3020 C CA . VAL B 1 52 ? 24.328 12.43 7.777 1 88.75 52 VAL B CA 1
ATOM 3021 C C . VAL B 1 52 ? 25.734 12.234 7.207 1 88.75 52 VAL B C 1
ATOM 3023 O O . VAL B 1 52 ? 25.906 12.117 5.992 1 88.75 52 VAL B O 1
ATOM 3026 N N . THR B 1 53 ? 26.656 12.148 8.078 1 88.19 53 THR B N 1
ATOM 3027 C CA . THR B 1 53 ? 28.047 11.969 7.66 1 88.19 53 THR B CA 1
ATOM 3028 C C . THR B 1 53 ? 28.25 10.602 7.02 1 88.19 53 THR B C 1
ATOM 3030 O O . THR B 1 53 ? 29.016 10.461 6.066 1 88.19 53 THR B O 1
ATOM 3033 N N . HIS B 1 54 ? 27.562 9.711 7.508 1 85.31 54 HIS B N 1
ATOM 3034 C CA . HIS B 1 54 ? 27.656 8.359 6.961 1 85.31 54 HIS B CA 1
ATOM 3035 C C . HIS B 1 54 ? 27.141 8.312 5.527 1 85.31 54 HIS B C 1
ATOM 3037 O O . HIS B 1 54 ? 27.516 7.418 4.762 1 85.31 54 HIS B O 1
ATOM 3043 N N . MET B 1 55 ? 26.375 9.234 5.164 1 83.94 55 MET B N 1
ATOM 3044 C CA . MET B 1 55 ? 25.828 9.305 3.811 1 83.94 55 MET B CA 1
ATOM 3045 C C . MET B 1 55 ? 26.797 10.016 2.869 1 83.94 55 MET B C 1
ATOM 3047 O O . MET B 1 55 ? 26.516 10.148 1.675 1 83.94 55 MET B O 1
ATOM 3051 N N . GLY B 1 56 ? 27.844 10.508 3.408 1 85.19 56 GLY B N 1
ATOM 3052 C CA . GLY B 1 56 ? 28.828 11.195 2.58 1 85.19 56 GLY B CA 1
ATOM 3053 C C . GLY B 1 56 ? 28.609 12.695 2.531 1 85.19 56 GLY B C 1
ATOM 3054 O O . GLY B 1 56 ? 29.188 13.383 1.685 1 85.19 56 GLY B O 1
ATOM 3055 N N . PHE B 1 57 ? 27.734 13.164 3.391 1 88.94 57 PHE B N 1
ATOM 3056 C CA . PHE B 1 57 ? 27.5 14.602 3.453 1 88.94 57 PHE B CA 1
ATOM 3057 C C . PHE B 1 57 ? 28.344 15.242 4.551 1 88.94 57 PHE B C 1
ATOM 3059 O O . PHE B 1 57 ? 28.844 14.547 5.445 1 88.94 57 PHE B O 1
ATOM 3066 N N . THR B 1 58 ? 28.578 16.484 4.395 1 90.69 58 THR B N 1
ATOM 3067 C CA . THR B 1 58 ? 29.125 17.266 5.492 1 90.69 58 THR B CA 1
ATOM 3068 C C . THR B 1 58 ? 28.016 17.953 6.289 1 90.69 58 THR B C 1
ATOM 3070 O O . THR B 1 58 ? 26.906 18.141 5.785 1 90.69 58 THR B O 1
ATOM 3073 N N . THR B 1 59 ? 28.359 18.156 7.559 1 92.25 59 THR B N 1
ATOM 3074 C CA . THR B 1 59 ? 27.297 18.703 8.398 1 92.25 59 THR B CA 1
ATOM 3075 C C . THR B 1 59 ? 27.766 19.969 9.109 1 92.25 59 THR B C 1
ATOM 3077 O O . THR B 1 59 ? 28.953 20.109 9.406 1 92.25 59 THR B O 1
ATOM 3080 N N . ARG B 1 60 ? 26.906 20.906 9.25 1 91.44 60 ARG B N 1
ATOM 3081 C CA . ARG B 1 60 ? 27 22.016 10.195 1 91.44 60 ARG B CA 1
ATOM 3082 C C . ARG B 1 60 ? 25.828 21.984 11.18 1 91.44 60 ARG B C 1
ATOM 3084 O O . ARG B 1 60 ? 24.672 22.016 10.766 1 91.44 60 ARG B O 1
ATOM 3091 N N . MET B 1 61 ? 26.141 21.984 12.453 1 92.19 61 MET B N 1
ATOM 3092 C CA . MET B 1 61 ? 25.125 21.812 13.484 1 92.19 61 MET B CA 1
ATOM 3093 C C . MET B 1 61 ? 24.797 23.141 14.156 1 92.19 61 MET B C 1
ATOM 3095 O O . MET B 1 61 ? 25.688 23.938 14.438 1 92.19 61 MET B O 1
ATOM 3099 N N . PHE B 1 62 ? 23.531 23.281 14.398 1 91.5 62 PHE B N 1
ATOM 3100 C CA . PHE B 1 62 ? 23.078 24.484 15.102 1 91.5 62 PHE B CA 1
ATOM 3101 C C . PHE B 1 62 ? 22.078 24.109 16.188 1 91.5 62 PHE B C 1
ATOM 3103 O O . PHE B 1 62 ? 21.234 23.234 15.992 1 91.5 62 PHE B O 1
ATOM 3110 N N . PRO B 1 63 ? 22.188 24.781 17.344 1 89.56 63 PRO B N 1
ATOM 3111 C CA . PRO B 1 63 ? 21.172 24.578 18.359 1 89.56 63 PRO B CA 1
ATOM 3112 C C . PRO B 1 63 ? 19.844 25.25 18.016 1 89.56 63 PRO B C 1
ATOM 3114 O O . PRO B 1 63 ? 19.812 26.156 17.172 1 89.56 63 PRO B O 1
ATOM 3117 N N . MET B 1 64 ? 18.781 24.844 18.656 1 90.88 64 MET B N 1
ATOM 3118 C CA . MET B 1 64 ? 17.422 25.297 18.375 1 90.88 64 MET B CA 1
ATOM 3119 C C . MET B 1 64 ? 17.281 26.781 18.688 1 90.88 64 MET B C 1
ATOM 3121 O O . MET B 1 64 ? 16.531 27.5 18.016 1 90.88 64 MET B O 1
ATOM 3125 N N . ASP B 1 65 ? 18 27.234 19.672 1 87.88 65 ASP B N 1
ATOM 3126 C CA . ASP B 1 65 ? 17.859 28.625 20.109 1 87.88 65 ASP B CA 1
ATOM 3127 C C . ASP B 1 65 ? 18.453 29.578 19.078 1 87.88 65 ASP B C 1
ATOM 3129 O O . ASP B 1 65 ? 18.125 30.766 19.078 1 87.88 65 ASP B O 1
ATOM 3133 N N . GLU B 1 66 ? 19.297 29.078 18.172 1 90 66 GLU B N 1
ATOM 3134 C CA . GLU B 1 66 ? 19.891 29.922 17.125 1 90 66 GLU B CA 1
ATOM 3135 C C . GLU B 1 66 ? 19.234 29.656 15.773 1 90 66 GLU B C 1
ATOM 3137 O O . GLU B 1 66 ? 19.578 30.297 14.781 1 90 66 GLU B O 1
ATOM 3142 N N . ALA B 1 67 ? 18.328 28.781 15.758 1 92.5 67 ALA B N 1
ATOM 3143 C CA . ALA B 1 67 ? 17.812 28.234 14.508 1 92.5 67 ALA B CA 1
ATOM 3144 C C . ALA B 1 67 ? 17.141 29.328 13.672 1 92.5 67 ALA B C 1
ATOM 3146 O O . ALA B 1 67 ? 17.344 29.406 12.461 1 92.5 67 ALA B O 1
ATOM 3147 N N . VAL B 1 68 ? 16.359 30.172 14.273 1 93.81 68 VAL B N 1
ATOM 3148 C CA . VAL B 1 68 ? 15.602 31.188 13.547 1 93.81 68 VAL B CA 1
ATOM 3149 C C . VAL B 1 68 ? 16.562 32.125 12.812 1 93.81 68 VAL B C 1
ATOM 3151 O O . VAL B 1 68 ? 16.359 32.438 11.633 1 93.81 68 VAL B O 1
ATOM 3154 N N . GLU B 1 69 ? 17.578 32.5 13.461 1 91.06 69 GLU B N 1
ATOM 3155 C CA . GLU B 1 69 ? 18.578 33.375 12.867 1 91.06 69 GLU B CA 1
ATOM 3156 C C . GLU B 1 69 ? 19.344 32.688 11.75 1 91.06 69 GLU B C 1
ATOM 3158 O O . GLU B 1 69 ? 19.594 33.281 10.695 1 91.06 69 GLU B O 1
ATOM 3163 N N . VAL B 1 70 ? 19.719 31.5 11.984 1 90 70 VAL B N 1
ATOM 3164 C CA . VAL B 1 70 ? 20.453 30.719 11 1 90 70 VAL B CA 1
ATOM 3165 C C . VAL B 1 70 ? 19.641 30.578 9.719 1 90 70 VAL B C 1
ATOM 3167 O O . VAL B 1 70 ? 20.172 30.719 8.617 1 90 70 VAL B O 1
ATOM 3170 N N . LEU B 1 71 ? 18.391 30.359 9.852 1 92.69 71 LEU B N 1
ATOM 3171 C CA . LEU B 1 71 ? 17.484 30.172 8.719 1 92.69 71 LEU B CA 1
ATOM 3172 C C . LEU B 1 71 ? 17.266 31.484 7.98 1 92.69 71 LEU B C 1
ATOM 3174 O O . LEU B 1 71 ? 17.281 31.516 6.75 1 92.69 71 LEU B O 1
ATOM 3178 N N . ARG B 1 72 ? 17.141 32.531 8.664 1 87.81 72 ARG B N 1
ATOM 3179 C CA . ARG B 1 72 ? 16.828 33.812 8.07 1 87.81 72 ARG B CA 1
ATOM 3180 C C . ARG B 1 72 ? 18.062 34.438 7.398 1 87.81 72 ARG B C 1
ATOM 3182 O O . ARG B 1 72 ? 17.953 35.125 6.383 1 87.81 72 ARG B O 1
ATOM 3189 N N . ASN B 1 73 ? 19.219 34.125 7.945 1 82.38 73 ASN B N 1
ATOM 3190 C CA . ASN B 1 73 ? 20.453 34.781 7.469 1 82.38 73 ASN B CA 1
ATOM 3191 C C . ASN B 1 73 ? 20.984 34.094 6.223 1 82.38 73 ASN B C 1
ATOM 3193 O O . ASN B 1 73 ? 21.953 34.531 5.621 1 82.38 73 ASN B O 1
ATOM 3197 N N . GLY B 1 74 ? 20.375 33.062 5.793 1 78.75 74 GLY B N 1
ATOM 3198 C CA . GLY B 1 74 ? 20.734 32.406 4.543 1 78.75 74 GLY B CA 1
ATOM 3199 C C . GLY B 1 74 ? 22.062 31.688 4.609 1 78.75 74 GLY B C 1
ATOM 3200 O O . GLY B 1 74 ? 22.859 31.734 3.66 1 78.75 74 GLY B O 1
ATOM 3201 N N . MET B 1 75 ? 22.406 31.141 5.711 1 79 75 MET B N 1
ATOM 3202 C CA . MET B 1 75 ? 23.641 30.359 5.828 1 79 75 MET B CA 1
ATOM 3203 C C . MET B 1 75 ? 23.781 29.375 4.668 1 79 75 MET B C 1
ATOM 3205 O O . MET B 1 75 ? 22.797 28.766 4.25 1 79 75 MET B O 1
ATOM 3209 N N . ALA B 1 76 ? 24.953 29.328 4.109 1 79.06 76 ALA B N 1
ATOM 3210 C CA . ALA B 1 76 ? 25.203 28.5 2.93 1 79.06 76 ALA B CA 1
ATOM 3211 C C . ALA B 1 76 ? 25.078 27.016 3.264 1 79.06 76 ALA B C 1
ATOM 3213 O O . ALA B 1 76 ? 25.5 26.578 4.336 1 79.06 76 ALA B O 1
ATOM 3214 N N . GLY B 1 77 ? 24.422 26.281 2.523 1 88.25 77 GLY B N 1
ATOM 3215 C CA . GLY B 1 77 ? 24.234 24.844 2.592 1 88.25 77 GLY B CA 1
ATOM 3216 C C . GLY B 1 77 ? 23.391 24.297 1.449 1 88.25 77 GLY B C 1
ATOM 3217 O O . GLY B 1 77 ? 22.828 25.062 0.662 1 88.25 77 GLY B O 1
ATOM 3218 N N . ASP B 1 78 ? 23.484 23.078 1.304 1 89.88 78 ASP B N 1
ATOM 3219 C CA . ASP B 1 78 ? 22.766 22.422 0.204 1 89.88 78 ASP B CA 1
ATOM 3220 C C . ASP B 1 78 ? 21.375 21.984 0.64 1 89.88 78 ASP B C 1
ATOM 3222 O O . ASP B 1 78 ? 20.469 21.859 -0.187 1 89.88 78 ASP B O 1
ATOM 3226 N N . ALA B 1 79 ? 21.25 21.734 1.896 1 94.19 79 ALA B N 1
ATOM 3227 C CA . ALA B 1 79 ? 19.938 21.359 2.439 1 94.19 79 ALA B CA 1
ATOM 3228 C C . ALA B 1 79 ? 19.875 21.656 3.936 1 94.19 79 ALA B C 1
ATOM 3230 O O . ALA B 1 79 ? 20.891 21.797 4.598 1 94.19 79 ALA B O 1
ATOM 3231 N N . ILE B 1 80 ? 18.688 21.766 4.426 1 94.5 80 ILE B N 1
ATOM 3232 C CA . ILE B 1 80 ? 18.438 21.984 5.848 1 94.5 80 ILE B CA 1
ATOM 3233 C C . ILE B 1 80 ? 17.688 20.781 6.422 1 94.5 80 ILE B C 1
ATOM 3235 O O . ILE B 1 80 ? 16.719 20.312 5.832 1 94.5 80 ILE B O 1
ATOM 3239 N N . LEU B 1 81 ? 18.141 20.25 7.461 1 95.31 81 LEU B N 1
ATOM 3240 C CA . LEU B 1 81 ? 17.422 19.281 8.281 1 95.31 81 LEU B CA 1
ATOM 3241 C C . LEU B 1 81 ? 17.016 19.891 9.617 1 95.31 81 LEU B C 1
ATOM 3243 O O . LEU B 1 81 ? 17.859 20.094 10.492 1 95.31 81 LEU B O 1
ATOM 3247 N N . LEU B 1 82 ? 15.805 20.219 9.711 1 95.56 82 LEU B N 1
ATOM 3248 C CA . LEU B 1 82 ? 15.258 20.812 10.922 1 95.56 82 LEU B CA 1
ATOM 3249 C C . LEU B 1 82 ? 14.43 19.781 11.695 1 95.56 82 LEU B C 1
ATOM 3251 O O . LEU B 1 82 ? 13.344 19.391 11.258 1 95.56 82 LEU B O 1
ATOM 3255 N N . ASP B 1 83 ? 14.906 19.328 12.812 1 95.06 83 ASP B N 1
ATOM 3256 C CA . ASP B 1 83 ? 14.227 18.344 13.641 1 95.06 83 ASP B CA 1
ATOM 3257 C C . ASP B 1 83 ? 13.531 19 14.828 1 95.06 83 ASP B C 1
ATOM 3259 O O . ASP B 1 83 ? 14.18 19.359 15.812 1 95.06 83 ASP B O 1
ATOM 3263 N N . MET B 1 84 ? 12.242 19.062 14.758 1 94.31 84 MET B N 1
ATOM 3264 C CA . MET B 1 84 ? 11.445 19.703 15.805 1 94.31 84 MET B CA 1
ATOM 3265 C C . MET B 1 84 ? 10.656 18.656 16.594 1 94.31 84 MET B C 1
ATOM 3267 O O . MET B 1 84 ? 9.68 18.984 17.266 1 94.31 84 MET B O 1
ATOM 3271 N N . THR B 1 85 ? 10.961 17.406 16.531 1 92.31 85 THR B N 1
ATOM 3272 C CA . THR B 1 85 ? 10.172 16.312 17.094 1 92.31 85 THR B CA 1
ATOM 3273 C C . THR B 1 85 ? 10.031 16.469 18.594 1 92.31 85 THR B C 1
ATOM 3275 O O . THR B 1 85 ? 9 16.109 19.172 1 92.31 85 THR B O 1
ATOM 3278 N N . SER B 1 86 ? 11.023 17.094 19.25 1 89.31 86 SER B N 1
ATOM 3279 C CA . SER B 1 86 ? 11.008 17.219 20.703 1 89.31 86 SER B CA 1
ATOM 3280 C C . SER B 1 86 ? 10.562 18.625 21.141 1 89.31 86 SER B C 1
ATOM 3282 O O . SER B 1 86 ? 10.5 18.922 22.328 1 89.31 86 SER B O 1
ATOM 3284 N N . LEU B 1 87 ? 10.281 19.438 20.172 1 91.81 87 LEU B N 1
ATOM 3285 C CA . LEU B 1 87 ? 9.906 20.812 20.469 1 91.81 87 LEU B CA 1
ATOM 3286 C C . LEU B 1 87 ? 8.477 20.891 20.984 1 91.81 87 LEU B C 1
ATOM 3288 O O . LEU B 1 87 ? 7.559 20.344 20.375 1 91.81 87 LEU B O 1
ATOM 3292 N N . GLN B 1 88 ? 8.305 21.547 22.078 1 89.81 88 GLN B N 1
ATOM 3293 C CA . GLN B 1 88 ? 6.973 21.719 22.656 1 89.81 88 GLN B CA 1
ATOM 3294 C C . GLN B 1 88 ? 6.488 23.156 22.516 1 89.81 88 GLN B C 1
ATOM 3296 O O . GLN B 1 88 ? 5.285 23.422 22.594 1 89.81 88 GLN B O 1
ATOM 3301 N N . ASP B 1 89 ? 7.406 24.031 22.359 1 92.12 89 ASP B N 1
ATOM 3302 C CA . ASP B 1 89 ? 7.086 25.453 22.25 1 92.12 89 ASP B CA 1
ATOM 3303 C C . ASP B 1 89 ? 6.438 25.766 20.906 1 92.12 89 ASP B C 1
ATOM 3305 O O . ASP B 1 89 ? 7.129 25.875 19.891 1 92.12 89 ASP B O 1
ATOM 3309 N N . GLU B 1 90 ? 5.16 26.031 20.922 1 91.62 90 GLU B N 1
ATOM 3310 C CA . GLU B 1 90 ? 4.398 26.281 19.703 1 91.62 90 GLU B CA 1
ATOM 3311 C C . GLU B 1 90 ? 4.801 27.609 19.062 1 91.62 90 GLU B C 1
ATOM 3313 O O . GLU B 1 90 ? 4.805 27.734 17.828 1 91.62 90 GLU B O 1
ATOM 3318 N N . LYS B 1 91 ? 5.09 28.562 19.891 1 93 91 LYS B N 1
ATOM 3319 C CA . LYS B 1 91 ? 5.496 29.859 19.359 1 93 91 LYS B CA 1
ATOM 3320 C C . LYS B 1 91 ? 6.809 29.75 18.594 1 93 91 LYS B C 1
ATOM 3322 O O . LYS B 1 91 ? 6.938 30.297 17.5 1 93 91 LYS B O 1
ATOM 3327 N N . LEU B 1 92 ? 7.699 29.094 19.234 1 93.94 92 LEU B N 1
ATOM 3328 C CA . LEU B 1 92 ? 8.977 28.906 18.547 1 93.94 92 LEU B CA 1
ATOM 3329 C C . LEU B 1 92 ? 8.789 28.109 17.266 1 93.94 92 LEU B C 1
ATOM 3331 O O . LEU B 1 92 ? 9.406 28.422 16.234 1 93.94 92 LEU B O 1
ATOM 3335 N N . ALA B 1 93 ? 7.969 27.078 17.344 1 94.06 93 ALA B N 1
ATOM 3336 C CA . ALA B 1 93 ? 7.684 26.297 16.156 1 94.06 93 ALA B CA 1
ATOM 3337 C C . ALA B 1 93 ? 7.141 27.172 15.031 1 94.06 93 ALA B C 1
ATOM 3339 O O . ALA B 1 93 ? 7.555 27.047 13.875 1 94.06 93 ALA B O 1
ATOM 3340 N N . ASP B 1 94 ? 6.285 28 15.383 1 93 94 ASP B N 1
ATOM 3341 C CA . ASP B 1 94 ? 5.688 28.938 14.43 1 93 94 ASP B CA 1
ATOM 3342 C C . ASP B 1 94 ? 6.754 29.812 13.789 1 93 94 ASP B C 1
ATOM 3344 O O . ASP B 1 94 ? 6.785 29.969 12.562 1 93 94 ASP B O 1
ATOM 3348 N N . GLU B 1 95 ? 7.582 30.344 14.594 1 94.5 95 GLU B N 1
ATOM 3349 C CA . GLU B 1 95 ? 8.648 31.219 14.109 1 94.5 95 GLU B CA 1
ATOM 3350 C C . GLU B 1 95 ? 9.609 30.453 13.195 1 94.5 95 GLU B C 1
ATOM 3352 O O . GLU B 1 95 ? 10.047 30.984 12.172 1 94.5 95 GLU B O 1
ATOM 3357 N N . LEU B 1 96 ? 9.93 29.328 13.578 1 95.44 96 LEU B N 1
ATOM 3358 C CA . LEU B 1 96 ? 10.844 28.516 12.797 1 95.44 96 LEU B CA 1
ATOM 3359 C C . LEU B 1 96 ? 10.258 28.203 11.422 1 95.44 96 LEU B C 1
ATOM 3361 O O . LEU B 1 96 ? 10.945 28.328 10.406 1 95.44 96 LEU B O 1
ATOM 3365 N N . MET B 1 97 ? 9.047 27.812 11.367 1 94.5 97 MET B N 1
ATOM 3366 C CA . MET B 1 97 ? 8.398 27.469 10.102 1 94.5 97 MET B CA 1
ATOM 3367 C C . MET B 1 97 ? 8.273 28.688 9.203 1 94.5 97 MET B C 1
ATOM 3369 O O . MET B 1 97 ? 8.438 28.594 7.988 1 94.5 97 MET B O 1
ATOM 3373 N N . ASP B 1 98 ? 8.047 29.812 9.836 1 93.5 98 ASP B N 1
ATOM 3374 C CA . ASP B 1 98 ? 8.031 31.047 9.07 1 93.5 98 ASP B CA 1
ATOM 3375 C C . ASP B 1 98 ? 9.406 31.344 8.469 1 93.5 98 ASP B C 1
ATOM 3377 O O . ASP B 1 98 ? 9.516 31.781 7.324 1 93.5 98 ASP B O 1
ATOM 3381 N N . ALA B 1 99 ? 10.352 31.141 9.273 1 94.94 99 ALA B N 1
ATOM 3382 C CA . ALA B 1 99 ? 11.719 31.375 8.812 1 94.94 99 ALA B CA 1
ATOM 3383 C C . ALA B 1 99 ? 12.07 30.453 7.656 1 94.94 99 ALA B C 1
ATOM 3385 O O . ALA B 1 99 ? 12.727 30.875 6.695 1 94.94 99 ALA B O 1
ATOM 3386 N N . VAL B 1 100 ? 11.664 29.188 7.766 1 94.75 100 VAL B N 1
ATOM 3387 C CA . VAL B 1 100 ? 11.906 28.234 6.691 1 94.75 100 VAL B CA 1
ATOM 3388 C C . VAL B 1 100 ? 11.195 28.688 5.418 1 94.75 100 VAL B C 1
ATOM 3390 O O . VAL B 1 100 ? 11.781 28.688 4.336 1 94.75 100 VAL B O 1
ATOM 3393 N N . LEU B 1 101 ? 9.977 29.109 5.555 1 92.94 101 LEU B N 1
ATOM 3394 C CA . LEU B 1 101 ? 9.203 29.562 4.406 1 92.94 101 LEU B CA 1
ATOM 3395 C C . LEU B 1 101 ? 9.867 30.766 3.752 1 92.94 101 LEU B C 1
ATOM 3397 O O . LEU B 1 101 ? 9.938 30.859 2.523 1 92.94 101 LEU B O 1
ATOM 3401 N N . ALA B 1 102 ? 10.344 31.672 4.57 1 91.94 102 ALA B N 1
ATOM 3402 C CA . ALA B 1 102 ? 11.062 32.844 4.062 1 91.94 102 ALA B CA 1
ATOM 3403 C C . ALA B 1 102 ? 12.32 32.438 3.312 1 91.94 102 ALA B C 1
ATOM 3405 O O . ALA B 1 102 ? 12.617 32.969 2.24 1 91.94 102 ALA B O 1
ATOM 3406 N N . ARG B 1 103 ? 12.977 31.484 3.877 1 91.94 103 ARG B N 1
ATOM 3407 C CA . ARG B 1 103 ? 14.195 30.984 3.258 1 91.94 103 ARG B CA 1
ATOM 3408 C C . ARG B 1 103 ? 13.914 30.391 1.878 1 91.94 103 ARG B C 1
ATOM 3410 O O . ARG B 1 103 ? 14.68 30.609 0.937 1 91.94 103 ARG B O 1
ATOM 3417 N N . LEU B 1 104 ? 12.852 29.672 1.725 1 91.06 104 LEU B N 1
ATOM 3418 C CA . LEU B 1 104 ? 12.484 29.016 0.479 1 91.06 104 LEU B CA 1
ATOM 3419 C C . LEU B 1 104 ? 12.094 30.031 -0.584 1 91.06 104 LEU B C 1
ATOM 3421 O O . LEU B 1 104 ? 12.141 29.734 -1.78 1 91.06 104 LEU B O 1
ATOM 3425 N N . SER B 1 105 ? 11.711 31.188 -0.221 1 88.44 105 SER B N 1
ATOM 3426 C CA . SER B 1 105 ? 11.273 32.219 -1.162 1 88.44 105 SER B CA 1
ATOM 3427 C C . SER B 1 105 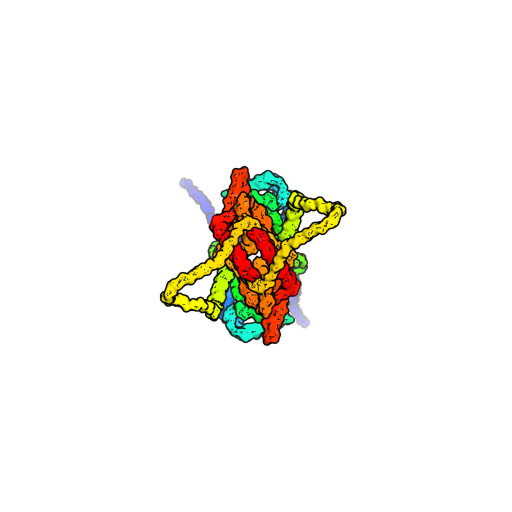? 12.469 32.875 -1.85 1 88.44 105 SER B C 1
ATOM 3429 O O . SER B 1 105 ? 12.344 33.406 -2.957 1 88.44 105 SER B O 1
ATOM 3431 N N . TYR B 1 106 ? 13.617 32.812 -1.271 1 83.62 106 TYR B N 1
ATOM 3432 C CA . TYR B 1 106 ? 14.734 33.594 -1.835 1 83.62 106 TYR B CA 1
ATOM 3433 C C . TYR B 1 106 ? 15.875 32.656 -2.219 1 83.62 106 TYR B C 1
ATOM 3435 O O . TYR B 1 106 ? 16.859 33.062 -2.84 1 83.62 106 TYR B O 1
ATOM 3443 N N . ASP B 1 107 ? 15.828 31.391 -1.79 1 83.31 107 ASP B N 1
ATOM 3444 C CA . ASP B 1 107 ? 16.922 30.453 -2.029 1 83.31 107 ASP B CA 1
ATOM 3445 C C . ASP B 1 107 ? 16.406 29.125 -2.562 1 83.31 107 ASP B C 1
ATOM 3447 O O . ASP B 1 107 ? 15.258 28.75 -2.295 1 83.31 107 ASP B O 1
ATOM 3451 N N . VAL B 1 108 ? 17.25 28.562 -3.422 1 85.06 108 VAL B N 1
ATOM 3452 C CA . VAL B 1 108 ? 16.953 27.188 -3.838 1 85.06 108 VAL B CA 1
ATOM 3453 C C . VAL B 1 108 ? 17.672 26.203 -2.92 1 85.06 108 VAL B C 1
ATOM 3455 O O . VAL B 1 108 ? 18.844 25.906 -3.119 1 85.06 108 VAL B O 1
ATOM 3458 N N . ILE B 1 109 ? 17.031 25.812 -1.84 1 89.38 109 ILE B N 1
ATOM 3459 C CA . ILE B 1 109 ? 17.625 24.906 -0.858 1 89.38 109 ILE B CA 1
ATOM 3460 C C . ILE B 1 109 ? 16.625 23.812 -0.487 1 89.38 109 ILE B C 1
ATOM 3462 O O . ILE B 1 109 ? 15.43 24.078 -0.369 1 89.38 109 ILE B O 1
ATOM 3466 N N . GLY B 1 110 ? 17.094 22.609 -0.422 1 93.25 110 GLY B N 1
ATOM 3467 C CA . GLY B 1 110 ? 16.25 21.531 0.056 1 93.25 110 GLY B CA 1
ATOM 3468 C C . GLY B 1 110 ? 16 21.578 1.554 1 93.25 110 GLY B C 1
ATOM 3469 O O . GLY B 1 110 ? 16.906 21.953 2.318 1 93.25 110 GLY B O 1
ATOM 3470 N N . VAL B 1 111 ? 14.797 21.25 1.945 1 95.06 111 VAL B N 1
ATOM 3471 C CA . VAL B 1 111 ? 14.477 21.297 3.367 1 95.06 111 VAL B CA 1
ATOM 3472 C C . VAL B 1 111 ? 13.766 20.016 3.785 1 95.06 111 VAL B C 1
ATOM 3474 O O . VAL B 1 111 ? 12.828 19.578 3.119 1 95.06 111 VAL B O 1
ATOM 3477 N N . VAL B 1 112 ? 14.242 19.391 4.848 1 96.12 112 VAL B N 1
ATOM 3478 C CA . VAL B 1 112 ? 13.562 18.297 5.535 1 96.12 112 VAL B CA 1
ATOM 3479 C C . VAL B 1 112 ? 13.086 18.766 6.906 1 96.12 112 VAL B C 1
ATOM 3481 O O . VAL B 1 112 ? 13.891 19.203 7.738 1 96.12 112 VAL B O 1
ATOM 3484 N N . LEU B 1 113 ? 11.867 18.734 7.086 1 96.56 113 LEU B N 1
ATOM 3485 C CA . LEU B 1 113 ? 11.25 19.141 8.352 1 96.56 113 LEU B CA 1
ATOM 3486 C C . LEU B 1 113 ? 10.672 17.938 9.078 1 96.56 113 LEU B C 1
ATOM 3488 O O . LEU B 1 113 ? 9.789 17.25 8.547 1 96.56 113 LEU B O 1
ATOM 3492 N N . ASN B 1 114 ? 11.18 17.625 10.195 1 95.88 114 ASN B N 1
ATOM 3493 C CA . ASN B 1 114 ? 10.648 16.562 11.062 1 95.88 114 ASN B CA 1
ATOM 3494 C C . ASN B 1 114 ? 9.883 17.141 12.242 1 95.88 114 ASN B C 1
ATOM 3496 O O . ASN B 1 114 ? 10.477 17.797 13.109 1 95.88 114 ASN B O 1
ATOM 3500 N N . ILE B 1 115 ? 8.586 16.891 12.328 1 95.38 115 ILE B N 1
ATOM 3501 C CA . ILE B 1 115 ? 7.746 17.578 13.305 1 95.38 115 ILE B CA 1
ATOM 3502 C C . ILE B 1 115 ? 6.969 16.547 14.125 1 95.38 115 ILE B C 1
ATOM 3504 O O . ILE B 1 115 ? 6.816 15.398 13.719 1 95.38 115 ILE B O 1
ATOM 3508 N N . PRO B 1 116 ? 6.578 17 15.344 1 93.38 116 PRO B N 1
ATOM 3509 C CA . PRO B 1 116 ? 5.625 16.156 16.078 1 93.38 116 PRO B CA 1
ATOM 3510 C C . PRO B 1 116 ? 4.211 16.234 15.508 1 93.38 116 PRO B C 1
ATOM 3512 O O . PRO B 1 116 ? 3.912 17.125 14.711 1 93.38 116 PRO B O 1
ATOM 3515 N N . LEU B 1 117 ? 3.42 15.32 15.875 1 91.06 117 LEU B N 1
ATOM 3516 C CA . LEU B 1 117 ? 2.041 15.227 15.406 1 91.06 117 LEU B CA 1
ATOM 3517 C C . LEU B 1 117 ? 1.292 16.531 15.664 1 91.06 117 LEU B C 1
ATOM 3519 O O . LEU B 1 117 ? 0.47 16.953 14.852 1 91.06 117 LEU B O 1
ATOM 3523 N N . ALA B 1 118 ? 1.642 17.203 16.703 1 90.5 118 ALA B N 1
ATOM 3524 C CA . ALA B 1 118 ? 0.935 18.406 17.172 1 90.5 118 ALA B CA 1
ATOM 3525 C C . ALA B 1 118 ? 1.136 19.562 16.203 1 90.5 118 ALA B C 1
ATOM 3527 O O . ALA B 1 118 ? 0.364 20.531 16.203 1 90.5 118 ALA B O 1
ATOM 3528 N N . PHE B 1 119 ? 2.162 19.469 15.375 1 93.12 119 PHE B N 1
ATOM 3529 C CA . PHE B 1 119 ? 2.484 20.609 14.539 1 93.12 119 PHE B CA 1
ATOM 3530 C C . PHE B 1 119 ? 2.029 20.375 13.102 1 93.12 119 PHE B C 1
ATOM 3532 O O . PHE B 1 119 ? 2.285 21.203 12.227 1 93.12 119 PHE B O 1
ATOM 3539 N N . ILE B 1 120 ? 1.274 19.297 12.828 1 93 120 ILE B N 1
ATOM 3540 C CA . ILE B 1 120 ? 0.904 18.906 11.469 1 93 120 ILE B CA 1
ATOM 3541 C C . ILE B 1 120 ? 0.068 20.016 10.828 1 93 120 ILE B C 1
ATOM 3543 O O . ILE B 1 120 ? 0.34 20.438 9.695 1 93 120 ILE B O 1
ATOM 3547 N N . ASP B 1 121 ? -0.896 20.516 11.508 1 90.44 121 ASP B N 1
ATOM 3548 C CA . ASP B 1 121 ? -1.819 21.484 10.93 1 90.44 121 ASP B CA 1
ATOM 3549 C C . ASP B 1 121 ? -1.1 22.781 10.57 1 90.44 121 ASP B C 1
ATOM 3551 O O . ASP B 1 121 ? -1.331 23.344 9.5 1 90.44 121 ASP B O 1
ATOM 3555 N N . MET B 1 122 ? -0.193 23.141 11.438 1 89.69 122 MET B N 1
ATOM 3556 C CA . MET B 1 122 ? 0.587 24.344 11.203 1 89.69 122 MET B CA 1
ATOM 3557 C C . MET B 1 122 ? 1.528 24.172 10.016 1 89.69 122 MET B C 1
ATOM 3559 O O . MET B 1 122 ? 1.645 25.062 9.172 1 89.69 122 MET B O 1
ATOM 3563 N N . ALA B 1 123 ? 2.113 23.078 9.961 1 93.5 123 ALA B N 1
ATOM 3564 C CA . ALA B 1 123 ? 3.135 22.828 8.945 1 93.5 123 ALA B CA 1
ATOM 3565 C C . ALA B 1 123 ? 2.506 22.594 7.574 1 93.5 123 ALA B C 1
ATOM 3567 O O . ALA B 1 123 ? 2.988 23.125 6.57 1 93.5 123 ALA B O 1
ATOM 3568 N N . TYR B 1 124 ? 1.456 21.781 7.574 1 90.88 124 TYR B N 1
ATOM 3569 C CA . TYR B 1 124 ? 0.852 21.406 6.305 1 90.88 124 TYR B CA 1
ATOM 3570 C C . TYR B 1 124 ? 0.338 22.625 5.551 1 90.88 124 TYR B C 1
ATOM 3572 O O . TYR B 1 124 ? 0.483 22.719 4.328 1 90.88 124 TYR B O 1
ATOM 3580 N N . ASN B 1 125 ? -0.222 23.547 6.23 1 87.12 125 ASN B N 1
ATOM 3581 C CA . ASN B 1 125 ? -0.738 24.766 5.605 1 87.12 125 ASN B CA 1
ATOM 3582 C C . ASN B 1 125 ? 0.374 25.562 4.934 1 87.12 125 ASN B C 1
ATOM 3584 O O . ASN B 1 125 ? 0.195 26.078 3.828 1 87.12 125 ASN B O 1
ATOM 3588 N N . ARG B 1 126 ? 1.493 25.594 5.453 1 90.12 126 ARG B N 1
ATOM 3589 C CA . ARG B 1 126 ? 2.596 26.438 5.004 1 90.12 126 ARG B CA 1
ATOM 3590 C C . ARG B 1 126 ? 3.357 25.781 3.859 1 90.12 126 ARG B C 1
ATOM 3592 O O . ARG B 1 126 ? 3.764 26.453 2.908 1 90.12 126 ARG B O 1
ATOM 3599 N N . PHE B 1 127 ? 3.453 24.562 3.969 1 92.69 127 PHE B N 1
ATOM 3600 C CA . PHE B 1 127 ? 4.453 23.938 3.107 1 92.69 127 PHE B CA 1
ATOM 3601 C C . PHE B 1 127 ? 3.787 23.078 2.043 1 92.69 127 PHE B C 1
ATOM 3603 O O . PHE B 1 127 ? 4.469 22.422 1.251 1 92.69 127 PHE B O 1
ATOM 3610 N N . PHE B 1 128 ? 2.486 23.109 1.999 1 88.75 128 PHE B N 1
ATOM 3611 C CA . PHE B 1 128 ? 1.726 22.281 1.074 1 88.75 128 PHE B CA 1
ATOM 3612 C C . PHE B 1 128 ? 2.186 22.516 -0.361 1 88.75 128 PHE B C 1
ATOM 3614 O O . PHE B 1 128 ? 2.309 21.562 -1.136 1 88.75 128 PHE B O 1
ATOM 3621 N N . GLU B 1 129 ? 2.502 23.641 -0.759 1 87.81 129 GLU B N 1
ATOM 3622 C CA . GLU B 1 129 ? 2.836 23.969 -2.143 1 87.81 129 GLU B CA 1
ATOM 3623 C C . GLU B 1 129 ? 4.348 24 -2.352 1 87.81 129 GLU B C 1
ATOM 3625 O O . GLU B 1 129 ? 4.828 24.516 -3.365 1 87.81 129 GLU B O 1
ATOM 3630 N N . THR B 1 130 ? 5.055 23.531 -1.404 1 91.88 130 THR B N 1
ATOM 3631 C CA . THR B 1 130 ? 6.508 23.562 -1.488 1 91.88 130 THR B CA 1
ATOM 3632 C C . THR B 1 130 ? 7.062 22.141 -1.679 1 91.88 130 THR B C 1
ATOM 3634 O O . THR B 1 130 ? 6.309 21.172 -1.651 1 91.88 130 THR B O 1
ATOM 3637 N N . ASP B 1 131 ? 8.352 22.031 -1.888 1 89.88 131 ASP B N 1
ATOM 3638 C CA . ASP B 1 131 ? 9.016 20.75 -2.045 1 89.88 131 ASP B CA 1
ATOM 3639 C C . ASP B 1 131 ? 9.641 20.281 -0.73 1 89.88 131 ASP B C 1
ATOM 3641 O O . ASP B 1 131 ? 10.492 19.391 -0.72 1 89.88 131 ASP B O 1
ATOM 3645 N N . VAL B 1 132 ? 9.227 21 0.278 1 94.5 132 VAL B N 1
ATOM 3646 C CA . VAL B 1 132 ? 9.727 20.609 1.594 1 94.5 132 VAL B CA 1
ATOM 3647 C C . VAL B 1 132 ? 9.352 19.156 1.884 1 94.5 132 VAL B C 1
ATOM 3649 O O . VAL B 1 132 ? 8.219 18.75 1.646 1 94.5 132 VAL B O 1
ATOM 3652 N N . GLN B 1 133 ? 10.297 18.438 2.355 1 94.75 133 GLN B N 1
ATOM 3653 C CA . GLN B 1 133 ? 10.039 17.094 2.826 1 94.75 133 GLN B CA 1
ATOM 3654 C C . GLN B 1 133 ? 9.523 17.094 4.266 1 94.75 133 GLN B C 1
ATOM 3656 O O . GLN B 1 133 ? 10.305 17.234 5.207 1 94.75 133 GLN B O 1
ATOM 3661 N N . LEU B 1 134 ? 8.305 16.875 4.402 1 95.31 134 LEU B N 1
ATOM 3662 C CA . LEU B 1 134 ? 7.672 16.938 5.715 1 95.31 134 LEU B CA 1
ATOM 3663 C C . LEU B 1 134 ? 7.539 15.547 6.324 1 95.31 134 LEU B C 1
ATOM 3665 O O . LEU B 1 134 ? 6.898 14.672 5.742 1 95.31 134 LEU B O 1
ATOM 3669 N N . LEU B 1 135 ? 8.164 15.344 7.434 1 95.06 135 LEU B N 1
ATOM 3670 C CA . LEU B 1 135 ? 8.094 14.102 8.195 1 95.06 135 LEU B CA 1
ATOM 3671 C C . LEU B 1 135 ? 7.418 14.32 9.539 1 95.06 135 LEU B C 1
ATOM 3673 O O . LEU B 1 135 ? 7.516 15.406 10.117 1 95.06 135 LEU B O 1
ATOM 3677 N N . VAL B 1 136 ? 6.742 13.367 9.977 1 94.44 136 VAL B N 1
ATOM 3678 C CA . VAL B 1 136 ? 6.121 13.43 11.297 1 94.44 136 VAL B CA 1
ATOM 3679 C C . VAL B 1 136 ? 6.719 12.359 12.203 1 94.44 136 VAL B C 1
ATOM 3681 O O . VAL B 1 136 ? 6.469 11.164 12.016 1 94.44 136 VAL B O 1
ATOM 3684 N N . SER B 1 137 ? 7.473 12.789 13.117 1 91.31 137 SER B N 1
ATOM 3685 C CA . SER B 1 137 ? 8.172 11.93 14.062 1 91.31 137 SER B CA 1
ATOM 3686 C C . SER B 1 137 ? 8.945 10.828 13.336 1 91.31 137 SER B C 1
ATOM 3688 O O . SER B 1 137 ? 8.898 9.664 13.734 1 91.31 137 SER B O 1
ATOM 3690 N N . GLY B 1 138 ? 9.523 11.258 12.289 1 88.56 138 GLY B N 1
ATOM 3691 C CA . GLY B 1 138 ? 10.289 10.32 11.484 1 88.56 138 GLY B CA 1
ATOM 3692 C C . GLY B 1 138 ? 11.602 9.906 12.125 1 88.56 138 GLY B C 1
ATOM 3693 O O . GLY B 1 138 ? 12.266 10.727 12.766 1 88.56 138 GLY B O 1
ATOM 3694 N N . ASP B 1 139 ? 11.953 8.68 11.898 1 86.38 139 ASP B N 1
ATOM 3695 C CA . ASP B 1 139 ? 13.234 8.172 12.367 1 86.38 139 ASP B CA 1
ATOM 3696 C C . ASP B 1 139 ? 14.289 8.219 11.266 1 86.38 139 ASP B C 1
ATOM 3698 O O . ASP B 1 139 ? 14.086 8.867 10.234 1 86.38 139 ASP B O 1
ATOM 3702 N N . GLU B 1 140 ? 15.406 7.633 11.555 1 83.06 140 GLU B N 1
ATOM 3703 C CA . GLU B 1 140 ? 16.531 7.664 10.617 1 83.06 140 GLU B CA 1
ATOM 3704 C C . GLU B 1 140 ? 16.141 7.047 9.273 1 83.06 140 GLU B C 1
ATOM 3706 O O . GLU B 1 140 ? 16.531 7.551 8.219 1 83.06 140 GLU B O 1
ATOM 3711 N N . LYS B 1 141 ? 15.445 6.039 9.359 1 82.94 141 LYS B N 1
ATOM 3712 C CA . LYS B 1 141 ? 15.023 5.359 8.141 1 82.94 141 LYS B CA 1
ATOM 3713 C C . LYS B 1 141 ? 14.133 6.266 7.293 1 82.94 141 LYS B C 1
ATOM 3715 O O . LYS B 1 141 ? 14 6.062 6.082 1 82.94 141 LYS B O 1
ATOM 3720 N N . SER B 1 142 ? 13.555 7.234 7.957 1 86.75 142 SER B N 1
ATOM 3721 C CA . SER B 1 142 ? 12.641 8.141 7.262 1 86.75 142 SER B CA 1
ATOM 3722 C C . SER B 1 142 ? 13.367 9.383 6.77 1 86.75 142 SER B C 1
ATOM 3724 O O . SER B 1 142 ? 13.156 9.828 5.641 1 86.75 142 SER B O 1
ATOM 3726 N N . TRP B 1 143 ? 14.148 9.914 7.57 1 85.12 143 TRP B N 1
ATOM 3727 C CA . TRP B 1 143 ? 14.641 11.227 7.172 1 85.12 143 TRP B CA 1
ATOM 3728 C C . TRP B 1 143 ? 15.844 11.102 6.242 1 85.12 143 TRP B C 1
ATOM 3730 O O . TRP B 1 143 ? 16.141 12.016 5.473 1 85.12 143 TRP B O 1
ATOM 3740 N N . LEU B 1 144 ? 16.562 9.953 6.23 1 86.81 144 LEU B N 1
ATOM 3741 C CA . LEU B 1 144 ? 17.719 9.797 5.336 1 86.81 144 L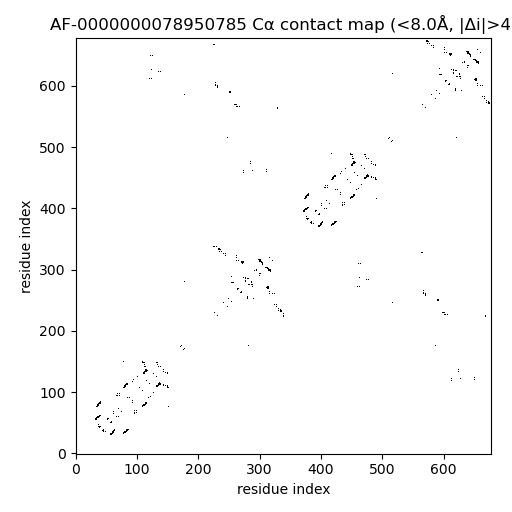EU B CA 1
ATOM 3742 C C . LEU B 1 144 ? 17.281 9.852 3.877 1 86.81 144 LEU B C 1
ATOM 3744 O O . LEU B 1 144 ? 17.812 10.641 3.094 1 86.81 144 LEU B O 1
ATOM 3748 N N . PRO B 1 145 ? 16.344 9 3.553 1 85.44 145 PRO B N 1
ATOM 3749 C CA . PRO B 1 145 ? 15.883 9.133 2.168 1 85.44 145 PRO B CA 1
ATOM 3750 C C . PRO B 1 145 ? 15.312 10.516 1.864 1 85.44 145 PRO B C 1
ATOM 3752 O O . PRO B 1 145 ? 15.469 11.016 0.749 1 85.44 145 PRO B O 1
ATOM 3755 N N . ALA B 1 146 ? 14.633 11.102 2.809 1 91.44 146 ALA B N 1
ATOM 3756 C CA . ALA B 1 146 ? 14.086 12.445 2.627 1 91.44 146 ALA B CA 1
ATOM 3757 C C . ALA B 1 146 ? 15.195 13.453 2.354 1 91.44 146 ALA B C 1
ATOM 3759 O O . ALA B 1 146 ? 15.039 14.344 1.515 1 91.44 146 ALA B O 1
ATOM 3760 N N . LEU B 1 147 ? 16.25 13.312 3.043 1 91.38 147 LEU B N 1
ATOM 3761 C CA . LEU B 1 147 ? 17.375 14.211 2.865 1 91.38 147 LEU B CA 1
ATOM 3762 C C . LEU B 1 147 ? 18.016 14.023 1.488 1 91.38 147 LEU B C 1
ATOM 3764 O O . LEU B 1 147 ? 18.375 15 0.831 1 91.38 147 LEU B O 1
ATOM 3768 N N . LYS B 1 148 ? 18.156 12.828 1.031 1 87.38 148 LYS B N 1
ATOM 3769 C CA . LYS B 1 148 ? 18.688 12.547 -0.299 1 87.38 148 LYS B CA 1
ATOM 3770 C C . LYS B 1 148 ? 17.844 13.219 -1.381 1 87.38 148 LYS B C 1
ATOM 3772 O O . LYS B 1 148 ? 18.391 13.766 -2.342 1 87.38 148 LYS B O 1
ATOM 3777 N N . LYS B 1 149 ? 16.594 13.156 -1.152 1 88.31 149 LYS B N 1
ATOM 3778 C CA . LYS B 1 149 ? 15.672 13.781 -2.105 1 88.31 149 LYS B CA 1
ATOM 3779 C C . LYS B 1 149 ? 15.805 15.297 -2.086 1 88.31 149 LYS B C 1
ATOM 3781 O O . LYS B 1 149 ? 15.664 15.953 -3.121 1 88.31 149 LYS B O 1
ATOM 3786 N N . ALA B 1 150 ? 16.031 15.766 -0.911 1 90.56 150 ALA B N 1
ATOM 3787 C CA . ALA B 1 150 ? 16.109 17.219 -0.737 1 90.56 150 ALA B CA 1
ATOM 3788 C C . ALA B 1 150 ? 17.391 17.781 -1.342 1 90.56 150 ALA B C 1
ATOM 3790 O O . ALA B 1 150 ? 17.422 18.906 -1.816 1 90.56 150 ALA B O 1
ATOM 3791 N N . VAL B 1 151 ? 18.469 16.984 -1.334 1 87.56 151 VAL B N 1
ATOM 3792 C CA . VAL B 1 151 ? 19.766 17.438 -1.835 1 87.56 151 VAL B CA 1
ATOM 3793 C C . VAL B 1 151 ? 19.781 17.375 -3.361 1 87.56 151 VAL B C 1
ATOM 3795 O O . VAL B 1 151 ? 19.5 16.328 -3.949 1 87.56 151 VAL B O 1
ATOM 3798 N N . ARG B 1 152 ? 19.203 18.344 -4.129 1 65.38 152 ARG B N 1
ATOM 3799 C CA . ARG B 1 152 ? 19.156 18.422 -5.586 1 65.38 152 ARG B CA 1
ATOM 3800 C C . ARG B 1 152 ? 20.484 17.969 -6.195 1 65.38 152 ARG B C 1
ATOM 3802 O O . ARG B 1 152 ? 21.547 18.312 -5.688 1 65.38 152 ARG B O 1
ATOM 3809 N N . PRO B 1 153 ? 20.453 16.953 -7.109 1 51.91 153 PRO B N 1
ATOM 3810 C CA . PRO B 1 153 ? 21.719 16.625 -7.77 1 51.91 153 PRO B CA 1
ATOM 3811 C C . PRO B 1 153 ? 22.406 17.844 -8.383 1 51.91 153 PRO B C 1
ATOM 3813 O O . PRO B 1 153 ? 21.719 18.781 -8.828 1 51.91 153 PRO B O 1
ATOM 3816 N N . LEU B 1 154 ? 23.453 18.312 -7.98 1 43.41 154 LEU B N 1
ATOM 3817 C CA . LEU B 1 154 ? 24.266 19.25 -8.742 1 43.41 154 LEU B CA 1
ATOM 3818 C C . LEU B 1 154 ? 24.172 18.969 -10.234 1 43.41 154 LEU B C 1
ATOM 3820 O O . LEU B 1 154 ? 24.219 17.812 -10.656 1 43.41 154 LEU B O 1
ATOM 3824 N N . SER B 1 155 ? 23.578 19.875 -11.07 1 40 155 SER B N 1
ATOM 3825 C CA . SER B 1 155 ? 23.656 19.875 -12.523 1 40 155 SER B CA 1
ATOM 3826 C C . SER B 1 155 ? 25.031 19.422 -12.992 1 40 155 SER B C 1
ATOM 3828 O O . SER B 1 155 ? 25.859 20.234 -13.422 1 40 155 SER B O 1
ATOM 3830 N N . LEU B 1 156 ? 25.906 18.781 -12.422 1 35 156 LEU B N 1
ATOM 3831 C CA . LEU B 1 156 ? 27.141 18.75 -13.203 1 35 156 LEU B CA 1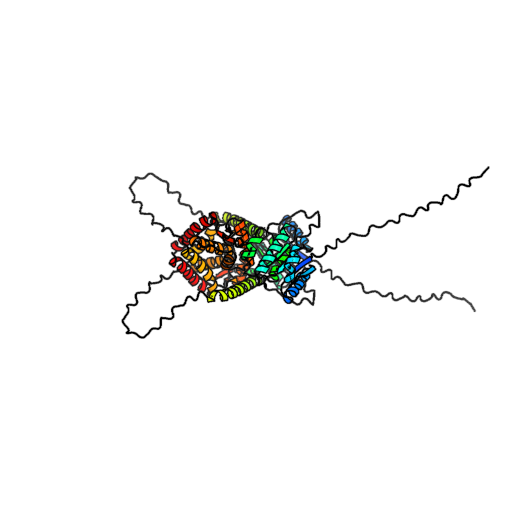
ATOM 3832 C C . LEU B 1 156 ? 26.844 18.516 -14.68 1 35 156 LEU B C 1
ATOM 3834 O O . LEU B 1 156 ? 27.344 19.25 -15.547 1 35 156 LEU B O 1
ATOM 3838 N N . THR B 1 157 ? 27.016 17.203 -15.25 1 32.84 157 THR B N 1
ATOM 3839 C CA . THR B 1 157 ? 27.406 16.828 -16.609 1 32.84 157 THR B CA 1
ATOM 3840 C C . THR B 1 157 ? 26.344 17.219 -17.609 1 32.84 157 THR B C 1
ATOM 3842 O O . THR B 1 157 ? 25.141 17.094 -17.344 1 32.84 157 THR B O 1
ATOM 3845 N N . LEU B 1 158 ? 26.641 18.203 -18.703 1 31.91 158 LEU B N 1
ATOM 3846 C CA . LEU B 1 158 ? 26.094 18.516 -20.016 1 31.91 158 LEU B CA 1
ATOM 3847 C C . LEU B 1 158 ? 25.297 17.328 -20.562 1 31.91 158 LEU B C 1
ATOM 3849 O O . LEU B 1 158 ? 24.266 17.516 -21.188 1 31.91 158 LEU B O 1
ATOM 3853 N N . HIS B 1 159 ? 26 16.156 -20.781 1 29.59 159 HIS B N 1
ATOM 3854 C CA . HIS B 1 159 ? 25.438 15.133 -21.641 1 29.59 159 HIS B CA 1
ATOM 3855 C C . HIS B 1 159 ? 24.141 14.57 -21.062 1 29.59 159 HIS B C 1
ATOM 3857 O O . HIS B 1 159 ? 23.438 13.805 -21.719 1 29.59 159 HIS B O 1
ATOM 3863 N N . ASP B 1 160 ? 24.141 14.375 -19.75 1 30.11 160 ASP B N 1
ATOM 3864 C CA . ASP B 1 160 ? 23.047 13.484 -19.391 1 30.11 160 ASP B CA 1
ATOM 3865 C C . ASP B 1 160 ? 21.719 14.242 -19.328 1 30.11 160 ASP B C 1
ATOM 3867 O O . ASP B 1 160 ? 21.219 14.555 -18.25 1 30.11 160 ASP B O 1
ATOM 3871 N N . VAL B 1 161 ? 21.547 15.32 -20.078 1 30.47 161 VAL B N 1
ATOM 3872 C CA . VAL B 1 161 ? 20.266 15.945 -20.328 1 30.47 161 VAL B CA 1
ATOM 3873 C C . VAL B 1 161 ? 19.188 14.867 -20.484 1 30.47 161 VAL B C 1
ATOM 3875 O O . VAL B 1 161 ? 18.031 15.164 -20.812 1 30.47 161 VAL B O 1
ATOM 3878 N N . VAL B 1 162 ? 19.625 13.602 -20.891 1 26.42 162 VAL B N 1
ATOM 3879 C CA . VAL B 1 162 ? 18.5 12.852 -21.453 1 26.42 162 VAL B CA 1
ATOM 3880 C C . VAL B 1 162 ? 17.375 12.766 -20.422 1 26.42 162 VAL B C 1
ATOM 3882 O O . VAL B 1 162 ? 16.234 13.109 -20.703 1 26.42 162 VAL B O 1
ATOM 3885 N N . SER B 1 163 ? 17.297 11.508 -19.688 1 26.91 163 SER B N 1
ATOM 3886 C CA . SER B 1 163 ? 16.031 10.852 -19.359 1 26.91 163 SER B CA 1
ATOM 3887 C C . SER B 1 163 ? 15.445 11.398 -18.062 1 26.91 163 SER B C 1
ATOM 3889 O O . SER B 1 163 ? 15.984 11.148 -16.984 1 26.91 163 SER B O 1
ATOM 3891 N N . ASP B 1 164 ? 15.266 12.68 -17.875 1 28.62 164 ASP B N 1
ATOM 3892 C CA . ASP B 1 164 ? 14.531 13.305 -16.781 1 28.62 164 ASP B CA 1
ATOM 3893 C C . ASP B 1 164 ? 13.289 12.492 -16.422 1 28.62 164 ASP B C 1
ATOM 3895 O O . ASP B 1 164 ? 12.219 12.68 -17.016 1 28.62 164 ASP B O 1
ATOM 3899 N N . THR B 1 165 ? 13.422 11.172 -16.203 1 27.39 165 THR B N 1
ATOM 3900 C CA . THR B 1 165 ? 12.266 10.391 -15.781 1 27.39 165 THR B CA 1
ATOM 3901 C C . THR B 1 165 ? 11.781 10.844 -14.406 1 27.39 165 THR B C 1
ATOM 3903 O O . THR B 1 165 ? 12.18 10.281 -13.383 1 27.39 165 THR B O 1
ATOM 3906 N N . ARG B 1 166 ? 11.82 12.133 -14.094 1 28.55 166 ARG B N 1
ATOM 3907 C CA . ARG B 1 166 ? 11.211 12.672 -12.883 1 28.55 166 ARG B CA 1
ATOM 3908 C C . ARG B 1 166 ? 9.797 12.141 -12.695 1 28.55 166 ARG B C 1
ATOM 3910 O O . ARG B 1 166 ? 8.844 12.922 -12.602 1 28.55 166 ARG B O 1
ATOM 3917 N N . ARG B 1 167 ? 9.453 11.117 -13.375 1 29.02 167 ARG B N 1
ATOM 3918 C CA . ARG B 1 167 ? 8.047 10.875 -13.07 1 29.02 167 ARG B CA 1
ATOM 3919 C C . ARG B 1 167 ? 7.855 10.625 -11.578 1 29.02 167 ARG B C 1
ATOM 3921 O O . ARG B 1 167 ? 8.57 9.812 -10.977 1 29.02 167 ARG B O 1
ATOM 3928 N N . PRO B 1 168 ? 7.43 11.508 -10.883 1 27.28 168 PRO B N 1
ATOM 3929 C CA . PRO B 1 168 ? 7.121 11.453 -9.453 1 27.28 168 PRO B CA 1
ATOM 3930 C C . PRO B 1 168 ? 6.723 10.062 -8.977 1 27.28 168 PRO B C 1
ATOM 3932 O O . PRO B 1 168 ? 6.184 9.273 -9.758 1 27.28 168 PRO B O 1
ATOM 3935 N N . PRO B 1 169 ? 7.34 9.586 -7.879 1 33.38 169 PRO B N 1
ATOM 3936 C CA . PRO B 1 169 ? 7 8.258 -7.363 1 33.38 169 PRO B CA 1
ATOM 3937 C C . PRO B 1 169 ? 5.496 7.988 -7.371 1 33.38 169 PRO B C 1
ATOM 3939 O O . PRO B 1 169 ? 5.074 6.832 -7.43 1 33.38 169 PRO B O 1
ATOM 3942 N N . LEU B 1 170 ? 4.746 9.031 -7.148 1 32.09 170 LEU B N 1
ATOM 3943 C CA . LEU B 1 170 ? 3.311 8.82 -7.281 1 32.09 170 LEU B CA 1
ATOM 3944 C C . LEU B 1 170 ? 2.945 8.43 -8.711 1 32.09 170 LEU B C 1
ATOM 3946 O O . LEU B 1 170 ? 1.964 7.719 -8.938 1 32.09 170 LEU B O 1
ATOM 3950 N N . LYS B 1 171 ? 3.67 8.992 -9.711 1 35.28 171 LYS B N 1
ATOM 3951 C CA . LYS B 1 171 ? 3.525 8.594 -11.109 1 35.28 171 LYS B CA 1
ATOM 3952 C C . LYS B 1 171 ? 4.074 7.188 -11.344 1 35.28 171 LYS B C 1
ATOM 3954 O O . LYS B 1 171 ? 3.615 6.477 -12.242 1 35.28 171 LYS B O 1
ATOM 3959 N N . THR B 1 172 ? 5.043 6.797 -10.625 1 37.62 172 THR B N 1
ATOM 3960 C CA . THR B 1 172 ? 5.5 5.41 -10.656 1 37.62 172 THR B CA 1
ATOM 3961 C C . THR B 1 172 ? 4.469 4.488 -10.016 1 37.62 172 THR B C 1
ATOM 3963 O O . THR B 1 172 ? 4.246 3.371 -10.492 1 37.62 172 THR B O 1
ATOM 3966 N N . ILE B 1 173 ? 3.846 4.992 -8.969 1 35.28 173 ILE B N 1
ATOM 3967 C CA . ILE B 1 173 ? 2.729 4.23 -8.422 1 35.28 173 ILE B CA 1
ATOM 3968 C C . ILE B 1 173 ? 1.54 4.293 -9.375 1 35.28 173 ILE B C 1
ATOM 3970 O O . ILE B 1 173 ? 0.896 3.277 -9.648 1 35.28 173 ILE B O 1
ATOM 3974 N N . SER B 1 174 ? 1.311 5.43 -10.055 1 37.78 174 SER B N 1
ATOM 3975 C CA . SER B 1 174 ? 0.295 5.574 -11.094 1 37.78 174 SER B CA 1
ATOM 3976 C C . SER B 1 174 ? 0.697 4.836 -12.359 1 37.78 174 SER B C 1
ATOM 3978 O O . SER B 1 174 ? -0.135 4.188 -13 1 37.78 174 SER B O 1
ATOM 3980 N N . GLU B 1 175 ? 1.938 4.922 -12.797 1 40.69 175 GLU B N 1
ATOM 3981 C CA . GLU B 1 175 ? 2.385 4.188 -13.977 1 40.69 175 GLU B CA 1
ATOM 3982 C C . GLU B 1 175 ? 2.398 2.682 -13.711 1 40.69 175 GLU B C 1
ATOM 3984 O O . GLU B 1 175 ? 2.061 1.89 -14.594 1 40.69 175 GLU B O 1
ATOM 3989 N N . GLU B 1 176 ? 2.738 2.334 -12.539 1 38.75 176 GLU B N 1
ATOM 3990 C CA . GLU B 1 176 ? 2.602 0.923 -12.195 1 38.75 176 GLU B CA 1
ATOM 3991 C C . GLU B 1 176 ? 1.134 0.519 -12.094 1 38.75 176 GLU B C 1
ATOM 3993 O O . GLU B 1 176 ? 0.746 -0.554 -12.562 1 38.75 176 GLU B O 1
ATOM 3998 N N . VAL B 1 177 ? 0.311 1.416 -11.695 1 39.66 177 VAL B N 1
ATOM 3999 C CA . VAL B 1 177 ? -1.13 1.188 -11.688 1 39.66 177 VAL B CA 1
ATOM 4000 C C . VAL B 1 177 ? -1.668 1.276 -13.117 1 39.66 177 VAL B C 1
ATOM 4002 O O . VAL B 1 177 ? -2.475 0.442 -13.539 1 39.66 177 VAL B O 1
ATOM 4005 N N . SER B 1 178 ? -1.249 2.172 -13.938 1 40.72 178 SER B N 1
ATOM 4006 C CA . SER B 1 178 ? -1.632 2.203 -15.344 1 40.72 178 SER B CA 1
ATOM 4007 C C . SER B 1 178 ? -1.101 0.983 -16.094 1 40.72 178 SER B C 1
ATOM 4009 O O . SER B 1 178 ? -1.79 0.422 -16.938 1 40.72 178 SER B O 1
ATOM 4011 N N . ARG B 1 179 ? 0.021 0.569 -15.82 1 40.81 179 ARG B N 1
ATOM 4012 C CA . ARG B 1 179 ? 0.558 -0.667 -16.391 1 40.81 179 ARG B CA 1
ATOM 4013 C C . ARG B 1 179 ? -0.224 -1.878 -15.891 1 40.81 179 ARG B C 1
ATOM 4015 O O . ARG B 1 179 ? -0.551 -2.773 -16.672 1 40.81 179 ARG B O 1
ATOM 4022 N N . ILE B 1 180 ? -0.596 -1.885 -14.648 1 39.78 180 ILE B N 1
ATOM 4023 C CA . ILE B 1 180 ? -1.46 -2.941 -14.133 1 39.78 180 ILE B CA 1
ATOM 4024 C C . ILE B 1 180 ? -2.842 -2.834 -14.773 1 39.78 180 ILE B C 1
ATOM 4026 O O . ILE B 1 180 ? -3.41 -3.836 -15.211 1 39.78 180 ILE B O 1
ATOM 4030 N N . ALA B 1 181 ? -3.33 -1.638 -14.969 1 42.16 181 ALA B N 1
ATOM 4031 C CA . ALA B 1 181 ? -4.609 -1.458 -15.648 1 42.16 181 ALA B CA 1
ATOM 4032 C C . ALA B 1 181 ? -4.52 -1.889 -17.109 1 42.16 181 ALA B C 1
ATOM 4034 O O . ALA B 1 181 ? -5.406 -2.584 -17.609 1 42.16 181 ALA B O 1
ATOM 4035 N N . ARG B 1 182 ? -3.541 -1.557 -17.781 1 43.88 182 ARG B N 1
ATOM 4036 C CA . ARG B 1 182 ? -3.357 -2.01 -19.156 1 43.88 182 ARG B CA 1
ATOM 4037 C C . ARG B 1 182 ? -3.145 -3.52 -19.203 1 43.88 182 ARG B C 1
ATOM 4039 O O . ARG B 1 182 ? -3.664 -4.191 -20.094 1 43.88 182 ARG B O 1
ATOM 4046 N N . MET B 1 183 ? -2.506 -4.043 -18.234 1 38.81 183 MET B N 1
ATOM 4047 C CA . MET B 1 183 ? -2.318 -5.492 -18.172 1 38.81 183 MET B CA 1
ATOM 4048 C C . MET B 1 183 ? -3.631 -6.195 -17.844 1 38.81 183 MET B C 1
ATOM 4050 O O . MET B 1 183 ? -3.961 -7.215 -18.453 1 38.81 183 MET B O 1
ATOM 4054 N N . LEU B 1 184 ? -4.395 -5.652 -16.984 1 40.12 184 LEU B N 1
ATOM 4055 C CA . LEU B 1 184 ? -5.711 -6.215 -16.703 1 40.12 184 LEU B CA 1
ATOM 4056 C C . LEU B 1 184 ? -6.641 -6.043 -17.891 1 40.12 184 LEU B C 1
ATOM 4058 O O . LEU B 1 184 ? -7.418 -6.945 -18.219 1 40.12 184 LEU B O 1
ATOM 4062 N N . GLU B 1 185 ? -6.621 -4.922 -18.562 1 41.75 185 GLU B N 1
ATOM 4063 C CA . GLU B 1 185 ? -7.375 -4.734 -19.797 1 41.75 185 GLU B CA 1
ATOM 4064 C C . GLU B 1 185 ? -6.953 -5.746 -20.859 1 41.75 185 GLU B C 1
ATOM 4066 O O . GLU B 1 185 ? -7.801 -6.289 -21.578 1 41.75 185 GLU B O 1
ATOM 4071 N N . SER B 1 186 ? -5.73 -6.004 -20.938 1 40.97 186 SER B N 1
ATOM 4072 C CA . SER B 1 186 ? -5.285 -6.984 -21.922 1 40.97 186 SER B CA 1
ATOM 4073 C C . SER B 1 186 ? -5.719 -8.391 -21.547 1 40.97 186 SER B C 1
ATOM 4075 O O . SER B 1 186 ? -6.047 -9.203 -22.406 1 40.97 186 SER B O 1
ATOM 4077 N N . LEU B 1 187 ? -5.734 -8.68 -20.297 1 36.75 187 LEU B N 1
ATOM 4078 C CA . LEU B 1 187 ? -6.176 -10 -19.859 1 36.75 187 LEU B CA 1
ATOM 4079 C C . LEU B 1 187 ? -7.691 -10.117 -19.938 1 36.75 187 LEU B C 1
ATOM 4081 O O . LEU B 1 187 ? -8.219 -11.195 -20.234 1 36.75 187 LEU B O 1
ATOM 4085 N N . SER B 1 188 ? -8.422 -9.07 -19.719 1 36.09 188 SER B N 1
ATOM 4086 C CA . SER B 1 188 ? -9.883 -9.094 -19.844 1 36.09 188 SER B CA 1
ATOM 4087 C C . SER B 1 188 ? -10.305 -9.297 -21.297 1 36.09 188 SER B C 1
ATOM 4089 O O . SER B 1 188 ? -11.367 -9.867 -21.562 1 36.09 188 SER B O 1
ATOM 4091 N N . SER B 1 189 ? -9.547 -8.82 -22.219 1 35.81 189 SER B N 1
ATOM 4092 C CA . SER B 1 189 ? -10 -9.031 -23.578 1 35.81 189 SER B CA 1
ATOM 4093 C C . SER B 1 189 ? -10 -10.508 -23.953 1 35.81 189 SER B C 1
ATOM 4095 O O . SER B 1 189 ? -10.828 -10.953 -24.75 1 35.81 189 SER B O 1
ATOM 4097 N N . GLU B 1 190 ? -9.062 -11.258 -23.406 1 32.72 190 GLU B N 1
ATOM 4098 C CA . GLU B 1 190 ? -9.109 -12.625 -23.906 1 32.72 190 GLU B CA 1
ATOM 4099 C C . GLU B 1 190 ? -10.273 -13.398 -23.312 1 32.72 190 GLU B C 1
ATOM 4101 O O . GLU B 1 190 ? -10.883 -14.242 -23.969 1 32.72 190 GLU B O 1
ATOM 4106 N N . GLU B 1 191 ? -10.484 -13.281 -22.047 1 32.53 191 GLU B N 1
ATOM 4107 C CA . GLU B 1 191 ? -11.508 -14.18 -21.547 1 32.53 191 GLU B CA 1
ATOM 4108 C C . GLU B 1 191 ? -12.906 -13.688 -21.891 1 32.53 191 GLU B C 1
ATOM 4110 O O . GLU B 1 191 ? -13.906 -14.297 -21.516 1 32.53 191 GLU B O 1
ATOM 4115 N N . ASN B 1 192 ? -13.047 -12.508 -22.406 1 31.47 192 ASN B N 1
ATOM 4116 C CA . ASN B 1 192 ? -14.43 -12.195 -22.766 1 31.47 192 ASN B CA 1
ATOM 4117 C C . ASN B 1 192 ? -14.953 -13.133 -23.859 1 31.47 192 ASN B C 1
ATOM 4119 O O . ASN B 1 192 ? -16.016 -12.891 -24.422 1 31.47 192 ASN B O 1
ATOM 4123 N N . ALA B 1 193 ? -14.117 -13.984 -24.516 1 30.66 193 ALA B N 1
ATOM 4124 C CA . ALA B 1 193 ? -14.844 -14.688 -25.562 1 30.66 193 ALA B CA 1
ATOM 4125 C C . ALA B 1 193 ? -15.984 -15.523 -24.984 1 30.66 193 ALA B C 1
ATOM 4127 O O . ALA B 1 193 ? -17.062 -15.602 -25.562 1 30.66 193 ALA B O 1
ATOM 4128 N N . LYS B 1 194 ? -15.75 -16.562 -24.203 1 31.05 194 LYS B N 1
ATOM 4129 C CA . LYS B 1 194 ? -16.797 -17.578 -24.156 1 31.05 194 LYS B CA 1
ATOM 4130 C C . LYS B 1 194 ? -17.984 -17.109 -23.328 1 31.05 194 LYS B C 1
ATOM 4132 O O . LYS B 1 194 ? -19.062 -17.703 -23.391 1 31.05 194 LYS B O 1
ATOM 4137 N N . MET B 1 195 ? -17.797 -16.5 -22.234 1 25.89 195 MET B N 1
ATOM 4138 C CA . MET B 1 195 ? -19.062 -16.344 -21.516 1 25.89 195 MET B CA 1
ATOM 4139 C C . MET B 1 195 ? -19.891 -15.227 -22.141 1 25.89 195 MET B C 1
ATOM 4141 O O . MET B 1 195 ? -19.656 -14.047 -21.859 1 25.89 195 MET B O 1
ATOM 4145 N N . ASN B 1 196 ? -20.125 -15.297 -23.453 1 24.75 196 ASN B N 1
ATOM 4146 C CA . ASN B 1 196 ? -21.172 -14.523 -24.094 1 24.75 196 ASN B CA 1
ATOM 4147 C C . ASN B 1 196 ? -22.484 -14.586 -23.297 1 24.75 196 ASN B C 1
ATOM 4149 O O . ASN B 1 196 ? -23.141 -15.625 -23.266 1 24.75 196 ASN B O 1
ATOM 4153 N N . TYR B 1 197 ? -22.609 -14.18 -22.156 1 22.98 197 TYR B N 1
ATOM 4154 C CA . TYR B 1 197 ? -23.984 -14.078 -21.688 1 22.98 197 TYR B CA 1
ATOM 4155 C C . TYR B 1 197 ? -24.875 -13.438 -22.75 1 22.98 197 TYR B C 1
ATOM 4157 O O . TYR B 1 197 ? -24.656 -12.289 -23.156 1 22.98 197 TYR B O 1
ATOM 4165 N N . ALA B 1 198 ? -25.219 -14.219 -23.734 1 23.12 198 ALA B N 1
ATOM 4166 C CA . ALA B 1 198 ? -26.266 -13.891 -24.719 1 23.12 198 ALA B CA 1
ATOM 4167 C C . ALA B 1 198 ? -27.438 -13.18 -24.047 1 23.12 198 ALA B C 1
ATOM 4169 O O . ALA B 1 198 ? -28.062 -13.719 -23.141 1 23.12 198 ALA B O 1
ATOM 4170 N N . LEU B 1 199 ? -27.375 -12 -23.859 1 22.59 199 LEU B N 1
ATOM 4171 C CA . LEU B 1 199 ? -28.656 -11.367 -23.594 1 22.59 199 LEU B CA 1
ATOM 4172 C C . LEU B 1 199 ? -29.719 -11.828 -24.578 1 22.59 199 LEU B C 1
ATOM 4174 O O . LEU B 1 199 ? -29.453 -11.945 -25.781 1 22.59 199 LEU B O 1
ATOM 4178 N N . PRO B 1 200 ? -30.578 -12.82 -24.25 1 22.03 200 PRO B N 1
ATOM 4179 C CA . PRO B 1 200 ? -31.609 -13.25 -25.188 1 22.03 200 PRO B CA 1
ATOM 4180 C C . PRO B 1 200 ? -32.219 -12.094 -25.969 1 22.03 200 PRO B C 1
ATOM 4182 O O . PRO B 1 200 ? -32.375 -10.992 -25.438 1 22.03 200 PRO B O 1
ATOM 4185 N N . SER B 1 201 ? -31.938 -12.008 -27.172 1 24.8 201 SER B N 1
ATOM 4186 C CA . SER B 1 201 ? -32.406 -11.078 -28.188 1 24.8 201 SER B CA 1
ATOM 4187 C C . SER B 1 201 ? -33.906 -11.008 -28.234 1 24.8 201 SER B C 1
ATOM 4189 O O . SER B 1 201 ? -34.5 -10.32 -29.078 1 24.8 201 SER B O 1
ATOM 4191 N N . SER B 1 202 ? -34.594 -12.141 -27.672 1 25.84 202 SER B N 1
ATOM 4192 C CA . SER B 1 202 ? -35.969 -12.297 -28.141 1 25.84 202 SER B CA 1
ATOM 4193 C C . SER B 1 202 ? -36.812 -11.055 -27.844 1 25.84 202 SER B C 1
ATOM 4195 O O . SER B 1 202 ? -38.031 -11.086 -27.953 1 25.84 202 SER B O 1
ATOM 4197 N N . PHE B 1 203 ? -36.438 -10.117 -27.078 1 21.88 203 PHE B N 1
ATOM 4198 C CA . PHE B 1 203 ? -37.625 -9.305 -26.781 1 21.88 203 PHE B CA 1
ATOM 4199 C C . PHE B 1 203 ? -38.125 -8.586 -28.031 1 21.88 203 PHE B C 1
ATOM 4201 O O . PHE B 1 203 ? -37.781 -7.418 -28.25 1 21.88 203 PHE B O 1
ATOM 4208 N N . ASN B 1 204 ? -37.969 -9.32 -29.156 1 21.33 204 ASN B N 1
ATOM 4209 C CA . ASN B 1 204 ? -38.688 -8.672 -30.266 1 21.33 204 ASN B CA 1
ATOM 4210 C C . ASN B 1 204 ? -40.125 -8.352 -29.891 1 21.33 204 ASN B C 1
ATOM 4212 O O . ASN B 1 204 ? -40.812 -9.188 -29.297 1 21.33 204 ASN B O 1
ATOM 4216 N N . GLY B 1 205 ? -40.5 -7.074 -29.797 1 22.52 205 GLY B N 1
ATOM 4217 C CA . GLY B 1 205 ? -41.781 -6.422 -29.562 1 22.52 205 GLY B CA 1
ATOM 4218 C C . GLY B 1 205 ? -42.875 -6.945 -30.453 1 22.52 205 GLY B C 1
ATOM 4219 O O . GLY B 1 205 ? -43.469 -6.195 -31.25 1 22.52 205 GLY B O 1
ATOM 4220 N N . GLU B 1 206 ? -42.938 -8.211 -30.797 1 24.5 206 GLU B N 1
ATOM 4221 C CA . GLU B 1 206 ? -44.219 -8.297 -31.516 1 24.5 206 GLU B CA 1
ATOM 4222 C C . GLU B 1 206 ? -45.375 -7.734 -30.688 1 24.5 206 GLU B C 1
ATOM 4224 O O . GLU B 1 206 ? -45.375 -7.863 -29.453 1 24.5 206 GLU B O 1
ATOM 4229 N N . SER B 1 207 ? -46.188 -6.809 -31.344 1 24.06 207 SER B N 1
ATOM 4230 C CA . SER B 1 207 ? -47.375 -6.059 -30.953 1 24.06 207 SER B CA 1
ATOM 4231 C C . SER B 1 207 ? -48.438 -6.977 -30.359 1 24.06 207 SER B C 1
ATOM 4233 O O . SER B 1 207 ? -49.312 -7.457 -31.078 1 24.06 207 SER B O 1
ATOM 4235 N N . ARG B 1 208 ? -48.156 -8.172 -29.859 1 25.17 208 ARG B N 1
ATOM 4236 C CA . ARG B 1 208 ? -49.438 -8.805 -29.516 1 25.17 208 ARG B CA 1
ATOM 4237 C C . ARG B 1 208 ? -50.312 -7.867 -28.672 1 25.17 208 ARG B C 1
ATOM 4239 O O . ARG B 1 208 ? -49.781 -6.938 -28.047 1 25.17 208 ARG B O 1
ATOM 4246 N N . SER B 1 209 ? -51.656 -8.094 -28.594 1 26.66 209 SER B N 1
ATOM 4247 C CA . SER B 1 209 ? -52.781 -7.379 -28.031 1 26.66 209 SER B CA 1
ATOM 4248 C C . SER B 1 209 ? -52.5 -6.914 -26.609 1 26.66 209 SER B C 1
ATOM 4250 O O . SER B 1 209 ? -51.75 -7.547 -25.891 1 26.66 209 SER B O 1
ATOM 4252 N N . ASN B 1 210 ? -52.75 -5.645 -26.312 1 26.38 210 ASN B N 1
ATOM 4253 C CA . ASN B 1 210 ? -52.531 -4.648 -25.266 1 26.38 210 ASN B CA 1
ATOM 4254 C C . ASN B 1 210 ? -53.031 -5.141 -23.906 1 26.38 210 ASN B C 1
ATOM 4256 O O . ASN B 1 210 ? -54.062 -4.672 -23.422 1 26.38 210 ASN B O 1
ATOM 4260 N N . GLY B 1 211 ? -53.312 -6.426 -23.703 1 28.92 211 GLY B N 1
ATOM 4261 C CA . GLY B 1 211 ? -53.969 -6.547 -22.406 1 28.92 211 GLY B CA 1
ATOM 4262 C C . GLY B 1 211 ? -53.188 -5.891 -21.281 1 28.92 211 GLY B C 1
ATOM 4263 O O . GLY B 1 211 ? -51.938 -5.828 -21.328 1 28.92 211 GLY B O 1
ATOM 4264 N N . VAL B 1 212 ? -53.781 -4.906 -20.547 1 28.5 212 VAL B N 1
ATOM 4265 C CA . VAL B 1 212 ? -53.312 -4.133 -19.406 1 28.5 212 VAL B CA 1
ATOM 4266 C C . VAL B 1 212 ? -52.594 -5.051 -18.406 1 28.5 212 VAL B C 1
ATOM 4268 O O . VAL B 1 212 ? -53.219 -5.891 -17.766 1 28.5 212 VAL B O 1
ATOM 4271 N N . VAL B 1 213 ? -51.656 -5.801 -18.812 1 31 213 VAL B N 1
ATOM 4272 C CA . VAL B 1 213 ? -51 -6.504 -17.719 1 31 213 VAL B CA 1
ATOM 4273 C C . VAL B 1 213 ? -50.688 -5.527 -16.594 1 31 213 VAL B C 1
ATOM 4275 O O . VAL B 1 213 ? -50.156 -4.453 -16.828 1 31 213 VAL B O 1
ATOM 4278 N N . THR B 1 214 ? -51.469 -5.512 -15.562 1 31.75 214 THR B N 1
ATOM 4279 C CA . THR B 1 214 ? -51.219 -4.789 -14.32 1 31.75 214 THR B CA 1
ATOM 4280 C C . THR B 1 214 ? -49.75 -4.832 -13.977 1 31.75 214 THR B C 1
ATOM 4282 O O . THR B 1 214 ? -49.125 -5.898 -13.977 1 31.75 214 THR B O 1
ATOM 4285 N N . THR B 1 215 ? -49.031 -3.865 -14.477 1 31.81 215 THR B N 1
ATOM 4286 C CA . THR B 1 215 ? -47.625 -3.6 -14.102 1 31.81 215 THR B CA 1
ATOM 4287 C C . THR B 1 215 ? -47.375 -3.979 -12.641 1 31.81 215 THR B C 1
ATOM 4289 O O . THR B 1 215 ? -47.906 -3.332 -11.734 1 31.81 215 THR B O 1
ATOM 4292 N N . GLU B 1 216 ? -47.469 -5.23 -12.328 1 32.56 216 GLU B N 1
ATOM 4293 C CA . GLU B 1 216 ? -47.031 -5.508 -10.969 1 32.56 216 GLU B CA 1
ATOM 4294 C C . GLU B 1 216 ? -45.844 -4.598 -10.586 1 32.56 216 GLU B C 1
ATOM 4296 O O . GLU B 1 216 ? -44.938 -4.359 -11.391 1 32.56 216 GLU B O 1
ATOM 4301 N N . ALA B 1 217 ? -46.062 -3.705 -9.586 1 33.97 217 ALA B N 1
ATOM 4302 C CA . ALA B 1 217 ? -45.156 -2.746 -8.977 1 33.97 217 ALA B CA 1
ATOM 4303 C C . ALA B 1 217 ? -43.719 -3.312 -8.898 1 33.97 217 ALA B C 1
ATOM 4305 O O . ALA B 1 217 ? -43.531 -4.434 -8.43 1 33.97 217 ALA B O 1
ATOM 4306 N N . GLN B 1 218 ? -42.938 -3.186 -9.891 1 38.84 218 GLN B N 1
ATOM 4307 C CA . GLN B 1 218 ? -41.5 -3.484 -9.711 1 38.84 218 GLN B CA 1
ATOM 4308 C C . GLN B 1 218 ? -41.125 -3.391 -8.242 1 38.84 218 GLN B C 1
ATOM 4310 O O . GLN B 1 218 ? -41.438 -2.418 -7.559 1 38.84 218 GLN B O 1
ATOM 4315 N N . PRO B 1 219 ? -40.969 -4.422 -7.492 1 40.53 219 PRO B N 1
ATOM 4316 C CA . PRO B 1 219 ? -40.688 -4.207 -6.07 1 40.53 219 PRO B CA 1
ATOM 4317 C C . PRO B 1 219 ? -39.875 -2.945 -5.824 1 40.53 219 PRO B C 1
ATOM 4319 O O . PRO B 1 219 ? -39.031 -2.574 -6.656 1 40.53 219 PRO B O 1
ATOM 4322 N N . GLU B 1 220 ? -40.312 -1.917 -5.285 1 42.53 220 GLU B N 1
ATOM 4323 C CA . GLU B 1 220 ? -39.719 -0.667 -4.852 1 42.53 220 GLU B CA 1
ATOM 4324 C C . GLU B 1 220 ? -38.25 -0.889 -4.406 1 42.53 220 GLU B C 1
ATOM 4326 O O . GLU B 1 220 ? -38 -1.575 -3.414 1 42.53 220 GLU B O 1
ATOM 4331 N N . GLN B 1 221 ? -37.312 -1.29 -5.262 1 50.88 221 GLN B N 1
ATOM 4332 C CA . GLN B 1 221 ? -35.906 -1.315 -4.848 1 50.88 221 GLN B CA 1
ATOM 4333 C C . GLN B 1 221 ? -35.656 -0.29 -3.75 1 50.88 221 GLN B C 1
ATOM 4335 O O . GLN B 1 221 ? -35.844 0.911 -3.955 1 50.88 221 GLN B O 1
ATOM 4340 N N . LYS B 1 222 ? -35.969 -0.561 -2.572 1 56.78 222 LYS B N 1
ATOM 4341 C CA . LYS B 1 222 ? -35.812 0.307 -1.408 1 56.78 222 LYS B CA 1
ATOM 4342 C C . LYS B 1 222 ? -34.531 1.162 -1.525 1 56.78 222 LYS B C 1
ATOM 4344 O O . LYS B 1 222 ? -33.438 0.634 -1.675 1 56.78 222 LYS B O 1
ATOM 4349 N N . LYS B 1 223 ? -34.625 2.354 -1.917 1 75.44 223 LYS B N 1
ATOM 4350 C CA . LYS B 1 223 ? -33.594 3.377 -2.012 1 75.44 223 LYS B CA 1
ATOM 4351 C C . LYS B 1 223 ? -32.781 3.447 -0.727 1 75.44 223 LYS B C 1
ATOM 4353 O O . LYS B 1 223 ? -33.312 3.633 0.36 1 75.44 223 LYS B O 1
ATOM 4358 N N . ILE B 1 224 ? -31.547 2.914 -0.708 1 86.81 224 ILE B N 1
ATOM 4359 C CA . ILE B 1 224 ? -30.672 2.979 0.453 1 86.81 224 ILE B CA 1
ATOM 4360 C C . ILE B 1 224 ? -30.25 4.426 0.702 1 86.81 224 ILE B C 1
ATOM 4362 O O . ILE B 1 224 ? -29.672 5.07 -0.173 1 86.81 224 ILE B O 1
ATOM 4366 N N . ASN B 1 225 ? -30.688 4.996 1.769 1 89.44 225 ASN B N 1
ATOM 4367 C CA . ASN B 1 225 ? -30.312 6.344 2.178 1 89.44 225 ASN B CA 1
ATOM 4368 C C . ASN B 1 225 ? -28.984 6.352 2.918 1 89.44 225 ASN B C 1
ATOM 4370 O O . ASN B 1 225 ? -28.875 5.789 4.008 1 89.44 225 ASN B O 1
ATOM 4374 N N . ILE B 1 226 ? -28.078 6.992 2.371 1 93.62 226 ILE B N 1
ATOM 4375 C CA . ILE B 1 226 ? -26.75 7.059 2.98 1 93.62 226 ILE B CA 1
ATOM 4376 C C . ILE B 1 226 ? -26.672 8.273 3.9 1 93.62 226 ILE B C 1
ATOM 4378 O O . ILE B 1 226 ? -26.734 9.414 3.438 1 93.62 226 ILE B O 1
ATOM 4382 N N . ASN B 1 227 ? -26.578 8.047 5.184 1 94.25 227 ASN B N 1
ATOM 4383 C CA . ASN B 1 227 ? -26.344 9.102 6.168 1 94.25 227 ASN B CA 1
ATOM 4384 C C . ASN B 1 227 ? -25.031 8.891 6.914 1 94.25 227 ASN B C 1
ATOM 4386 O O . ASN B 1 227 ? -24.297 7.945 6.633 1 94.25 227 ASN B O 1
ATOM 4390 N N . ALA B 1 228 ? -24.719 9.797 7.809 1 95.31 228 ALA B N 1
ATOM 4391 C CA . ALA B 1 228 ? -23.438 9.773 8.5 1 95.31 228 ALA B CA 1
ATOM 4392 C C . ALA B 1 228 ? -23.281 8.5 9.32 1 95.31 228 ALA B C 1
ATOM 4394 O O . ALA B 1 228 ? -22.188 7.918 9.391 1 95.31 228 ALA B O 1
ATOM 4395 N N . ALA B 1 229 ? -24.344 8.109 9.906 1 94.5 229 ALA B N 1
ATOM 4396 C CA . ALA B 1 229 ? -24.312 6.918 10.75 1 94.5 229 ALA B CA 1
ATOM 4397 C C . ALA B 1 229 ? -23.922 5.688 9.938 1 94.5 229 ALA B C 1
ATOM 4399 O O . ALA B 1 229 ? -23.156 4.84 10.414 1 94.5 229 ALA B O 1
ATOM 4400 N N . VAL B 1 230 ? -24.453 5.598 8.75 1 95 230 VAL B N 1
ATOM 4401 C CA . VAL B 1 230 ? -24.141 4.477 7.867 1 95 230 VAL B CA 1
ATOM 4402 C C . VAL B 1 230 ? -22.656 4.512 7.484 1 95 230 VAL B C 1
ATOM 4404 O O . VAL B 1 230 ? -21.969 3.49 7.535 1 95 230 VAL B O 1
ATOM 4407 N N . VAL B 1 231 ? -22.172 5.664 7.18 1 96 231 VAL B N 1
ATOM 4408 C CA . VAL B 1 231 ? -20.766 5.812 6.789 1 96 231 VAL B CA 1
ATOM 4409 C C . VAL B 1 231 ? -19.859 5.465 7.965 1 96 231 VAL B C 1
ATOM 4411 O O . VAL B 1 231 ? -18.875 4.75 7.805 1 96 231 VAL B O 1
ATOM 4414 N N . ARG B 1 232 ? -20.25 5.938 9.094 1 95.12 232 ARG B N 1
ATOM 4415 C CA . ARG B 1 232 ? -19.469 5.633 10.289 1 95.12 232 ARG B CA 1
ATOM 4416 C C . ARG B 1 232 ? -19.484 4.137 10.578 1 95.12 232 ARG B C 1
ATOM 4418 O O . ARG B 1 232 ? -18.484 3.584 11.062 1 95.12 232 ARG B O 1
ATOM 4425 N N . ALA B 1 233 ? -20.609 3.486 10.344 1 94.69 233 ALA B N 1
ATOM 4426 C CA . ALA B 1 233 ? -20.672 2.037 10.508 1 94.69 233 ALA B CA 1
ATOM 4427 C C . ALA B 1 233 ? -19.719 1.331 9.547 1 94.69 233 ALA B C 1
ATOM 4429 O O . ALA B 1 233 ? -19.078 0.337 9.914 1 94.69 233 ALA B O 1
ATOM 4430 N N . ILE B 1 234 ? -19.609 1.822 8.367 1 94 234 ILE B N 1
ATOM 4431 C CA . ILE B 1 234 ? -18.688 1.273 7.383 1 94 234 ILE B CA 1
ATOM 4432 C C . ILE B 1 234 ? -17.25 1.444 7.867 1 94 234 ILE B C 1
ATOM 4434 O O . ILE B 1 234 ? -16.438 0.512 7.789 1 94 234 ILE B O 1
ATOM 4438 N N . ILE B 1 235 ? -16.922 2.611 8.383 1 92.44 235 ILE B N 1
ATOM 4439 C CA . ILE B 1 235 ? -15.602 2.885 8.922 1 92.44 235 ILE B CA 1
ATOM 4440 C C . ILE B 1 235 ? -15.297 1.912 10.062 1 92.44 235 ILE B C 1
ATOM 4442 O O . ILE B 1 235 ? -14.219 1.309 10.102 1 92.44 235 ILE B O 1
ATOM 4446 N N . ARG B 1 236 ? -16.266 1.767 10.938 1 92.19 236 ARG B N 1
ATOM 4447 C CA . ARG B 1 236 ? -16.094 0.871 12.07 1 92.19 236 ARG B CA 1
ATOM 4448 C C . ARG B 1 236 ? -15.891 -0.568 11.609 1 92.19 236 ARG B C 1
ATOM 4450 O O . ARG B 1 236 ? -15.102 -1.311 12.203 1 92.19 236 ARG B O 1
ATOM 4457 N N . SER B 1 237 ? -16.672 -0.974 10.609 1 91.12 237 SER B N 1
ATOM 4458 C CA . SER B 1 237 ? -16.516 -2.326 10.078 1 91.12 237 SER B CA 1
ATOM 4459 C C . SER B 1 237 ? -15.109 -2.57 9.562 1 91.12 237 SER B C 1
ATOM 4461 O O . SER B 1 237 ? -14.562 -3.66 9.734 1 91.12 237 SER B O 1
ATOM 4463 N N . ARG B 1 238 ? -14.562 -1.64 8.945 1 86.56 238 ARG B N 1
ATOM 4464 C CA . ARG B 1 238 ? -13.195 -1.754 8.43 1 86.56 238 ARG B CA 1
ATOM 4465 C C . ARG B 1 238 ? -12.188 -1.832 9.57 1 86.56 238 ARG B C 1
ATOM 4467 O O . ARG B 1 238 ? -11.227 -2.598 9.5 1 86.56 238 ARG B O 1
ATOM 4474 N N . ARG B 1 239 ? -12.469 -1.089 10.617 1 85.5 239 ARG B N 1
ATOM 4475 C CA . ARG B 1 239 ? -11.578 -1.101 11.773 1 85.5 239 ARG B CA 1
ATOM 4476 C C . ARG B 1 239 ? -11.648 -2.434 12.508 1 85.5 239 ARG B C 1
ATOM 4478 O O . ARG B 1 239 ? -10.664 -2.879 13.102 1 85.5 239 ARG B O 1
ATOM 4485 N N . LEU B 1 240 ? -12.82 -3.021 12.445 1 87.38 240 LEU B N 1
ATOM 4486 C CA . LEU B 1 240 ? -13.039 -4.309 13.094 1 87.38 240 LEU B CA 1
ATOM 4487 C C . LEU B 1 240 ? -12.086 -5.363 12.547 1 87.38 240 LEU B C 1
ATOM 4489 O O . LEU B 1 240 ? -11.766 -6.336 13.234 1 87.38 240 LEU B O 1
ATOM 4493 N N . ARG B 1 241 ? -11.625 -5.199 11.305 1 83 241 ARG B N 1
ATOM 4494 C CA . ARG B 1 241 ? -10.727 -6.148 10.664 1 83 241 ARG B CA 1
ATOM 4495 C C . ARG B 1 241 ? -9.469 -6.363 11.5 1 83 241 ARG B C 1
ATOM 4497 O O . ARG B 1 241 ? -8.945 -7.477 11.578 1 83 241 ARG B O 1
ATOM 4504 N N . ASP B 1 242 ? -9.055 -5.293 12.141 1 78.75 242 ASP B N 1
ATOM 4505 C CA . ASP B 1 242 ? -7.828 -5.328 12.93 1 78.75 242 ASP B CA 1
ATOM 4506 C C . ASP B 1 242 ? -7.98 -6.246 14.141 1 78.75 242 ASP B C 1
ATOM 4508 O O . ASP B 1 242 ? -6.988 -6.707 14.703 1 78.75 242 ASP B O 1
ATOM 4512 N N . GLN B 1 243 ? -9.148 -6.402 14.578 1 80.44 243 GLN B N 1
ATOM 4513 C CA . GLN B 1 243 ? -9.406 -7.281 15.719 1 80.44 243 GLN B CA 1
ATOM 4514 C C . GLN B 1 243 ? -9.312 -8.75 15.305 1 80.44 243 GLN B C 1
ATOM 4516 O O . GLN B 1 243 ? -9.07 -9.617 16.141 1 80.44 243 GLN B O 1
ATOM 4521 N N . TYR B 1 244 ? -9.492 -8.977 14.055 1 78.12 244 TYR B N 1
ATOM 4522 C CA . TYR B 1 244 ? -9.516 -10.352 13.578 1 78.12 244 TYR B CA 1
ATOM 4523 C C . TYR B 1 244 ? -8.211 -10.711 12.875 1 78.12 244 TYR B C 1
ATOM 4525 O O . TYR B 1 244 ? -7.801 -11.875 12.867 1 78.12 244 TYR B O 1
ATOM 4533 N N . PHE B 1 245 ? -7.645 -9.727 12.195 1 75.62 245 PHE B N 1
ATOM 4534 C CA . PHE B 1 245 ? -6.406 -9.938 11.453 1 75.62 245 PHE B CA 1
ATOM 4535 C C . PHE B 1 245 ? -5.379 -8.859 11.797 1 75.62 245 PHE B C 1
ATOM 4537 O O . PHE B 1 245 ? -5.738 -7.707 12.047 1 75.62 245 PHE B O 1
ATOM 4544 N N . SER B 1 246 ? -4.156 -9.289 11.859 1 68.56 246 SER B N 1
ATOM 4545 C CA . SER B 1 246 ? -3.102 -8.336 12.18 1 68.56 246 SER B CA 1
ATOM 4546 C C . SER B 1 246 ? -3.023 -7.227 11.141 1 68.56 246 SER B C 1
ATOM 4548 O O . SER B 1 246 ? -3.209 -7.477 9.945 1 68.56 246 SER B O 1
ATOM 4550 N N . ALA B 1 247 ? -2.902 -6.062 11.57 1 60.69 247 ALA B N 1
ATOM 4551 C CA . ALA B 1 247 ? -2.891 -4.855 10.75 1 60.69 247 ALA B CA 1
ATOM 4552 C C . ALA B 1 247 ? -1.772 -4.906 9.711 1 60.69 247 ALA B C 1
ATOM 4554 O O . ALA B 1 247 ? -1.871 -4.281 8.656 1 60.69 247 ALA B O 1
ATOM 4555 N N . SER B 1 248 ? -0.729 -5.57 10.016 1 55.56 248 SER B N 1
ATOM 4556 C CA . SER B 1 248 ? 0.422 -5.637 9.125 1 55.56 248 SER B CA 1
ATOM 4557 C C . SER B 1 248 ? 0.061 -6.316 7.805 1 55.56 248 SER B C 1
ATOM 4559 O O . SER B 1 248 ? 0.736 -6.117 6.793 1 55.56 248 SER B O 1
ATOM 4561 N N . LEU B 1 249 ? -0.932 -7.051 7.836 1 52.22 249 LEU B N 1
ATOM 4562 C CA . LEU B 1 249 ? -1.274 -7.891 6.695 1 52.22 249 LEU B CA 1
ATOM 4563 C C . LEU B 1 249 ? -2.146 -7.133 5.699 1 52.22 249 LEU B C 1
ATOM 4565 O O . LEU B 1 249 ? -2.369 -7.598 4.578 1 52.22 249 LEU B O 1
ATOM 4569 N N . PHE B 1 250 ? -2.447 -5.895 6.191 1 53.81 250 PHE B N 1
ATOM 4570 C CA . PHE B 1 250 ? -3.66 -5.617 5.434 1 53.81 250 PHE B CA 1
ATOM 4571 C C . PHE B 1 250 ? -3.49 -4.367 4.578 1 53.81 250 PHE B C 1
ATOM 4573 O O . PHE B 1 250 ? -3.707 -3.25 5.051 1 53.81 250 PHE B O 1
ATOM 4580 N N . ALA B 1 251 ? -2.623 -4.648 3.598 1 59.34 251 ALA B N 1
ATOM 4581 C CA . ALA B 1 251 ? -2.867 -3.799 2.436 1 59.34 251 ALA B CA 1
ATOM 4582 C C . ALA B 1 251 ? -4.012 -4.348 1.587 1 59.34 251 ALA B C 1
ATOM 4584 O O . ALA B 1 251 ? -4.43 -5.492 1.763 1 59.34 251 ALA B O 1
ATOM 4585 N N . ASP B 1 252 ? -4.703 -3.633 0.83 1 68.31 252 ASP B N 1
ATOM 4586 C CA . ASP B 1 252 ? -5.914 -3.9 0.057 1 68.31 252 ASP B CA 1
ATOM 4587 C C . ASP B 1 252 ? -5.797 -5.219 -0.707 1 68.31 252 ASP B C 1
ATOM 4589 O O . ASP B 1 252 ? -6.723 -6.031 -0.693 1 68.31 252 ASP B O 1
ATOM 4593 N N . PRO B 1 253 ? -4.652 -5.656 -1.121 1 72.88 253 PRO B N 1
ATOM 4594 C CA . PRO B 1 253 ? -4.625 -6.887 -1.916 1 72.88 253 PRO B CA 1
ATOM 4595 C C . PRO B 1 253 ? -4.812 -8.141 -1.067 1 72.88 253 PRO B C 1
ATOM 4597 O O . PRO B 1 253 ? -5.445 -9.102 -1.512 1 72.88 253 PRO B O 1
ATOM 4600 N N . ALA B 1 254 ? -4.285 -8.133 0.108 1 84.06 254 ALA B N 1
ATOM 4601 C CA . ALA B 1 254 ? -4.457 -9.266 1.015 1 84.06 254 ALA B CA 1
ATOM 4602 C C . ALA B 1 254 ? -5.93 -9.492 1.331 1 84.06 254 ALA B C 1
ATOM 4604 O O . ALA B 1 254 ? -6.398 -10.633 1.348 1 84.06 254 ALA B O 1
ATOM 4605 N N . TRP B 1 255 ? -6.586 -8.445 1.48 1 86.44 255 TRP B N 1
ATOM 4606 C CA . TRP B 1 255 ? -8.008 -8.547 1.799 1 86.44 255 TRP B CA 1
ATOM 4607 C C . TRP B 1 255 ? -8.789 -9.117 0.619 1 86.44 255 TRP B C 1
ATOM 4609 O O . TRP B 1 255 ? -9.664 -9.969 0.798 1 86.44 255 TRP B O 1
ATOM 4619 N N . ASP B 1 256 ? -8.516 -8.648 -0.509 1 89.06 256 ASP B N 1
ATOM 4620 C CA . ASP B 1 256 ? -9.172 -9.172 -1.701 1 89.06 256 ASP B CA 1
ATOM 4621 C C . ASP B 1 256 ? -8.938 -10.672 -1.849 1 89.06 256 ASP B C 1
ATOM 4623 O O . ASP B 1 256 ? -9.852 -11.422 -2.197 1 89.06 256 ASP B O 1
ATOM 4627 N N . MET B 1 257 ? -7.754 -11.062 -1.586 1 92.31 257 MET B N 1
ATOM 4628 C CA . MET B 1 257 ? -7.426 -12.484 -1.678 1 92.31 257 MET B CA 1
ATOM 4629 C C . MET B 1 257 ? -8.172 -13.289 -0.617 1 92.31 257 MET B C 1
ATOM 4631 O O . MET B 1 257 ? -8.672 -14.383 -0.893 1 92.31 257 MET B O 1
ATOM 4635 N N . LEU B 1 258 ? -8.258 -12.734 0.588 1 92.62 258 LEU B N 1
ATOM 4636 C CA . LEU B 1 258 ? -8.992 -13.391 1.667 1 92.62 258 LEU B CA 1
ATOM 4637 C C . LEU B 1 258 ? -10.461 -13.578 1.297 1 92.62 258 LEU B C 1
ATOM 4639 O O . LEU B 1 258 ? -11.031 -14.648 1.514 1 92.62 258 LEU B O 1
ATOM 4643 N N . LEU B 1 259 ? -10.984 -12.562 0.744 1 93.25 259 LEU B N 1
ATOM 4644 C CA . LEU B 1 259 ? -12.383 -12.625 0.333 1 93.25 259 LEU B CA 1
ATOM 4645 C C . LEU B 1 259 ? -12.586 -13.672 -0.759 1 93.25 259 LEU B C 1
ATOM 4647 O O . LEU B 1 259 ? -13.516 -14.477 -0.69 1 93.25 259 LEU B O 1
ATOM 4651 N N . ASP B 1 260 ? -11.719 -13.68 -1.73 1 95.06 260 ASP B N 1
ATOM 4652 C CA . ASP B 1 260 ? -11.82 -14.625 -2.836 1 95.06 260 ASP B CA 1
ATOM 4653 C C . ASP B 1 260 ? -11.719 -16.062 -2.34 1 95.06 260 ASP B C 1
ATOM 4655 O O . ASP B 1 260 ? -12.516 -16.922 -2.727 1 95.06 260 ASP B O 1
ATOM 4659 N N . LEU B 1 261 ? -10.82 -16.281 -1.527 1 96.38 261 LEU B N 1
ATOM 4660 C CA . LEU B 1 261 ? -10.625 -17.625 -1.004 1 96.38 261 LEU B CA 1
ATOM 4661 C C . LEU B 1 261 ? -11.781 -18.031 -0.101 1 96.38 261 LEU B C 1
ATOM 4663 O O . LEU B 1 261 ? -12.156 -19.203 -0.055 1 96.38 261 LEU B O 1
ATOM 4667 N N . THR B 1 262 ? -12.297 -17.125 0.667 1 96.12 262 THR B N 1
ATOM 4668 C CA . THR B 1 262 ? -13.477 -17.422 1.473 1 96.12 262 THR B CA 1
ATOM 4669 C C . THR B 1 262 ? -14.648 -17.844 0.587 1 96.12 262 THR B C 1
ATOM 4671 O O . THR B 1 262 ? -15.289 -18.859 0.849 1 96.12 262 THR B O 1
ATOM 4674 N N . ALA B 1 263 ? -14.883 -17.078 -0.442 1 96.31 263 ALA B N 1
ATOM 4675 C CA . ALA B 1 263 ? -15.953 -17.406 -1.38 1 96.31 263 ALA B CA 1
ATOM 4676 C C . ALA B 1 263 ? -15.719 -18.781 -2.006 1 96.31 263 ALA B C 1
ATOM 4678 O O . ALA B 1 263 ? -16.641 -19.609 -2.08 1 96.31 263 ALA B O 1
ATOM 4679 N N . ALA B 1 264 ? -14.547 -19 -2.461 1 95.94 264 ALA B N 1
ATOM 4680 C CA . ALA B 1 264 ? -14.203 -20.266 -3.111 1 95.94 264 ALA B CA 1
ATOM 4681 C C . ALA B 1 264 ? -14.438 -21.453 -2.174 1 95.94 264 ALA B C 1
ATOM 4683 O O . ALA B 1 264 ? -14.977 -22.484 -2.588 1 95.94 264 ALA B O 1
ATOM 4684 N N . ARG B 1 265 ? -14.016 -21.281 -0.941 1 96 265 ARG B N 1
ATOM 4685 C CA . ARG B 1 265 ? -14.195 -22.359 0.034 1 96 265 ARG B CA 1
ATOM 4686 C C . ARG B 1 265 ? -15.672 -22.656 0.26 1 96 265 ARG B C 1
ATOM 4688 O O . ARG B 1 265 ? -16.078 -23.812 0.314 1 96 265 ARG B O 1
ATOM 4695 N N . LEU B 1 266 ? -16.422 -21.688 0.414 1 95.31 266 LEU B N 1
ATOM 4696 C CA . LEU B 1 266 ? -17.859 -21.844 0.607 1 95.31 266 LEU B CA 1
ATOM 4697 C C . LEU B 1 266 ? -18.5 -22.5 -0.607 1 95.31 266 LEU B C 1
ATOM 4699 O O . LEU B 1 266 ? -19.5 -23.219 -0.474 1 95.31 266 LEU B O 1
ATOM 4703 N N . GLU B 1 267 ? -17.859 -22.312 -1.752 1 95.75 267 GLU B N 1
ATOM 4704 C CA . GLU B 1 267 ? -18.359 -22.875 -3.002 1 95.75 267 GLU B CA 1
ATOM 4705 C C . GLU B 1 267 ? -17.781 -24.266 -3.252 1 95.75 267 GLU B C 1
ATOM 4707 O O . GLU B 1 267 ? -18.188 -24.953 -4.191 1 95.75 267 GLU B O 1
ATOM 4712 N N . GLY B 1 268 ? -16.797 -24.656 -2.521 1 93.81 268 GLY B N 1
ATOM 4713 C CA . GLY B 1 268 ? -16.125 -25.938 -2.721 1 93.81 268 GLY B CA 1
ATOM 4714 C C . GLY B 1 268 ? -15.188 -25.938 -3.918 1 93.81 268 GLY B C 1
ATOM 4715 O O . GLY B 1 268 ? -15.031 -26.953 -4.586 1 93.81 268 GLY B O 1
ATOM 4716 N N . ARG B 1 269 ? -14.648 -24.812 -4.176 1 93.25 269 ARG B N 1
ATOM 4717 C CA . ARG B 1 269 ? -13.773 -24.672 -5.34 1 93.25 269 ARG B CA 1
ATOM 4718 C C . ARG B 1 269 ? -12.32 -24.5 -4.918 1 93.25 269 ARG B C 1
ATOM 4720 O O . ARG B 1 269 ? -12.039 -23.938 -3.861 1 93.25 269 ARG B O 1
ATOM 4727 N N . GLN B 1 270 ? -11.492 -24.906 -5.793 1 91.56 270 GLN B N 1
ATOM 4728 C CA . GLN B 1 270 ? -10.062 -24.719 -5.598 1 91.56 270 GLN B CA 1
ATOM 4729 C C . GLN B 1 270 ? -9.562 -23.5 -6.371 1 91.56 270 GLN B C 1
ATOM 4731 O O . GLN B 1 270 ? -10.039 -23.219 -7.477 1 91.56 270 GLN B O 1
ATOM 4736 N N . VAL B 1 271 ? -8.617 -22.797 -5.758 1 94.38 271 VAL B N 1
ATOM 4737 C CA . VAL B 1 271 ? -8.109 -21.578 -6.387 1 94.38 271 VAL B CA 1
ATOM 4738 C C . VAL B 1 271 ? -6.617 -21.734 -6.684 1 94.38 271 VAL B C 1
ATOM 4740 O O . VAL B 1 271 ? -5.824 -22.016 -5.781 1 94.38 271 VAL B O 1
ATOM 4743 N N . SER B 1 272 ? -6.289 -21.578 -7.961 1 92.62 272 SER B N 1
ATOM 4744 C CA . SER B 1 272 ? -4.883 -21.641 -8.352 1 92.62 272 SER B CA 1
ATOM 4745 C C . SER B 1 272 ? -4.156 -20.344 -7.977 1 92.62 272 SER B C 1
ATOM 4747 O O . SER B 1 272 ? -4.789 -19.328 -7.68 1 92.62 272 SER B O 1
ATOM 4749 N N . VAL B 1 273 ? -2.844 -20.422 -7.961 1 93.5 273 VAL B N 1
ATOM 4750 C CA . VAL B 1 273 ? -2.037 -19.25 -7.648 1 93.5 273 VAL B CA 1
ATOM 4751 C C . VAL B 1 273 ? -2.285 -18.156 -8.695 1 93.5 273 VAL B C 1
ATOM 4753 O O . VAL B 1 273 ? -2.486 -16.984 -8.344 1 93.5 273 VAL B O 1
ATOM 4756 N N . SER B 1 274 ? -2.316 -18.531 -9.93 1 91 274 SER B N 1
ATOM 4757 C CA . SER B 1 274 ? -2.545 -17.562 -11 1 91 274 SER B CA 1
ATOM 4758 C C . SER B 1 274 ? -3.908 -16.891 -10.859 1 91 274 SER B C 1
ATOM 4760 O O . SER B 1 274 ? -4.027 -15.68 -11.008 1 91 274 SER B O 1
ATOM 4762 N N . SER B 1 275 ? -4.91 -17.719 -10.547 1 91.25 275 SER B N 1
ATOM 4763 C CA . SER B 1 275 ? -6.254 -17.188 -10.352 1 91.25 275 SER B CA 1
ATOM 4764 C C . SER B 1 275 ? -6.301 -16.203 -9.18 1 91.25 275 SER B C 1
ATOM 4766 O O . SER B 1 275 ? -6.961 -15.172 -9.25 1 91.25 275 SER B O 1
ATOM 4768 N N . LEU B 1 276 ? -5.582 -16.531 -8.148 1 93.44 276 LEU B N 1
ATOM 4769 C CA . LEU B 1 276 ? -5.547 -15.672 -6.969 1 93.44 276 LEU B CA 1
ATOM 4770 C C . LEU B 1 276 ? -4.824 -14.359 -7.27 1 93.44 276 LEU B C 1
ATOM 4772 O O . LEU B 1 276 ? -5.18 -13.312 -6.727 1 93.44 276 LEU B O 1
ATOM 4776 N N . CYS B 1 277 ? -3.814 -14.461 -8.094 1 91.62 277 CYS B N 1
ATOM 4777 C CA . CYS B 1 277 ? -3.111 -13.258 -8.516 1 91.62 277 CYS B CA 1
ATOM 4778 C C . CYS B 1 277 ? -4.047 -12.312 -9.258 1 91.62 277 CYS B C 1
ATOM 4780 O O . CYS B 1 277 ? -4.043 -11.109 -9.016 1 91.62 277 CYS B O 1
ATOM 4782 N N . ILE B 1 278 ? -4.871 -12.844 -10 1 86.12 278 ILE B N 1
ATOM 4783 C CA . ILE B 1 278 ? -5.82 -12.047 -10.773 1 86.12 278 ILE B CA 1
ATOM 4784 C C . ILE B 1 278 ? -6.852 -11.414 -9.844 1 86.12 278 ILE B C 1
ATOM 4786 O O . ILE B 1 278 ? -7.195 -10.242 -9.992 1 86.12 278 ILE B O 1
ATOM 4790 N N . ALA B 1 279 ? -7.254 -12.141 -8.883 1 86.38 279 ALA B N 1
ATOM 4791 C CA . ALA B 1 279 ? -8.273 -11.695 -7.941 1 86.38 279 ALA B CA 1
ATOM 4792 C C . ALA B 1 279 ? -7.758 -10.539 -7.082 1 86.38 279 ALA B C 1
ATOM 4794 O O . ALA B 1 279 ? -8.547 -9.742 -6.57 1 86.38 279 ALA B O 1
ATOM 4795 N N . SER B 1 280 ? -6.512 -10.422 -6.84 1 85.62 280 SER B N 1
ATOM 4796 C CA . SER B 1 280 ? -5.922 -9.469 -5.914 1 85.62 280 SER B CA 1
ATOM 4797 C C . SER B 1 280 ? -5.969 -8.047 -6.48 1 85.62 280 SER B C 1
ATOM 4799 O O . SER B 1 280 ? -5.781 -7.074 -5.746 1 85.62 280 SER B O 1
ATOM 4801 N N . ALA B 1 281 ? -6.164 -7.855 -7.715 1 77.69 281 ALA B N 1
ATOM 4802 C CA . ALA B 1 281 ? -6.27 -6.574 -8.406 1 77.69 281 ALA B CA 1
ATOM 4803 C C . ALA B 1 281 ? -4.969 -5.785 -8.297 1 77.69 281 ALA B C 1
ATOM 4805 O O . ALA B 1 281 ? -4.984 -4.555 -8.219 1 77.69 281 ALA B O 1
ATOM 4806 N N . VAL B 1 282 ? -3.865 -6.391 -8.062 1 80.19 282 VAL B N 1
ATOM 4807 C CA . VAL B 1 282 ? -2.529 -5.809 -8.102 1 80.19 282 VAL B CA 1
ATOM 4808 C C . VAL B 1 282 ? -1.66 -6.57 -9.094 1 80.19 282 VAL B C 1
ATOM 4810 O O . VAL B 1 282 ? -2.02 -7.668 -9.531 1 80.19 282 VAL B O 1
ATOM 4813 N N . PRO B 1 283 ? -0.56 -5.879 -9.484 1 82.12 283 PRO B N 1
ATOM 4814 C CA . PRO B 1 283 ? 0.319 -6.609 -10.398 1 82.12 283 PRO B CA 1
ATOM 4815 C C . PRO B 1 283 ? 0.702 -7.992 -9.883 1 82.12 283 PRO B C 1
ATOM 4817 O O . PRO B 1 283 ? 0.928 -8.164 -8.68 1 82.12 283 PRO B O 1
ATOM 4820 N N . PRO B 1 284 ? 0.859 -8.922 -10.711 1 89.31 284 PRO B N 1
ATOM 4821 C CA . PRO B 1 284 ? 1.046 -10.312 -10.305 1 89.31 284 PRO B CA 1
ATOM 4822 C C . PRO B 1 284 ? 2.309 -10.516 -9.469 1 89.31 284 PRO B C 1
ATOM 4824 O O . PRO B 1 284 ? 2.314 -11.328 -8.539 1 89.31 284 PRO B O 1
ATOM 4827 N N . THR B 1 285 ? 3.381 -9.867 -9.805 1 90.5 285 THR B N 1
ATOM 4828 C CA . THR B 1 285 ? 4.594 -9.977 -9.008 1 90.5 285 THR B CA 1
ATOM 4829 C C . THR B 1 285 ? 4.328 -9.594 -7.555 1 90.5 285 THR B C 1
ATOM 4831 O O . THR B 1 285 ? 4.793 -10.273 -6.633 1 90.5 285 THR B O 1
ATOM 4834 N N . THR B 1 286 ? 3.59 -8.555 -7.422 1 86.19 286 THR B N 1
ATOM 4835 C CA . THR B 1 286 ? 3.199 -8.102 -6.09 1 86.19 286 THR B CA 1
ATOM 4836 C C . THR B 1 286 ? 2.283 -9.125 -5.418 1 86.19 286 THR B C 1
ATOM 4838 O O . THR B 1 286 ? 2.443 -9.43 -4.234 1 86.19 286 THR B O 1
ATOM 4841 N N . ALA B 1 287 ? 1.398 -9.617 -6.207 1 89.88 287 ALA B N 1
ATOM 4842 C CA . ALA B 1 287 ? 0.467 -10.617 -5.695 1 89.88 287 ALA B CA 1
ATOM 4843 C C . ALA B 1 287 ? 1.211 -11.844 -5.184 1 89.88 287 ALA B C 1
ATOM 4845 O O . ALA B 1 287 ? 0.878 -12.383 -4.125 1 89.88 287 ALA B O 1
ATOM 4846 N N . LEU B 1 288 ? 2.193 -12.266 -5.859 1 91.56 288 LEU B N 1
ATOM 4847 C CA . LEU B 1 288 ? 2.963 -13.445 -5.48 1 91.56 288 LEU B CA 1
ATOM 4848 C C . LEU B 1 288 ? 3.666 -13.234 -4.145 1 91.56 288 LEU B C 1
ATOM 4850 O O . LEU B 1 288 ? 3.754 -14.156 -3.33 1 91.56 288 LEU B O 1
ATOM 4854 N N . ARG B 1 289 ? 4.133 -12.086 -4 1 88.12 289 ARG B N 1
ATOM 4855 C CA . ARG B 1 289 ? 4.785 -11.766 -2.734 1 88.12 289 ARG B CA 1
ATOM 4856 C C . ARG B 1 289 ? 3.795 -11.82 -1.576 1 88.12 289 ARG B C 1
ATOM 4858 O O . ARG B 1 289 ? 4.133 -12.289 -0.487 1 88.12 289 ARG B O 1
ATOM 4865 N N . TRP B 1 290 ? 2.615 -11.375 -1.844 1 88.38 290 TRP B N 1
ATOM 4866 C CA . TRP B 1 290 ? 1.564 -11.445 -0.833 1 88.38 290 TRP B CA 1
ATOM 4867 C C . TRP B 1 290 ? 1.193 -12.891 -0.532 1 88.38 290 TRP B C 1
ATOM 4869 O O . TRP B 1 290 ? 1.049 -13.273 0.632 1 88.38 290 TRP B O 1
ATOM 4879 N N . ILE B 1 291 ? 1.081 -13.617 -1.529 1 92.25 291 ILE B N 1
ATOM 4880 C CA . ILE B 1 291 ? 0.726 -15.023 -1.344 1 92.25 291 ILE B CA 1
ATOM 4881 C C . ILE B 1 291 ? 1.797 -15.719 -0.507 1 92.25 291 ILE B C 1
ATOM 4883 O O . ILE B 1 291 ? 1.479 -16.469 0.422 1 92.25 291 ILE B O 1
ATOM 4887 N N . LYS B 1 292 ? 3.021 -15.469 -0.816 1 90.38 292 LYS B N 1
ATOM 4888 C CA . LYS B 1 292 ? 4.121 -16.062 -0.055 1 90.38 292 LYS B CA 1
ATOM 4889 C C . LYS B 1 292 ? 4.066 -15.625 1.408 1 90.38 292 LYS B C 1
ATOM 4891 O O . LYS B 1 292 ? 4.125 -16.469 2.311 1 90.38 292 LYS B O 1
ATOM 4896 N N . SER B 1 293 ? 3.912 -14.375 1.663 1 87.81 293 SER B N 1
ATOM 4897 C CA . SER B 1 293 ? 3.895 -13.828 3.016 1 87.81 293 SER B CA 1
ATOM 4898 C C . SER B 1 293 ? 2.732 -14.398 3.826 1 87.81 293 SER B C 1
ATOM 4900 O O . SER B 1 293 ? 2.912 -14.812 4.973 1 87.81 293 SER B O 1
ATOM 4902 N N . LEU B 1 294 ? 1.561 -14.469 3.225 1 89.81 294 LEU B N 1
ATOM 4903 C CA . LEU B 1 294 ? 0.368 -14.93 3.926 1 89.81 294 LEU B CA 1
ATOM 4904 C C . LEU B 1 294 ? 0.423 -16.438 4.156 1 89.81 294 LEU B C 1
ATOM 4906 O O . LEU B 1 294 ? -0.161 -16.938 5.113 1 89.81 294 LEU B O 1
ATOM 4910 N N . THR B 1 295 ? 1.122 -17.109 3.285 1 92.06 295 THR B N 1
ATOM 4911 C CA . THR B 1 295 ? 1.358 -18.531 3.494 1 92.06 295 THR B CA 1
ATOM 4912 C C . THR B 1 295 ? 2.324 -18.75 4.652 1 92.06 295 THR B C 1
ATOM 4914 O O . THR B 1 295 ? 2.092 -19.609 5.504 1 92.06 295 THR B O 1
ATOM 4917 N N . GLU B 1 296 ? 3.357 -17.938 4.672 1 86.88 296 GLU B N 1
ATOM 4918 C CA . GLU B 1 296 ? 4.344 -18.031 5.746 1 86.88 296 GLU B CA 1
ATOM 4919 C C . GLU B 1 296 ? 3.717 -17.703 7.098 1 86.88 296 GLU B C 1
ATOM 4921 O O . GLU B 1 296 ? 4.117 -18.25 8.125 1 86.88 296 GLU B O 1
ATOM 4926 N N . GLU B 1 297 ? 2.725 -16.812 7.078 1 85.12 297 GLU B N 1
ATOM 4927 C CA . GLU B 1 297 ? 2.025 -16.422 8.305 1 85.12 297 GLU B CA 1
ATOM 4928 C C . GLU B 1 297 ? 0.918 -17.422 8.641 1 85.12 297 GLU B C 1
ATOM 4930 O O . GLU B 1 297 ? 0.146 -17.203 9.578 1 85.12 297 GLU B O 1
ATOM 4935 N N . LYS B 1 298 ? 0.744 -18.422 7.801 1 90.38 298 LYS B N 1
ATOM 4936 C CA . LYS B 1 298 ? -0.163 -19.547 8.008 1 90.38 298 LYS B CA 1
ATOM 4937 C C . LYS B 1 298 ? -1.618 -19.125 7.855 1 90.38 298 LYS B C 1
ATOM 4939 O O . LYS B 1 298 ? -2.514 -19.719 8.461 1 90.38 298 LYS B O 1
ATOM 4944 N N . ILE B 1 299 ? -1.801 -18.125 7.176 1 91.62 299 ILE B N 1
ATOM 4945 C CA . ILE B 1 299 ? -3.145 -17.688 6.812 1 91.62 299 ILE B CA 1
ATOM 4946 C C . ILE B 1 299 ? -3.621 -18.453 5.582 1 91.62 299 ILE B C 1
ATOM 4948 O O . ILE B 1 299 ? -4.781 -18.859 5.508 1 91.62 299 ILE B O 1
ATOM 4952 N N . PHE B 1 300 ? -2.705 -18.594 4.656 1 94.12 300 PHE B N 1
ATOM 4953 C CA . PHE B 1 300 ? -2.932 -19.422 3.477 1 94.12 300 PHE B CA 1
ATOM 4954 C C . PHE B 1 300 ? -2.287 -20.797 3.645 1 94.12 300 PHE B C 1
ATOM 4956 O O . PHE B 1 300 ? -1.301 -20.938 4.371 1 94.12 300 PHE B O 1
ATOM 4963 N N . VAL B 1 301 ? -2.848 -21.766 3.004 1 95.44 301 VAL B N 1
ATOM 4964 C CA . VAL B 1 301 ? -2.297 -23.109 2.941 1 95.44 301 VAL B CA 1
ATOM 4965 C C . VAL B 1 301 ? -2.158 -23.547 1.485 1 95.44 301 VAL B C 1
ATOM 4967 O O . VAL B 1 301 ? -3.049 -23.297 0.669 1 95.44 301 VAL B O 1
ATOM 4970 N N . ARG B 1 302 ? -0.99 -24.094 1.2 1 93.44 302 ARG B N 1
ATOM 4971 C CA . ARG B 1 302 ? -0.754 -24.641 -0.131 1 93.44 302 ARG B CA 1
ATOM 4972 C C . ARG B 1 302 ? -1.208 -26.094 -0.211 1 93.44 302 ARG B C 1
ATOM 4974 O O . ARG B 1 302 ? -0.868 -26.906 0.653 1 93.44 302 ARG B O 1
ATOM 4981 N N . ILE B 1 303 ? -1.993 -26.328 -1.226 1 90.62 303 ILE B N 1
ATOM 4982 C CA . ILE B 1 303 ? -2.471 -27.688 -1.438 1 90.62 303 ILE B CA 1
ATOM 4983 C C . ILE B 1 303 ? -2.029 -28.188 -2.814 1 90.62 303 ILE B C 1
ATOM 4985 O O . ILE B 1 303 ? -2.303 -27.547 -3.828 1 90.62 303 ILE B O 1
ATOM 4989 N N . ALA B 1 304 ? -1.343 -29.312 -2.826 1 85.19 304 ALA B N 1
ATOM 4990 C CA . ALA B 1 304 ? -0.889 -29.875 -4.09 1 85.19 304 ALA B CA 1
ATOM 4991 C C . ALA B 1 304 ? -2.064 -30.422 -4.902 1 85.19 304 ALA B C 1
ATOM 4993 O O . ALA B 1 304 ? -3.004 -30.984 -4.344 1 85.19 304 ALA B O 1
ATOM 4994 N N . ASP B 1 305 ? -2.004 -30.125 -6.137 1 81.5 305 ASP B N 1
ATOM 4995 C CA . ASP B 1 305 ? -2.992 -30.734 -7.027 1 81.5 305 ASP B CA 1
ATOM 4996 C C . ASP B 1 305 ? -2.818 -32.25 -7.105 1 81.5 305 ASP B C 1
ATOM 4998 O O . ASP B 1 305 ? -1.753 -32.719 -7.488 1 81.5 305 ASP B O 1
ATOM 5002 N N . PRO B 1 306 ? -3.797 -32.969 -6.688 1 75.38 306 PRO B N 1
ATOM 5003 C CA . PRO B 1 306 ? -3.678 -34.438 -6.73 1 75.38 306 PRO B CA 1
ATOM 5004 C C . PRO B 1 306 ? -3.469 -34.969 -8.148 1 75.38 306 PRO B C 1
ATOM 5006 O O . PRO B 1 306 ? -2.893 -36.031 -8.328 1 75.38 306 PRO B O 1
ATOM 5009 N N . ARG B 1 307 ? -3.934 -34.281 -9.102 1 76.44 307 ARG B N 1
ATOM 5010 C CA . ARG B 1 307 ? -3.885 -34.719 -10.484 1 76.44 307 ARG B CA 1
ATOM 5011 C C . ARG B 1 307 ? -2.576 -34.312 -11.156 1 76.44 307 ARG B C 1
ATOM 5013 O O . ARG B 1 307 ? -2.094 -35 -12.062 1 76.44 307 ARG B O 1
ATOM 5020 N N . ASP B 1 308 ? -2.117 -33.156 -10.852 1 72.19 308 ASP B N 1
ATOM 5021 C CA . ASP B 1 308 ? -0.896 -32.594 -11.422 1 72.19 308 ASP B CA 1
ATOM 5022 C C . ASP B 1 308 ? 0.027 -32.062 -10.336 1 72.19 308 ASP B C 1
ATOM 5024 O O . ASP B 1 308 ? -0.153 -30.922 -9.859 1 72.19 308 ASP B O 1
ATOM 5028 N N . GLY B 1 309 ? 0.917 -32.875 -9.867 1 66.12 309 GLY B N 1
ATOM 5029 C CA . GLY B 1 309 ? 1.812 -32.531 -8.773 1 66.12 309 GLY B CA 1
ATOM 5030 C C . GLY B 1 309 ? 2.535 -31.219 -8.984 1 66.12 309 GLY B C 1
ATOM 5031 O O . GLY B 1 309 ? 3.086 -30.656 -8.039 1 66.12 309 GLY B O 1
ATOM 5032 N N . ARG B 1 310 ? 2.365 -30.781 -10.156 1 69.12 310 ARG B N 1
ATOM 5033 C CA . ARG B 1 310 ? 3.119 -29.562 -10.453 1 69.12 310 ARG B CA 1
ATOM 5034 C C . ARG B 1 310 ? 2.293 -28.328 -10.148 1 69.12 310 ARG B C 1
ATOM 5036 O O . ARG B 1 310 ? 2.836 -27.219 -10.031 1 69.12 310 ARG B O 1
ATOM 5043 N N . ARG B 1 311 ? 1.072 -28.453 -9.922 1 78.88 311 ARG B N 1
ATOM 5044 C CA . ARG B 1 311 ? 0.209 -27.312 -9.648 1 78.88 311 ARG B CA 1
ATOM 5045 C C . ARG B 1 311 ? -0.196 -27.281 -8.18 1 78.88 311 ARG B C 1
ATOM 5047 O O . ARG B 1 311 ? -0.34 -28.312 -7.539 1 78.88 311 ARG B O 1
ATOM 5054 N N . VAL B 1 312 ? -0.186 -26.109 -7.66 1 87.94 312 VAL B N 1
ATOM 5055 C CA . VAL B 1 312 ? -0.552 -25.906 -6.262 1 87.94 312 VAL B CA 1
ATOM 5056 C C . VAL B 1 312 ? -1.758 -24.984 -6.172 1 87.94 312 VAL B C 1
ATOM 5058 O O . VAL B 1 312 ? -1.879 -24.031 -6.957 1 87.94 312 VAL B O 1
ATOM 5061 N N . PHE B 1 313 ? -2.654 -25.391 -5.359 1 93.31 313 PHE B N 1
ATOM 5062 C CA . PHE B 1 313 ? -3.799 -24.547 -5.043 1 93.31 313 PHE B CA 1
ATOM 5063 C C . PHE B 1 313 ? -3.613 -23.859 -3.689 1 93.31 313 PHE B C 1
ATOM 5065 O O . PHE B 1 313 ? -2.852 -24.344 -2.846 1 93.31 313 PHE B O 1
ATOM 5072 N N . ILE B 1 314 ? -4.285 -22.719 -3.586 1 95.69 314 ILE B N 1
ATOM 5073 C CA . ILE B 1 314 ? -4.219 -21.969 -2.332 1 95.69 314 ILE B CA 1
ATOM 5074 C C . ILE B 1 314 ? -5.586 -21.984 -1.649 1 95.69 314 ILE B C 1
ATOM 5076 O O . ILE B 1 314 ? -6.617 -21.812 -2.305 1 95.69 314 ILE B O 1
ATOM 5080 N N . GLN B 1 315 ? -5.582 -22.266 -0.37 1 96.19 315 GLN B N 1
ATOM 5081 C CA . GLN B 1 315 ? -6.785 -22.188 0.454 1 96.19 315 GLN B CA 1
ATOM 5082 C C . GLN B 1 315 ? -6.523 -21.391 1.733 1 96.19 315 GLN B C 1
ATOM 5084 O O . GLN B 1 315 ? -5.371 -21.188 2.121 1 96.19 315 GLN B O 1
ATOM 5089 N N . LEU B 1 316 ? -7.645 -20.891 2.332 1 95.06 316 LEU B N 1
ATOM 5090 C CA . LEU B 1 316 ? -7.512 -20.328 3.674 1 95.06 316 LEU B CA 1
ATOM 5091 C C . LEU B 1 316 ? -7.258 -21.438 4.699 1 95.06 316 LEU B C 1
ATOM 5093 O O . LEU B 1 316 ? -7.844 -22.516 4.613 1 95.06 316 LEU B O 1
ATOM 5097 N N . SER B 1 317 ? -6.391 -21.125 5.637 1 95.12 317 SER B N 1
ATOM 5098 C CA . SER B 1 317 ? -6.316 -22.016 6.789 1 95.12 317 SER B CA 1
ATOM 5099 C C . SER B 1 317 ? -7.637 -22.047 7.547 1 95.12 317 SER B C 1
ATOM 5101 O O . SER B 1 317 ? -8.477 -21.172 7.379 1 95.12 317 SER B O 1
ATOM 5103 N N . ASP B 1 318 ? -7.809 -23.094 8.414 1 94.44 318 ASP B N 1
ATOM 5104 C CA . ASP B 1 318 ? -9.016 -23.188 9.227 1 94.44 318 ASP B CA 1
ATOM 5105 C C . ASP B 1 318 ? -9.133 -22 10.18 1 94.44 318 ASP B C 1
ATOM 5107 O O . ASP B 1 318 ? -10.227 -21.453 10.383 1 94.44 318 ASP B O 1
ATOM 5111 N N . MET B 1 319 ? -8.016 -21.641 10.672 1 91.5 319 MET B N 1
ATOM 5112 C CA . MET B 1 319 ? -7.988 -20.5 11.586 1 91.5 319 MET B CA 1
ATOM 5113 C C . MET B 1 319 ? -8.453 -19.234 10.875 1 91.5 319 MET B C 1
ATOM 5115 O O . MET B 1 319 ? -9.242 -18.469 11.422 1 91.5 319 MET B O 1
ATOM 5119 N N . ALA B 1 320 ? -7.93 -19 9.703 1 92.25 320 ALA B N 1
ATOM 5120 C CA . ALA B 1 320 ? -8.297 -17.797 8.938 1 92.25 320 ALA B CA 1
ATOM 5121 C C . ALA B 1 320 ? -9.781 -17.812 8.578 1 92.25 320 ALA B C 1
ATOM 5123 O O . ALA B 1 320 ? -10.453 -16.781 8.641 1 92.25 320 ALA B O 1
ATOM 5124 N N . MET B 1 321 ? -10.234 -19 8.211 1 93 321 MET B N 1
ATOM 5125 C CA . MET B 1 321 ? -11.648 -19.141 7.867 1 93 321 MET B CA 1
ATOM 5126 C C . MET B 1 321 ? -12.531 -18.875 9.086 1 93 321 MET B C 1
ATOM 5128 O O . MET B 1 321 ? -13.57 -18.219 8.969 1 93 321 MET B O 1
ATOM 5132 N N . ASP B 1 322 ? -12.117 -19.344 10.18 1 91.44 322 ASP B N 1
ATOM 5133 C CA . ASP B 1 322 ? -12.867 -19.188 11.422 1 91.44 322 ASP B CA 1
ATOM 5134 C C . ASP B 1 322 ? -12.914 -17.719 11.836 1 91.44 322 ASP B C 1
ATOM 5136 O O . ASP B 1 322 ? -13.789 -17.312 12.609 1 91.44 322 ASP B O 1
ATOM 5140 N N . ALA B 1 323 ? -12.016 -16.969 11.367 1 91.56 323 ALA B N 1
ATOM 5141 C CA . ALA B 1 323 ? -12 -15.539 11.656 1 91.56 323 ALA B CA 1
ATOM 5142 C C . ALA B 1 323 ? -12.82 -14.766 10.625 1 91.56 323 ALA B C 1
ATOM 5144 O O . ALA B 1 323 ? -13.516 -13.812 10.977 1 91.56 323 ALA B O 1
ATOM 5145 N N . MET B 1 324 ? -12.75 -15.227 9.375 1 93.69 324 MET B N 1
ATOM 5146 C CA . MET B 1 324 ? -13.375 -14.492 8.281 1 93.69 324 MET B CA 1
ATOM 5147 C C . MET B 1 324 ? -14.891 -14.453 8.438 1 93.69 324 MET B C 1
ATOM 5149 O O . MET B 1 324 ? -15.508 -13.398 8.273 1 93.69 324 MET B O 1
ATOM 5153 N N . ILE B 1 325 ? -15.484 -15.555 8.773 1 92.88 325 ILE B N 1
ATOM 5154 C CA . ILE B 1 325 ? -16.938 -15.68 8.781 1 92.88 325 ILE B CA 1
ATOM 5155 C C . ILE B 1 325 ? -17.531 -14.773 9.859 1 92.88 325 ILE B C 1
ATOM 5157 O O . ILE B 1 325 ? -18.391 -13.93 9.578 1 92.88 325 ILE B O 1
ATOM 5161 N N . PRO B 1 326 ? -17.062 -14.859 11.125 1 90.56 326 PRO B N 1
ATOM 5162 C CA . PRO B 1 326 ? -17.594 -13.945 12.141 1 90.56 326 PRO B CA 1
ATOM 5163 C C . PRO B 1 326 ? -17.281 -12.484 11.828 1 90.56 326 PRO B C 1
ATOM 5165 O O . PRO B 1 326 ? -18.094 -11.602 12.125 1 90.56 326 PRO B O 1
ATOM 5168 N N . TYR B 1 327 ? -16.172 -12.203 11.273 1 92 327 TYR B N 1
ATOM 5169 C CA . TYR B 1 327 ? -15.828 -10.836 10.906 1 92 327 TYR B CA 1
ATOM 5170 C C . TYR B 1 327 ? -16.844 -10.273 9.906 1 92 327 TYR B C 1
ATOM 5172 O O . TYR B 1 327 ? -17.359 -9.172 10.094 1 92 327 TYR B O 1
ATOM 5180 N N . LEU B 1 328 ? -17.016 -11.062 8.852 1 93.94 328 LEU B N 1
ATOM 5181 C CA . LEU B 1 328 ? -17.938 -10.609 7.816 1 93.94 328 LEU B CA 1
ATOM 5182 C C . LEU B 1 328 ? -19.344 -10.422 8.375 1 93.94 328 LEU B C 1
ATOM 5184 O O . LEU B 1 328 ? -20.016 -9.438 8.055 1 93.94 328 LEU B O 1
ATOM 5188 N N . ALA B 1 329 ? -19.766 -11.344 9.188 1 93.25 329 ALA B N 1
ATOM 5189 C CA . ALA B 1 329 ? -21.078 -11.242 9.805 1 93.25 329 ALA B CA 1
ATOM 5190 C C . ALA B 1 329 ? -21.188 -9.992 10.672 1 93.25 329 ALA B C 1
ATOM 5192 O O . ALA B 1 329 ? -22.172 -9.258 10.594 1 93.25 329 ALA B O 1
ATOM 5193 N N . ALA B 1 330 ? -20.188 -9.75 11.469 1 92.69 330 ALA B N 1
ATOM 5194 C CA . ALA B 1 330 ? -20.156 -8.578 12.336 1 92.69 330 ALA B CA 1
ATOM 5195 C C . ALA B 1 330 ? -20.141 -7.293 11.516 1 92.69 330 ALA B C 1
ATOM 5197 O O . ALA B 1 330 ? -20.828 -6.32 11.859 1 92.69 330 ALA B O 1
ATOM 5198 N N . SER B 1 331 ? -19.344 -7.312 10.5 1 92.94 331 SER B N 1
ATOM 5199 C CA . SER B 1 331 ? -19.219 -6.148 9.625 1 92.94 331 SER B CA 1
ATOM 5200 C C . SER B 1 331 ? -20.562 -5.781 9 1 92.94 331 SER B C 1
ATOM 5202 O O . SER B 1 331 ? -20.984 -4.621 9.039 1 92.94 331 SER B O 1
ATOM 5204 N N . ILE B 1 332 ? -21.25 -6.754 8.469 1 93.38 332 ILE B N 1
ATOM 5205 C CA . ILE B 1 332 ? -22.531 -6.539 7.824 1 93.38 332 ILE B CA 1
ATOM 5206 C C . ILE B 1 332 ? -23.562 -6.102 8.859 1 93.38 332 ILE B C 1
ATOM 5208 O O . ILE B 1 332 ? -24.359 -5.191 8.609 1 93.38 332 ILE B O 1
ATOM 5212 N N . SER B 1 333 ? -23.516 -6.711 9.992 1 93.44 333 SER B N 1
ATOM 5213 C CA . SER B 1 333 ? -24.453 -6.375 11.07 1 93.44 333 SER B CA 1
ATOM 5214 C C . SER B 1 333 ? -24.312 -4.91 11.469 1 93.44 333 SER B C 1
ATOM 5216 O O . SER B 1 333 ? -25.328 -4.23 11.695 1 93.44 333 SER B O 1
ATOM 5218 N N . LEU B 1 334 ? -23.125 -4.426 11.578 1 92.69 334 LEU B N 1
ATOM 5219 C CA . LEU B 1 334 ? -22.891 -3.035 11.93 1 92.69 334 LEU B CA 1
ATOM 5220 C C . LEU B 1 334 ? -23.547 -2.09 10.93 1 92.69 334 LEU B C 1
ATOM 5222 O O . LEU B 1 334 ? -24.203 -1.131 11.328 1 92.69 334 LEU B O 1
ATOM 5226 N N . VAL B 1 335 ? -23.406 -2.412 9.695 1 93.56 335 VAL B N 1
ATOM 5227 C CA . VAL B 1 335 ? -23.922 -1.544 8.641 1 93.56 335 VAL B CA 1
ATOM 5228 C C . VAL B 1 335 ? -25.438 -1.641 8.586 1 93.56 335 VAL B C 1
ATOM 5230 O O . VAL B 1 335 ? -26.125 -0.624 8.477 1 93.56 335 VAL B O 1
ATOM 5233 N N . MET B 1 336 ? -25.969 -2.773 8.75 1 91.56 336 MET B N 1
ATOM 5234 C CA . MET B 1 336 ? -27.406 -2.99 8.703 1 91.56 336 MET B CA 1
ATOM 5235 C C . MET B 1 336 ? -28.109 -2.281 9.859 1 91.56 336 MET B C 1
ATOM 5237 O O . MET B 1 336 ? -29.188 -1.723 9.688 1 91.56 336 MET B O 1
ATOM 5241 N N . ARG B 1 337 ? -27.469 -2.271 10.977 1 91.44 337 ARG B N 1
ATOM 5242 C CA . ARG B 1 337 ? -28.047 -1.606 12.148 1 91.44 337 ARG B CA 1
ATOM 5243 C C . ARG B 1 337 ? -28.125 -0.099 11.93 1 91.44 337 ARG B C 1
ATOM 5245 O O . ARG B 1 337 ? -29.047 0.554 12.43 1 91.44 337 ARG B O 1
ATOM 5252 N N . ALA B 1 338 ? -27.141 0.399 11.227 1 92.62 338 ALA B N 1
ATOM 5253 C CA . ALA B 1 338 ? -27.094 1.838 10.984 1 92.62 338 ALA B CA 1
ATOM 5254 C C . ALA B 1 338 ? -28.078 2.248 9.906 1 92.62 338 ALA B C 1
ATOM 5256 O O . ALA B 1 338 ? -28.422 3.426 9.781 1 92.62 338 ALA B O 1
ATOM 5257 N N . LEU B 1 339 ? -28.5 1.28 9.086 1 90.12 339 LEU B N 1
ATOM 5258 C CA . LEU B 1 339 ? -29.453 1.562 8.023 1 90.12 339 LEU B CA 1
ATOM 5259 C C . LEU B 1 339 ? -30.859 1.708 8.586 1 90.12 339 LEU B C 1
ATOM 5261 O O . LEU B 1 339 ? -31.656 2.512 8.086 1 90.12 339 LEU B O 1
#

Organism: Zymomonas mobilis subsp. mobilis (strain ATCC 31821 / ZM4 / CP4) (NCBI:txid264203)

Sequence (678 aa):
MVGLEKSASPNPSFYNLGNVQKSQGALLYKTAPQILVIASDAERQTELENSVTHMGFTTRMFPMDEAVEVLRNGMAGDAILLDMTSLQDEKLADELMDAVLARLSYDVIGVVLNIPLAFIDMAYNRFFETDVQLLVSGDEKSWLPALKKAVRPLSLTLHDVVSDTRRPPLKTISEEVSRIARMLESLSSEENAKMNYALPSSFNGESRSNGVVTTEAQPEQKKININAAVVRAIIRSRRLRDQYFSASLFADPAWDMLLDLTAARLEGRQVSVSSLCIASAVPPTTALRWIKSLTEEKIFVRIADPRDGRRVFIQLSDMAMDAMIPYLAASISLVMRALMVGLEKSASPNPSFYNLGNVQKSQGALLYKTAPQILVIASDAERQTELENSVTHMGFTTRMFPMDEAVEVLRNGMAGDAILLDMTSLQDEKLADELMDAVLARLSYDVIGVVLNIPLAFIDMAYNRFFETDVQLLVSGDEKSWLPALKKAVRPLSLTLHDVVSDTRRPPLKTISEEVSRIARMLESLSSEENAKMNYALPSSFNGESRSNGVVTTEAQPEQKKININAAVVRAIIRSRRLRDQYFSASLFADPAWDMLLDLTAARLEGRQVSVSSLCIASAVPPTTALRWIKSLTEEKIFVRIADPRDGRRVFIQLSDMAMDAMIPYLAASISLVMRAL

InterPro domains:
  IPR036388 Winged helix-like DNA-binding domain superfamily [G3DSA:1.10.10.10] (201-339)
  IPR036390 Winged helix DNA-binding domain superfamily [SSF46785] (229-330)